Protein AF-A0A8B6GIC1-F1 (afdb_monomer_lite)

Sequence (434 aa):
MADSDRKTLATVWGEFSQSTGFHGVNKLKNGNKLRCLFWLCSILACAVYLTYVIIQELGNYYTYPTYTTLEVEIHSEIEFPAVTICNLNSLSKSSVLNDSRVDNYYLSIGPREIHEVQMYNEFNWSDPFYEQYGFFSERKMEDILLEHKSLHQGLFNSFLFDQTIFKLEDSKEYFSVELKPNGPCLTSNKTKIFKTSYTGSDYNFVMWLNVDREDSYFGQWLGEGVQFTVHDKEEDPFFQGSSGYYVEPGHEYYGALRKYTYEYMPEPFKATPTEFCRESSVNGDEYFSTKCWKECYVRYIHEACNCIDFHYNGQLLNDNKLAMIDENAFKDLTGLKNLSLTNNQLTSISGTVFQGLKTLYNLYLHDNRITEVNIHAFQDLAAINNLNLANNGITVLDADVFQGLTTLETLELQANRMTMLDANIFRDLTALKT

InterPro domains:
  IPR001611 Leucine-rich repeat [PF13855] (359-417)
  IPR001611 Leucine-rich repeat [PS51450] (335-356)
  IPR001873 Epithelial sodium channel [PF00858] (16-315)
  IPR001873 Epithelial sodium channel [PR01078] (76-92)
  IPR001873 Epithelial sodium channel [PR01078] (225-243)
  IPR001873 Epithelial sodium channel [PR01078] (287-298)
  IPR001873 Epithelial sodium channel [PTHR11690] (7-327)
  IPR003591 Leucine-rich repeat, typical subtype [SM00369] (333-356)
  IPR003591 Leucine-rich repeat, typical subtype [SM00369] (357-380)
  IPR003591 Leucine-rich repeat, typical subtype [SM00369] (381-404)
  IPR003591 Leucine-rich repeat, typical subtype [SM00369] (405-428)
  IPR032675 Leucine-rich repeat domain superfamily [G3DSA:3.80.10.10] (300-434)

Organism: Mytilus galloprovincialis (NCBI:txid29158)

Structure (mmCIF, N/CA/C/O backbone):
data_AF-A0A8B6GIC1-F1
#
_entry.id   AF-A0A8B6GIC1-F1
#
loop_
_atom_site.group_PDB
_atom_site.id
_atom_site.type_symbol
_atom_site.label_atom_id
_atom_site.label_alt_id
_atom_site.label_comp_id
_atom_site.label_asym_id
_atom_site.label_entity_id
_atom_site.label_seq_id
_atom_site.pdbx_PDB_ins_code
_atom_site.Cartn_x
_atom_site.Cartn_y
_atom_site.Cartn_z
_atom_site.occupancy
_atom_site.B_iso_or_equiv
_atom_site.auth_seq_id
_atom_site.auth_comp_id
_atom_site.auth_asym_id
_atom_site.auth_atom_id
_atom_site.pdbx_PDB_model_num
ATOM 1 N N . MET A 1 1 ? -64.016 -17.202 45.020 1.00 53.19 1 MET A N 1
ATOM 2 C CA . MET A 1 1 ? -62.814 -17.863 45.564 1.00 53.19 1 MET A CA 1
ATOM 3 C C . MET A 1 1 ? -63.242 -18.591 46.823 1.00 53.19 1 MET A C 1
ATOM 5 O O . MET A 1 1 ? -63.791 -17.926 47.699 1.00 53.19 1 MET A O 1
ATOM 9 N N . ALA A 1 2 ? -63.136 -19.920 46.854 1.00 64.31 2 ALA A N 1
ATOM 10 C CA . ALA A 1 2 ? -63.610 -20.715 47.983 1.00 64.31 2 ALA A CA 1
ATOM 11 C C . ALA A 1 2 ? -62.742 -20.444 49.225 1.00 64.31 2 ALA A C 1
ATOM 13 O O . ALA A 1 2 ? -61.580 -20.055 49.110 1.00 64.31 2 ALA A O 1
ATOM 14 N N . ASP A 1 3 ? -63.297 -20.624 50.423 1.00 67.62 3 ASP A N 1
ATOM 15 C CA . ASP A 1 3 ? -62.594 -20.356 51.689 1.00 67.62 3 ASP A CA 1
ATOM 16 C C . ASP A 1 3 ? -61.354 -21.263 51.883 1.00 67.62 3 ASP A C 1
ATOM 18 O O . ASP A 1 3 ? -60.395 -20.888 52.561 1.00 67.62 3 ASP A O 1
ATOM 22 N N . SER A 1 4 ? -61.315 -22.423 51.209 1.00 68.38 4 SER A N 1
ATOM 23 C CA . SER A 1 4 ? -60.121 -23.276 51.133 1.00 68.38 4 SER A CA 1
ATOM 24 C C . SER A 1 4 ? -58.987 -22.614 50.354 1.00 68.38 4 SER A C 1
ATOM 26 O O . SER A 1 4 ? -57.850 -22.635 50.812 1.00 68.38 4 SER A O 1
ATOM 28 N N . ASP A 1 5 ? -59.285 -21.960 49.230 1.00 70.38 5 ASP A N 1
ATOM 29 C CA . ASP A 1 5 ? -58.272 -21.356 48.357 1.00 70.38 5 ASP A CA 1
ATOM 30 C C . ASP A 1 5 ? -57.562 -20.189 49.048 1.00 70.38 5 ASP A C 1
ATOM 32 O O . ASP A 1 5 ? -56.356 -20.012 48.891 1.00 70.38 5 ASP A O 1
ATOM 36 N N . ARG A 1 6 ? -58.289 -19.414 49.868 1.00 69.94 6 ARG A N 1
ATOM 37 C CA . ARG A 1 6 ? -57.703 -18.329 50.676 1.00 69.94 6 ARG A CA 1
ATOM 38 C C . ARG A 1 6 ? -56.744 -18.846 51.737 1.00 69.94 6 ARG A C 1
ATOM 40 O O . ARG A 1 6 ? -55.696 -18.237 51.945 1.00 69.94 6 ARG A O 1
ATOM 47 N N . LYS A 1 7 ? -57.094 -19.945 52.412 1.00 71.75 7 LYS A N 1
ATOM 48 C CA . LYS A 1 7 ? -56.218 -20.565 53.416 1.00 71.75 7 LYS A CA 1
ATOM 49 C C . LYS A 1 7 ? -54.951 -21.108 52.766 1.00 71.75 7 LYS A C 1
ATOM 51 O O . LYS A 1 7 ? -53.866 -20.844 53.270 1.00 71.75 7 LYS A O 1
ATOM 56 N N . THR A 1 8 ? -55.075 -21.763 51.615 1.00 80.56 8 THR A N 1
ATOM 57 C CA . THR A 1 8 ? -53.928 -22.268 50.851 1.00 80.56 8 THR A CA 1
ATOM 58 C C . THR A 1 8 ? -53.005 -21.134 50.397 1.00 80.56 8 THR A C 1
ATOM 60 O O . THR A 1 8 ? -51.797 -21.208 50.607 1.00 80.56 8 THR A O 1
ATOM 63 N N . LEU A 1 9 ? -53.555 -20.037 49.866 1.00 79.31 9 LEU A N 1
ATOM 64 C CA . LEU A 1 9 ? -52.771 -18.861 49.463 1.00 79.31 9 LEU A CA 1
ATOM 65 C C . LEU A 1 9 ? -52.047 -18.188 50.631 1.00 79.31 9 LEU A C 1
ATOM 67 O O . LEU A 1 9 ? -50.907 -17.756 50.477 1.00 79.31 9 LEU A O 1
ATOM 71 N N . ALA A 1 10 ? -52.685 -18.108 51.799 1.00 78.44 10 ALA A N 1
ATOM 72 C CA . ALA A 1 10 ? -52.064 -17.546 52.992 1.00 78.44 10 ALA A CA 1
ATOM 73 C C . ALA A 1 10 ? -50.872 -18.392 53.474 1.00 78.44 10 ALA A C 1
ATOM 75 O O . ALA A 1 10 ? -49.850 -17.829 53.874 1.00 78.44 10 ALA A O 1
ATOM 76 N N . THR A 1 11 ? -50.975 -19.723 53.396 1.00 82.56 11 THR A N 1
ATOM 77 C CA . THR A 1 11 ? -49.878 -20.647 53.724 1.00 82.56 11 THR A CA 1
ATOM 78 C C . THR A 1 11 ? -48.718 -20.494 52.743 1.00 82.56 11 THR A C 1
ATOM 80 O O . THR A 1 11 ? -47.591 -20.251 53.169 1.00 82.56 11 THR A O 1
ATOM 83 N N . VAL A 1 12 ? -49.004 -20.518 51.437 1.00 85.62 12 VAL A N 1
ATOM 84 C CA . VAL A 1 12 ? -47.992 -20.370 50.376 1.00 85.62 12 VAL A CA 1
ATOM 85 C C . VAL A 1 12 ? -47.284 -19.014 50.463 1.00 85.62 12 VAL A C 1
ATOM 87 O O . VAL A 1 12 ? -46.058 -18.946 50.407 1.00 85.62 12 VAL A O 1
ATOM 90 N N . TRP A 1 13 ? -48.027 -17.924 50.676 1.00 83.25 13 TRP A N 1
ATOM 91 C CA . TRP A 1 13 ? -47.440 -16.599 50.905 1.00 83.25 13 TRP A CA 1
ATOM 92 C C . TRP A 1 13 ? -46.575 -16.563 52.170 1.00 83.25 13 TRP A C 1
ATOM 94 O O . TRP A 1 13 ? -45.522 -15.920 52.217 1.00 83.25 13 TRP A O 1
ATOM 104 N N . GLY A 1 14 ? -47.015 -17.266 53.213 1.00 80.94 14 GLY A N 1
ATOM 105 C CA . GLY A 1 14 ? -46.305 -17.385 54.474 1.00 80.94 14 GLY A CA 1
ATOM 106 C C . GLY A 1 14 ? -44.945 -18.067 54.338 1.00 80.94 14 GLY A C 1
ATOM 107 O O . GLY A 1 14 ? -44.006 -17.607 54.989 1.00 80.94 14 GLY A O 1
ATOM 108 N N . GLU A 1 15 ? -44.850 -19.111 53.520 1.00 85.75 15 GLU A N 1
ATOM 109 C CA . GLU A 1 15 ? -43.605 -19.826 53.221 1.00 85.75 15 GLU A CA 1
ATOM 110 C C . GLU A 1 15 ? -42.709 -19.006 52.285 1.00 85.75 15 GLU A C 1
ATOM 112 O O . GLU A 1 15 ? -41.555 -18.737 52.619 1.00 85.75 15 GLU A O 1
ATOM 117 N N . PHE A 1 16 ? -43.260 -18.500 51.175 1.00 88.31 16 PHE A N 1
ATOM 118 C CA . PHE A 1 16 ? -42.521 -17.702 50.191 1.00 88.31 16 PHE A CA 1
ATOM 119 C C . PHE A 1 16 ? -41.883 -16.449 50.799 1.00 88.31 16 PHE A C 1
ATOM 121 O O . PHE A 1 16 ? -40.705 -16.172 50.588 1.00 88.31 16 PHE A O 1
ATOM 128 N N . SER A 1 17 ? -42.641 -15.687 51.593 1.00 84.06 17 SER A N 1
ATOM 129 C CA . SER A 1 17 ? -42.132 -14.456 52.211 1.00 84.06 17 SER A CA 1
ATOM 130 C C . SER A 1 17 ? -40.994 -14.699 53.207 1.00 84.06 17 SER A C 1
ATOM 132 O O . SER A 1 17 ? -40.262 -13.762 53.509 1.00 84.06 17 SER A O 1
ATOM 134 N N . GLN A 1 18 ? -40.829 -15.924 53.720 1.00 83.50 18 GLN A N 1
ATOM 135 C CA . GLN A 1 18 ? -39.737 -16.292 54.627 1.00 83.50 18 GLN A CA 1
ATOM 136 C C . GLN A 1 18 ? -38.522 -16.870 53.901 1.00 83.50 18 GLN A C 1
ATOM 138 O O . GLN A 1 18 ? -37.407 -16.677 54.379 1.00 83.50 18 GLN A O 1
ATOM 143 N N . SER A 1 19 ? -38.730 -17.558 52.777 1.00 88.38 19 SER A N 1
ATOM 144 C CA . SER A 1 19 ? -37.660 -18.202 52.009 1.00 88.38 19 SER A CA 1
ATOM 145 C C . SER A 1 19 ? -37.115 -17.351 50.859 1.00 88.38 19 SER A C 1
ATOM 147 O O . SER A 1 19 ? -36.082 -17.693 50.287 1.00 88.38 19 SER A O 1
ATOM 149 N N . THR A 1 20 ? -37.788 -16.256 50.495 1.00 89.62 20 THR A N 1
ATOM 150 C CA . THR A 1 20 ? -37.381 -15.418 49.364 1.00 89.62 20 THR A CA 1
ATOM 151 C C . THR A 1 20 ? -36.105 -14.613 49.633 1.00 89.62 20 THR A C 1
ATOM 153 O O . THR A 1 20 ? -35.897 -14.087 50.726 1.00 89.62 20 THR A O 1
ATOM 156 N N . GLY A 1 21 ? -35.280 -14.447 48.593 1.00 90.81 21 GLY A N 1
ATOM 157 C CA . GLY A 1 21 ? -34.129 -13.538 48.592 1.00 90.81 21 GLY A CA 1
ATOM 158 C C . GLY A 1 21 ? -34.503 -12.054 48.471 1.00 90.81 21 GLY A C 1
ATOM 159 O O . GLY A 1 21 ? -33.635 -11.194 48.594 1.00 90.81 21 GLY A O 1
ATOM 160 N N . PHE A 1 22 ? -35.781 -11.720 48.243 1.00 88.62 22 PHE A N 1
ATOM 161 C CA . PHE A 1 22 ? -36.220 -10.326 48.170 1.00 88.62 22 PHE A CA 1
ATOM 162 C C . PHE A 1 22 ? -36.215 -9.669 49.554 1.00 88.62 22 PHE A C 1
ATOM 164 O O . PHE A 1 22 ? -37.063 -9.934 50.415 1.00 88.62 22 PHE A O 1
ATOM 171 N N . HIS A 1 23 ? -35.269 -8.753 49.756 1.00 89.81 23 HIS A N 1
ATOM 172 C CA . HIS A 1 23 ? -35.176 -7.968 50.980 1.00 89.81 23 HIS A CA 1
ATOM 173 C C . HIS A 1 23 ? -36.472 -7.185 51.248 1.00 89.81 23 HIS A C 1
ATOM 175 O O . HIS A 1 23 ? -37.066 -6.582 50.359 1.00 89.81 23 HIS A O 1
ATOM 181 N N . GLY A 1 24 ? -36.926 -7.200 52.503 1.00 86.31 24 GLY A N 1
ATOM 182 C CA . GLY A 1 24 ? -38.122 -6.475 52.943 1.00 86.31 24 GLY A CA 1
ATOM 183 C C . GLY A 1 24 ? -39.451 -7.222 52.760 1.00 86.31 24 GLY A C 1
ATOM 184 O O . GLY A 1 24 ? -40.386 -6.930 53.504 1.00 86.31 24 GLY A O 1
ATOM 185 N N . VAL A 1 25 ? -39.548 -8.235 51.886 1.00 88.44 25 VAL A N 1
ATOM 186 C CA . VAL A 1 25 ? -40.804 -8.995 51.672 1.00 88.44 25 VAL A CA 1
ATOM 187 C C . VAL A 1 25 ? -41.233 -9.745 52.936 1.00 88.44 25 VAL A C 1
ATOM 189 O O . VAL A 1 25 ? -42.413 -9.745 53.289 1.00 88.44 25 VAL A O 1
ATOM 192 N N . ASN A 1 26 ? -40.278 -10.277 53.708 1.00 87.25 26 ASN A N 1
ATOM 193 C CA . ASN A 1 26 ? -40.574 -10.909 54.999 1.00 87.25 26 ASN A CA 1
ATOM 194 C C . ASN A 1 26 ? -41.184 -9.940 56.032 1.00 87.25 26 ASN A C 1
ATOM 196 O O . ASN A 1 26 ? -41.874 -10.377 56.953 1.00 87.25 26 ASN A O 1
ATOM 200 N N . LYS A 1 27 ? -40.964 -8.622 55.881 1.00 85.81 27 LYS A N 1
ATOM 201 C CA . LYS A 1 27 ? -41.456 -7.581 56.799 1.00 85.81 27 LYS A CA 1
ATOM 202 C C . LYS A 1 27 ? -42.903 -7.183 56.518 1.00 85.81 27 LYS A C 1
ATOM 204 O O . LYS A 1 27 ? -43.506 -6.508 57.351 1.00 85.81 27 LYS A O 1
ATOM 209 N N . LEU A 1 28 ? -43.461 -7.628 55.390 1.00 83.88 28 LEU A N 1
ATOM 210 C CA . LEU A 1 28 ? -44.879 -7.489 55.052 1.00 83.88 28 LEU A CA 1
ATOM 211 C C . LEU A 1 28 ? -45.757 -8.506 55.808 1.00 83.88 28 LEU A C 1
ATOM 213 O O . LEU A 1 28 ? -46.980 -8.373 55.830 1.00 83.88 28 LEU A O 1
ATOM 217 N N . LYS A 1 29 ? -45.141 -9.506 56.456 1.00 77.81 29 LYS A N 1
ATOM 218 C CA . LYS A 1 29 ? -45.806 -10.524 57.279 1.00 77.81 29 LYS A CA 1
ATOM 219 C C . LYS A 1 29 ? -45.931 -10.051 58.739 1.00 77.81 29 LYS A C 1
ATOM 221 O O . LYS A 1 29 ? -44.969 -9.565 59.325 1.00 77.81 29 LYS A O 1
ATOM 226 N N . ASN A 1 30 ? -47.106 -10.243 59.347 1.00 67.94 30 ASN A N 1
ATOM 227 C CA . ASN A 1 30 ? -47.385 -10.063 60.787 1.00 67.94 30 ASN A CA 1
ATOM 228 C C . ASN A 1 30 ? -47.102 -8.664 61.393 1.00 67.94 30 ASN A C 1
ATOM 230 O O . ASN A 1 30 ? -46.860 -8.544 62.595 1.00 67.94 30 ASN A O 1
ATOM 234 N N . GLY A 1 31 ? -47.151 -7.591 60.596 1.00 66.38 31 GLY A N 1
ATOM 235 C CA . GLY A 1 31 ? -47.043 -6.206 61.074 1.00 66.38 31 GLY A CA 1
ATOM 236 C C . GLY A 1 31 ? -48.399 -5.510 61.251 1.00 66.38 31 GLY A C 1
ATOM 237 O O . GLY A 1 31 ? -49.382 -5.862 60.603 1.00 66.38 31 GLY A O 1
ATOM 238 N N . ASN A 1 32 ? -48.452 -4.466 62.089 1.00 83.31 32 ASN A N 1
ATOM 239 C CA . ASN A 1 32 ? -49.563 -3.505 62.062 1.00 83.31 32 ASN A CA 1
ATOM 240 C C . ASN A 1 32 ? -49.664 -2.886 60.649 1.00 83.31 32 ASN A C 1
ATOM 242 O O . ASN A 1 32 ? -48.636 -2.690 59.997 1.00 83.31 32 ASN A O 1
ATOM 246 N N . LYS A 1 33 ? -50.876 -2.537 60.191 1.00 85.50 33 LYS A N 1
ATOM 247 C CA . LYS A 1 33 ? -51.150 -1.970 58.856 1.00 85.50 33 LYS A CA 1
ATOM 248 C C . LYS A 1 33 ? -50.191 -0.833 58.490 1.00 85.50 33 LYS A C 1
ATOM 250 O O . LYS A 1 33 ? -49.722 -0.784 57.360 1.00 85.50 33 LYS A O 1
ATOM 255 N N . LEU A 1 34 ? -49.843 0.021 59.456 1.00 88.00 34 LEU A N 1
ATOM 256 C CA . LEU A 1 34 ? -48.902 1.129 59.264 1.00 88.00 34 LEU A CA 1
ATOM 257 C C . LEU A 1 34 ? -47.483 0.653 58.900 1.00 88.00 34 LEU A C 1
ATOM 259 O O . LEU A 1 34 ? -46.839 1.209 58.016 1.00 88.00 34 LEU A O 1
ATOM 263 N N . ARG A 1 35 ? -47.005 -0.409 59.559 1.00 88.00 35 ARG A N 1
ATOM 264 C CA . ARG A 1 35 ? -45.689 -1.009 59.306 1.00 88.00 35 ARG A CA 1
ATOM 265 C C . ARG A 1 35 ? -45.660 -1.710 57.952 1.00 88.00 35 ARG A C 1
ATOM 267 O O . ARG A 1 35 ? -44.682 -1.560 57.227 1.00 88.00 35 ARG A O 1
ATOM 274 N N . CYS A 1 36 ? -46.714 -2.452 57.610 1.00 88.31 36 CYS A N 1
ATOM 275 C CA . CYS A 1 36 ? -46.813 -3.088 56.297 1.00 88.31 36 CYS A CA 1
ATOM 276 C C . CYS A 1 36 ? -46.863 -2.044 55.176 1.00 88.31 36 CYS A C 1
ATOM 278 O O . CYS A 1 36 ? -46.179 -2.217 54.175 1.00 88.31 36 CYS A O 1
ATOM 280 N N . LEU A 1 37 ? -47.600 -0.943 55.369 1.00 90.12 37 LEU A N 1
ATOM 281 C CA . LEU A 1 37 ? -47.650 0.161 54.411 1.00 90.12 37 LEU A CA 1
ATOM 282 C C . LEU A 1 37 ? -46.277 0.816 54.226 1.00 90.12 37 LEU A C 1
ATOM 284 O O . LEU A 1 37 ? -45.861 1.025 53.094 1.00 90.12 37 LEU A O 1
ATOM 288 N N . PHE A 1 38 ? -45.548 1.077 55.316 1.00 91.75 38 PHE A N 1
ATOM 289 C CA . PHE A 1 38 ? -44.190 1.619 55.245 1.00 91.75 38 PHE A CA 1
ATOM 290 C C . PHE A 1 38 ? -43.258 0.718 54.424 1.00 91.75 38 PHE A C 1
ATOM 292 O O . PHE A 1 38 ? -42.668 1.181 53.454 1.00 91.75 38 PHE A O 1
ATOM 299 N N . TRP A 1 39 ? -43.174 -0.576 54.759 1.00 91.62 39 TRP A N 1
ATOM 300 C CA . TRP A 1 39 ? -42.313 -1.517 54.033 1.00 91.62 39 TRP A CA 1
ATOM 301 C C . TRP A 1 39 ? -42.731 -1.685 52.573 1.00 91.62 39 TRP A C 1
ATOM 303 O O . TRP A 1 39 ? -41.864 -1.752 51.708 1.00 91.62 39 TRP A O 1
ATOM 313 N N . LEU A 1 40 ? -44.034 -1.701 52.281 1.00 91.81 40 LEU A N 1
ATOM 314 C CA . LEU A 1 40 ? -44.533 -1.761 50.909 1.00 91.81 40 LEU A CA 1
ATOM 315 C C . LEU A 1 40 ? -44.107 -0.521 50.111 1.00 91.81 40 LEU A C 1
ATOM 317 O O . LEU A 1 40 ? -43.558 -0.664 49.022 1.00 91.81 40 LEU A O 1
ATOM 321 N N . CYS A 1 41 ? -44.296 0.682 50.663 1.00 94.75 41 CYS A N 1
ATOM 322 C CA . CYS A 1 41 ? -43.866 1.928 50.029 1.00 94.75 41 CYS A CA 1
ATOM 323 C C . CYS A 1 41 ? -42.345 1.979 49.833 1.00 94.75 41 CYS A C 1
ATOM 325 O O . CYS A 1 41 ? -41.894 2.394 48.771 1.00 94.75 41 CYS A O 1
ATOM 327 N N . SER A 1 42 ? -41.550 1.528 50.810 1.00 94.25 42 SER A N 1
ATOM 328 C CA . SER A 1 42 ? -40.089 1.468 50.683 1.00 94.25 42 SER A CA 1
ATOM 329 C C . SER A 1 42 ? -39.643 0.489 49.597 1.00 94.25 42 SER A C 1
ATOM 331 O O . SER A 1 42 ? -38.797 0.846 48.784 1.00 94.25 42 SER A O 1
ATOM 333 N N . ILE A 1 43 ? -40.229 -0.713 49.536 1.00 94.50 43 ILE A N 1
ATOM 334 C CA . ILE A 1 43 ? -39.922 -1.703 48.490 1.00 94.50 43 ILE A CA 1
ATOM 335 C C . ILE A 1 43 ? -40.265 -1.137 47.110 1.00 94.50 43 ILE A C 1
ATOM 337 O O . ILE A 1 43 ? -39.447 -1.227 46.199 1.00 94.50 43 ILE A O 1
ATOM 341 N N . LEU A 1 44 ? -41.439 -0.515 46.960 1.00 95.56 44 LEU A N 1
ATOM 342 C CA . LEU A 1 44 ? -41.852 0.105 45.700 1.00 95.56 44 LEU A CA 1
ATOM 343 C C . LEU A 1 44 ? -40.938 1.271 45.309 1.00 95.56 44 LEU A C 1
ATOM 345 O O . LEU A 1 44 ? -40.518 1.343 44.160 1.00 95.56 44 LEU A O 1
ATOM 349 N N . ALA A 1 45 ? -40.572 2.147 46.249 1.00 96.50 45 ALA A N 1
ATOM 350 C CA . ALA A 1 45 ? -39.651 3.252 45.988 1.00 96.50 45 ALA A CA 1
ATOM 351 C C . ALA A 1 45 ? -38.263 2.749 45.556 1.00 96.50 45 ALA A C 1
ATOM 353 O O . ALA A 1 45 ? -37.709 3.243 44.575 1.00 96.50 45 ALA A O 1
ATOM 354 N N . CYS A 1 46 ? -37.728 1.725 46.231 1.00 96.56 46 CYS A N 1
ATOM 355 C CA . CYS A 1 46 ? -36.471 1.086 45.841 1.00 96.56 46 CYS A CA 1
ATOM 356 C C . CYS A 1 46 ? -36.570 0.413 44.467 1.00 96.56 46 CYS A C 1
ATOM 358 O O . CYS A 1 46 ? -35.642 0.538 43.677 1.00 96.56 46 CYS A O 1
ATOM 360 N N . ALA A 1 47 ? -37.681 -0.262 44.158 1.00 96.19 47 ALA A N 1
ATOM 361 C CA . ALA A 1 47 ? -37.893 -0.895 42.858 1.00 96.19 47 ALA A CA 1
ATOM 362 C C . ALA A 1 47 ? -37.982 0.138 41.722 1.00 96.19 47 ALA A C 1
ATOM 364 O O . ALA A 1 47 ? -37.383 -0.060 40.667 1.00 96.19 47 ALA A O 1
ATOM 365 N N . VAL A 1 48 ? -38.673 1.262 41.945 1.00 97.75 48 VAL A N 1
ATOM 366 C CA . VAL A 1 48 ? -38.751 2.375 40.985 1.00 97.75 48 VAL A CA 1
ATOM 367 C C . VAL A 1 48 ? -37.374 2.995 40.764 1.00 97.75 48 VAL A C 1
ATOM 369 O O . VAL A 1 48 ? -36.965 3.164 39.619 1.00 97.75 48 VAL A O 1
ATOM 372 N N . TYR A 1 49 ? -36.632 3.282 41.838 1.00 97.50 49 TYR A N 1
ATOM 373 C CA . TYR A 1 49 ? -35.282 3.836 41.729 1.00 97.50 49 TYR A CA 1
ATOM 374 C C . TYR A 1 49 ? -34.321 2.873 41.022 1.00 97.50 49 TYR A C 1
ATOM 376 O O . TYR A 1 49 ? -33.591 3.284 40.127 1.00 97.50 49 TYR A O 1
ATOM 384 N N . LEU A 1 50 ? -34.365 1.582 41.362 1.00 97.19 50 LEU A N 1
ATOM 385 C CA . LEU A 1 50 ? -33.562 0.558 40.697 1.00 97.19 50 LEU A CA 1
ATOM 386 C C . LEU A 1 50 ? -33.899 0.469 39.205 1.00 97.19 50 LEU A C 1
ATOM 388 O O . LEU A 1 50 ? -32.994 0.421 38.383 1.00 97.19 50 LEU A O 1
ATOM 392 N N . THR A 1 51 ? -35.185 0.497 38.849 1.00 97.38 51 THR A N 1
ATOM 393 C CA . THR A 1 51 ? -35.619 0.487 37.444 1.00 97.38 51 THR A CA 1
ATOM 394 C C . THR A 1 51 ? -35.111 1.724 36.703 1.00 97.38 51 THR A C 1
ATOM 396 O O . THR A 1 51 ? -34.613 1.602 35.590 1.00 97.38 51 THR A O 1
ATOM 399 N N . TYR A 1 52 ? -35.177 2.904 37.329 1.00 97.88 52 TYR A N 1
ATOM 400 C CA . TYR A 1 52 ? -34.622 4.137 36.772 1.00 97.88 52 TYR A CA 1
ATOM 401 C C . TYR A 1 52 ? -33.112 4.023 36.523 1.00 97.88 52 TYR A C 1
ATOM 403 O O . TYR A 1 52 ? -32.665 4.304 35.415 1.00 97.88 52 TYR A O 1
ATOM 411 N N . VAL A 1 53 ? -32.339 3.559 37.513 1.00 98.25 53 VAL A N 1
ATOM 412 C CA . VAL A 1 53 ? -30.886 3.368 37.372 1.00 98.25 53 VAL A CA 1
ATOM 413 C C . VAL A 1 53 ? -30.573 2.346 36.281 1.00 98.25 53 VAL A C 1
ATOM 415 O O . VAL A 1 53 ? -29.740 2.622 35.430 1.00 98.25 53 VAL A O 1
ATOM 418 N N . ILE A 1 54 ? -31.276 1.210 36.235 1.00 98.06 54 ILE A N 1
ATOM 419 C CA . ILE A 1 54 ? -31.085 0.197 35.185 1.00 98.06 54 ILE A CA 1
ATOM 420 C C . ILE A 1 54 ? -31.326 0.794 33.795 1.00 98.06 54 ILE A C 1
ATOM 422 O O . ILE A 1 54 ? -30.537 0.547 32.892 1.00 98.06 54 ILE A O 1
ATOM 426 N N . ILE A 1 55 ? -32.386 1.587 33.609 1.00 97.50 55 ILE A N 1
ATOM 427 C CA . ILE A 1 55 ? -32.671 2.227 32.317 1.00 97.50 55 ILE A CA 1
ATOM 428 C C . ILE A 1 55 ? -31.559 3.212 31.933 1.00 97.50 55 ILE A C 1
ATOM 430 O O . ILE A 1 55 ? -31.161 3.237 30.772 1.00 97.50 55 ILE A O 1
ATOM 434 N N . GLN A 1 56 ? -31.045 3.995 32.885 1.00 97.69 56 GLN A N 1
ATOM 435 C CA . GLN A 1 56 ? -29.942 4.930 32.639 1.00 97.69 56 GLN A CA 1
ATOM 436 C C . GLN A 1 56 ? -28.646 4.199 32.269 1.00 97.69 56 GLN A C 1
ATOM 438 O O . GLN A 1 56 ? -28.023 4.530 31.265 1.00 97.69 56 GLN A O 1
ATOM 443 N N . GLU A 1 57 ? -28.272 3.166 33.027 1.00 97.38 57 GLU A N 1
ATOM 444 C CA . GLU A 1 57 ? -27.062 2.381 32.764 1.00 97.38 57 GLU A CA 1
ATOM 445 C C . GLU A 1 57 ? -27.158 1.597 31.452 1.00 97.38 57 GLU A C 1
ATOM 447 O O . GLU A 1 57 ? -26.200 1.569 30.684 1.00 97.38 57 GLU A O 1
ATOM 452 N N . LEU A 1 58 ? -28.324 1.021 31.136 1.00 97.19 58 LEU A N 1
ATOM 453 C CA . LEU A 1 58 ? -28.565 0.418 29.823 1.00 97.19 58 LEU A CA 1
ATOM 454 C C . LEU A 1 58 ? -28.480 1.469 28.713 1.00 97.19 58 LEU A C 1
ATOM 456 O O . LEU A 1 58 ? -27.882 1.201 27.676 1.00 97.19 58 LEU A O 1
ATOM 460 N N . GLY A 1 59 ? -29.030 2.666 28.934 1.00 96.50 59 GLY A N 1
ATOM 461 C CA . GLY A 1 59 ? -28.904 3.795 28.016 1.00 96.50 59 GLY A CA 1
ATOM 462 C C . GLY A 1 59 ? -27.443 4.110 27.708 1.00 96.50 59 GLY A C 1
ATOM 463 O O . GLY A 1 59 ? -27.062 4.119 26.542 1.00 96.50 59 GLY A O 1
ATOM 464 N N . ASN A 1 60 ? -26.615 4.271 28.743 1.00 94.75 60 ASN A N 1
ATOM 465 C CA . ASN A 1 60 ? -25.179 4.512 28.607 1.00 94.75 60 ASN A CA 1
ATOM 466 C C . ASN A 1 60 ? -24.465 3.342 27.922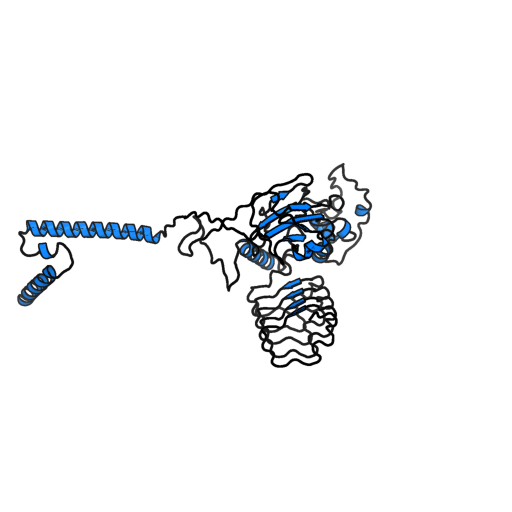 1.00 94.75 60 ASN A C 1
ATOM 468 O O . ASN A 1 60 ? -23.669 3.569 27.017 1.00 94.75 60 ASN A O 1
ATOM 472 N N . TYR A 1 61 ? -24.777 2.098 28.282 1.00 94.25 61 TYR A N 1
ATOM 473 C CA . TYR A 1 61 ? -24.189 0.911 27.657 1.00 94.25 61 TYR A CA 1
ATOM 474 C C . TYR A 1 61 ? -24.432 0.881 26.140 1.00 94.25 61 TYR A C 1
ATOM 476 O O . TYR A 1 61 ? -23.496 0.693 25.367 1.00 94.25 61 TYR A O 1
ATOM 484 N N . TYR A 1 62 ? -25.663 1.164 25.700 1.00 94.38 62 TYR A N 1
ATOM 485 C CA . TYR A 1 62 ? -26.018 1.200 24.277 1.00 94.38 62 TYR A CA 1
ATOM 486 C C . TYR A 1 62 ? -25.538 2.455 23.531 1.00 94.38 62 TYR A C 1
ATOM 488 O O . TYR A 1 62 ? -25.682 2.517 22.311 1.00 94.38 62 TYR A O 1
ATOM 496 N N . THR A 1 63 ? -24.943 3.440 24.216 1.00 91.50 63 THR A N 1
ATOM 497 C CA . THR A 1 63 ? -24.172 4.493 23.529 1.00 91.50 63 THR A CA 1
ATOM 498 C C . THR A 1 63 ? -22.786 4.030 23.080 1.00 91.50 63 THR A C 1
ATOM 500 O O . THR A 1 63 ? -22.152 4.746 22.308 1.00 91.50 63 THR A O 1
ATOM 503 N N . TYR A 1 64 ? -22.335 2.848 23.525 1.00 92.31 64 TYR A N 1
ATOM 504 C CA . TYR A 1 64 ? -21.019 2.275 23.222 1.00 92.31 64 TYR A CA 1
ATOM 505 C C . TYR A 1 64 ? -19.860 3.257 23.489 1.00 92.31 64 TYR A C 1
ATOM 507 O O . TYR A 1 64 ? -19.102 3.584 22.572 1.00 92.31 64 TYR A O 1
ATOM 515 N N . PRO A 1 65 ? -19.718 3.769 24.730 1.00 90.88 65 PRO A N 1
ATOM 516 C CA . PRO A 1 65 ? -18.691 4.750 25.054 1.00 90.88 65 PRO A CA 1
ATOM 517 C C . PRO A 1 65 ? -17.294 4.130 24.942 1.00 90.88 65 PRO A C 1
ATOM 519 O O . PRO A 1 65 ? -17.070 2.990 25.348 1.00 90.88 65 PRO A O 1
ATOM 522 N N . THR A 1 66 ? -16.343 4.908 24.435 1.00 89.06 66 THR A N 1
ATOM 523 C CA . THR A 1 66 ? -14.939 4.512 24.284 1.00 89.06 66 THR A CA 1
ATOM 524 C C . THR A 1 66 ? -14.030 5.506 25.009 1.00 89.06 66 THR A C 1
ATOM 526 O O . THR A 1 66 ? -14.395 6.661 25.234 1.00 89.06 66 THR A O 1
ATOM 529 N N . TYR A 1 67 ? -12.844 5.053 25.412 1.00 90.19 67 TYR A N 1
ATOM 530 C CA . TYR A 1 67 ? -11.777 5.902 25.941 1.00 90.19 67 TYR A CA 1
ATOM 531 C C . TYR A 1 67 ? -10.465 5.544 25.243 1.00 90.19 67 TYR A C 1
ATOM 533 O O . TYR A 1 67 ? -10.272 4.404 24.827 1.00 90.19 67 TYR A O 1
ATOM 541 N N . THR A 1 68 ? -9.569 6.517 25.104 1.00 91.31 68 THR A N 1
ATOM 542 C CA . THR A 1 68 ? -8.286 6.331 24.417 1.00 91.31 68 THR A CA 1
ATOM 543 C C . THR A 1 68 ? -7.179 6.138 25.442 1.00 91.31 68 THR A C 1
ATOM 545 O O . THR A 1 68 ? -6.994 6.975 26.327 1.00 91.31 68 THR A O 1
ATOM 548 N N . THR A 1 69 ? -6.428 5.051 25.313 1.00 94.00 69 THR A N 1
ATOM 549 C CA . THR A 1 69 ? -5.192 4.807 26.061 1.00 94.00 69 THR A CA 1
ATOM 550 C C . THR A 1 69 ? -3.996 5.217 25.210 1.00 94.00 69 THR A C 1
ATOM 552 O O . THR A 1 69 ? -3.961 4.957 24.012 1.00 94.00 69 THR A O 1
ATOM 555 N N . LEU A 1 70 ? -3.024 5.897 25.820 1.00 94.25 70 LEU A N 1
ATOM 556 C CA . LEU A 1 70 ? -1.786 6.303 25.160 1.00 94.25 70 LEU A CA 1
ATOM 557 C C . LEU A 1 70 ? -0.624 5.592 25.838 1.00 94.25 70 LEU A C 1
ATOM 559 O O . LEU A 1 70 ? -0.348 5.840 27.012 1.00 94.25 70 LEU A O 1
ATOM 563 N N . GLU A 1 71 ? 0.058 4.741 25.083 1.00 94.88 71 GLU A N 1
ATOM 564 C CA . GLU A 1 71 ? 1.248 4.026 25.526 1.00 94.88 71 GLU A CA 1
ATOM 565 C C . GLU A 1 71 ? 2.440 4.448 24.667 1.00 94.88 71 GLU A C 1
ATOM 567 O O . GLU A 1 71 ? 2.309 4.739 23.477 1.00 94.88 71 GLU A O 1
ATOM 572 N N . VAL A 1 72 ? 3.607 4.569 25.299 1.00 93.50 72 VAL A N 1
ATOM 573 C CA . VAL A 1 72 ? 4.854 4.907 24.612 1.00 93.50 72 VAL A CA 1
ATOM 574 C C . VAL A 1 72 ? 5.775 3.711 24.733 1.00 93.50 72 VAL A C 1
ATOM 576 O O . VAL A 1 72 ? 6.348 3.467 25.794 1.00 93.50 72 VAL A O 1
ATOM 579 N N . GLU A 1 73 ? 5.913 2.984 23.634 1.00 89.81 73 GLU A N 1
ATOM 580 C CA . GLU A 1 73 ? 6.846 1.873 23.524 1.00 89.81 73 GLU A CA 1
ATOM 581 C C . GLU A 1 73 ? 8.202 2.372 23.019 1.00 89.81 73 GLU A C 1
ATOM 583 O O . GLU A 1 73 ? 8.291 3.198 22.107 1.00 89.81 73 GLU A O 1
ATOM 588 N N . ILE A 1 74 ? 9.276 1.889 23.646 1.00 88.12 74 ILE A N 1
ATOM 589 C CA . ILE A 1 74 ? 10.652 2.155 23.226 1.00 88.12 74 ILE A CA 1
ATOM 590 C C . ILE A 1 74 ? 11.227 0.830 22.746 1.00 88.12 74 ILE A C 1
ATOM 592 O O . ILE A 1 74 ? 11.468 -0.074 23.546 1.00 88.12 74 ILE A O 1
ATOM 596 N N . HIS A 1 75 ? 11.452 0.723 21.442 1.00 87.12 75 HIS A N 1
ATOM 597 C CA . HIS A 1 75 ? 12.084 -0.445 20.840 1.00 87.12 75 HIS A CA 1
ATOM 598 C C . HIS A 1 75 ? 13.586 -0.208 20.672 1.00 87.12 75 HIS A C 1
ATOM 600 O O . HIS A 1 75 ? 14.026 0.917 20.439 1.00 87.12 75 HIS A O 1
ATOM 606 N N . SER A 1 76 ? 14.374 -1.278 20.775 1.00 88.06 76 SER A N 1
ATOM 607 C CA . SER A 1 76 ? 15.817 -1.241 20.508 1.00 88.06 76 SER A CA 1
ATOM 608 C C . SER A 1 76 ? 16.152 -1.166 19.018 1.00 88.06 76 SER A C 1
ATOM 610 O O . SER A 1 76 ? 17.236 -0.719 18.671 1.00 88.06 76 SER A O 1
ATOM 612 N N . GLU A 1 77 ? 15.243 -1.631 18.161 1.00 88.88 77 GLU A N 1
ATOM 613 C CA . GLU A 1 77 ? 15.346 -1.616 16.702 1.00 88.88 77 GLU A CA 1
ATOM 614 C C . GLU A 1 77 ? 13.931 -1.450 16.132 1.00 88.88 77 GLU A C 1
ATOM 616 O O . GLU A 1 77 ? 12.988 -2.072 16.629 1.00 88.88 77 GLU A O 1
ATOM 621 N N . ILE A 1 78 ? 13.773 -0.604 15.114 1.00 87.69 78 ILE A N 1
ATOM 622 C CA . ILE A 1 78 ? 12.501 -0.352 14.427 1.00 87.69 78 ILE A CA 1
ATOM 623 C C . ILE A 1 78 ? 12.736 -0.435 12.918 1.00 87.69 78 ILE A C 1
ATOM 625 O O . ILE A 1 78 ? 13.758 0.028 12.406 1.00 87.69 78 ILE A O 1
ATOM 629 N N . GLU A 1 79 ? 11.784 -1.017 12.192 1.00 87.50 79 GLU A N 1
ATOM 630 C CA . GLU A 1 79 ? 11.791 -0.990 10.729 1.00 87.50 79 GLU A CA 1
ATOM 631 C C . GLU A 1 79 ? 11.560 0.436 10.225 1.00 87.50 79 GLU A C 1
ATOM 633 O O . GLU A 1 79 ? 10.632 1.128 10.650 1.00 87.50 79 GLU A O 1
ATOM 638 N N . PHE A 1 80 ? 12.433 0.888 9.330 1.00 86.81 80 PHE A N 1
ATOM 639 C CA . PHE A 1 80 ? 12.324 2.211 8.737 1.00 86.81 80 PHE A CA 1
ATOM 640 C C . PHE A 1 80 ? 11.131 2.225 7.765 1.00 86.81 80 PHE A C 1
ATOM 642 O O . PHE A 1 80 ? 10.979 1.272 7.001 1.00 86.81 80 PHE A O 1
ATOM 649 N N . PRO A 1 81 ? 10.273 3.258 7.764 1.00 88.31 81 PRO A N 1
ATOM 650 C CA . PRO A 1 81 ? 9.115 3.300 6.872 1.00 88.31 81 PRO A CA 1
ATOM 651 C C . PRO A 1 81 ? 9.530 3.324 5.396 1.00 88.31 81 PRO A C 1
ATOM 653 O O . PRO A 1 81 ? 10.670 3.658 5.056 1.00 88.31 81 PRO A O 1
ATOM 656 N N . ALA A 1 82 ? 8.601 2.983 4.505 1.00 87.38 82 ALA A N 1
ATOM 657 C CA . ALA A 1 82 ? 8.829 3.161 3.079 1.00 87.38 82 ALA A CA 1
ATOM 658 C C . ALA A 1 82 ? 8.827 4.657 2.741 1.00 87.38 82 ALA A C 1
ATOM 660 O O . ALA A 1 82 ? 8.059 5.450 3.294 1.00 87.38 82 ALA A O 1
ATOM 661 N N . VAL A 1 83 ? 9.728 5.044 1.841 1.00 86.44 83 VAL A N 1
ATOM 662 C CA . VAL A 1 83 ? 9.847 6.415 1.346 1.00 86.44 83 VAL A CA 1
ATOM 663 C C . VAL A 1 83 ? 9.669 6.382 -0.155 1.00 86.44 83 VAL A C 1
ATOM 665 O O . VAL A 1 83 ? 10.467 5.752 -0.852 1.00 86.44 83 VAL A O 1
ATOM 668 N N . THR A 1 84 ? 8.649 7.084 -0.641 1.00 83.31 84 THR A N 1
ATOM 669 C CA . THR A 1 84 ? 8.422 7.241 -2.076 1.00 83.31 84 THR A CA 1
ATOM 670 C C . THR A 1 84 ? 8.705 8.659 -2.525 1.00 83.31 84 THR A C 1
ATOM 672 O O . THR A 1 84 ? 8.286 9.614 -1.875 1.00 83.31 84 THR A O 1
ATOM 675 N N . ILE A 1 85 ? 9.434 8.793 -3.631 1.00 81.38 85 ILE A N 1
ATOM 676 C CA . ILE A 1 85 ? 9.955 10.058 -4.143 1.00 81.38 85 ILE A CA 1
ATOM 677 C C . ILE A 1 85 ? 9.600 10.173 -5.616 1.00 81.38 85 ILE A C 1
ATOM 679 O O . ILE A 1 85 ? 9.930 9.295 -6.413 1.00 81.38 85 ILE A O 1
ATOM 683 N N . CYS A 1 86 ? 8.978 11.282 -5.981 1.00 77.69 86 CYS A N 1
ATOM 684 C CA . CYS A 1 86 ? 8.631 11.606 -7.354 1.00 77.69 86 CYS A CA 1
ATOM 685 C C . CYS A 1 86 ? 9.310 12.915 -7.741 1.00 77.69 86 CYS A C 1
ATOM 687 O O . CYS A 1 86 ? 9.254 13.889 -6.985 1.00 77.69 86 CYS A O 1
ATOM 689 N N . ASN A 1 87 ? 9.918 12.963 -8.924 1.00 77.44 87 ASN A N 1
ATOM 690 C CA . ASN A 1 87 ? 10.263 14.250 -9.517 1.00 77.44 87 ASN A CA 1
ATOM 691 C C . ASN A 1 87 ? 8.953 14.973 -9.870 1.00 77.44 87 ASN A C 1
ATOM 693 O O . ASN A 1 87 ? 8.034 14.346 -10.395 1.00 77.44 87 ASN A O 1
ATOM 697 N N . LEU A 1 88 ? 8.853 16.269 -9.566 1.00 76.44 88 LEU A N 1
ATOM 698 C CA . LEU A 1 88 ? 7.704 17.076 -9.988 1.00 76.44 88 LEU A CA 1
ATOM 699 C C . LEU A 1 88 ? 7.637 17.215 -11.509 1.00 76.44 88 LEU A C 1
ATOM 701 O O . LEU A 1 88 ? 6.566 17.451 -12.065 1.00 76.44 88 LEU A O 1
ATOM 705 N N . ASN A 1 89 ? 8.769 17.022 -12.184 1.00 70.75 89 ASN A N 1
ATOM 706 C CA . ASN A 1 89 ? 8.805 16.889 -13.622 1.00 70.75 89 ASN A CA 1
ATOM 707 C C . ASN A 1 89 ? 8.484 15.443 -14.048 1.00 70.75 89 ASN A C 1
ATOM 709 O O . ASN A 1 89 ? 9.344 14.560 -14.011 1.00 70.75 89 ASN A O 1
ATOM 713 N N . SER A 1 90 ? 7.237 15.211 -14.468 1.00 60.59 90 SER A N 1
ATOM 714 C CA . SER A 1 90 ? 6.740 13.885 -14.866 1.00 60.59 90 SER A CA 1
ATOM 715 C C . SER A 1 90 ? 7.329 13.363 -16.182 1.00 60.59 90 SER A C 1
ATOM 717 O O . SER A 1 90 ? 7.261 12.160 -16.433 1.00 60.59 90 SER A O 1
ATOM 719 N N . LEU A 1 91 ? 7.867 14.249 -17.029 1.00 61.88 91 LEU A N 1
ATOM 720 C CA . LEU A 1 91 ? 8.373 13.933 -18.365 1.00 61.88 91 LEU A CA 1
ATOM 721 C C . LEU A 1 91 ? 9.633 14.726 -18.687 1.00 61.88 91 LEU A C 1
ATOM 723 O O . LEU A 1 91 ? 9.682 15.941 -18.508 1.00 61.88 91 LEU A O 1
ATOM 727 N N . SER A 1 92 ? 10.633 14.055 -19.248 1.00 61.97 92 SER A N 1
ATOM 728 C CA . SER A 1 92 ? 11.843 14.723 -19.704 1.00 61.97 92 SER A CA 1
ATOM 729 C C . SER A 1 92 ? 11.707 15.194 -21.147 1.00 61.97 92 SER A C 1
ATOM 731 O O . SER A 1 92 ? 11.164 14.479 -21.997 1.00 61.97 92 SER A O 1
ATOM 733 N N . LYS A 1 93 ? 12.232 16.378 -21.458 1.00 62.22 93 LYS A N 1
ATOM 734 C CA . LYS A 1 93 ? 12.189 16.959 -22.806 1.00 62.22 93 LYS A CA 1
ATOM 735 C C . LYS A 1 93 ? 12.811 16.018 -23.845 1.00 62.22 93 LYS A C 1
ATOM 737 O O . LYS A 1 93 ? 12.269 15.847 -24.936 1.00 62.22 93 LYS A O 1
ATOM 742 N N . SER A 1 94 ? 13.910 15.353 -23.494 1.00 61.22 94 SER A N 1
ATOM 743 C CA . SER A 1 94 ? 14.606 14.387 -24.347 1.00 61.22 94 SER A CA 1
ATOM 744 C C . SER A 1 94 ? 13.799 13.113 -24.646 1.00 61.22 94 SER A C 1
ATOM 746 O O . SER A 1 94 ? 13.996 12.507 -25.700 1.00 61.22 94 SER A O 1
ATOM 748 N N . SER A 1 95 ? 12.879 12.714 -23.759 1.00 55.91 95 SER A N 1
ATOM 749 C CA . SER A 1 95 ? 12.028 11.523 -23.933 1.00 55.91 95 SER A CA 1
ATOM 750 C C . SER A 1 95 ? 10.822 11.751 -24.855 1.00 55.91 95 SER A C 1
ATOM 752 O O . SER A 1 95 ? 10.336 10.810 -25.478 1.00 55.91 95 SER A O 1
ATOM 754 N N . VAL A 1 96 ? 10.385 13.006 -25.000 1.00 54.69 96 VAL A N 1
ATOM 755 C CA . VAL A 1 96 ? 9.183 13.390 -25.766 1.00 54.69 96 VAL A CA 1
ATOM 756 C C . VAL A 1 96 ? 9.508 13.800 -27.214 1.00 54.69 96 VAL A C 1
ATOM 758 O O . VAL A 1 96 ? 8.609 14.013 -28.026 1.00 54.69 96 VAL A O 1
ATOM 761 N N . LEU A 1 97 ? 10.794 13.850 -27.589 1.00 53.03 97 LEU A N 1
ATOM 762 C CA . LEU A 1 97 ? 11.237 14.165 -28.952 1.00 53.03 97 LEU A CA 1
ATOM 763 C C . LEU A 1 97 ? 10.462 13.333 -30.003 1.00 53.03 97 LEU A C 1
ATOM 765 O O . LEU A 1 97 ? 10.530 12.100 -30.012 1.00 53.03 97 LEU A O 1
ATOM 769 N N . ASN A 1 98 ? 9.763 14.037 -30.906 1.00 51.69 98 ASN A N 1
ATOM 770 C CA . ASN A 1 98 ? 8.920 13.520 -31.997 1.00 51.69 98 ASN A CA 1
ATOM 771 C C . ASN A 1 98 ? 7.554 12.895 -31.606 1.00 51.69 98 ASN A C 1
ATOM 773 O O . ASN A 1 98 ? 7.072 12.030 -32.340 1.00 51.69 98 ASN A O 1
ATOM 777 N N . ASP A 1 99 ? 6.893 13.314 -30.510 1.00 52.06 99 ASP A N 1
ATOM 778 C CA . ASP A 1 99 ? 5.555 12.804 -30.136 1.00 52.06 99 ASP A CA 1
ATOM 779 C C . ASP A 1 99 ? 4.446 13.860 -29.905 1.00 52.06 99 ASP A C 1
ATOM 781 O O . ASP A 1 99 ? 4.163 14.304 -28.795 1.00 52.06 99 ASP A O 1
ATOM 785 N N . SER A 1 100 ? 3.715 14.177 -30.979 1.00 51.34 100 SER A N 1
ATOM 786 C CA . SER A 1 100 ? 2.634 15.185 -30.999 1.00 51.34 100 SER A CA 1
ATOM 787 C C . SER A 1 100 ? 1.448 14.976 -30.030 1.00 51.34 100 SER A C 1
ATOM 789 O O . SER A 1 100 ? 0.676 15.916 -29.808 1.00 51.34 100 SER A O 1
ATOM 791 N N . ARG A 1 101 ? 1.227 13.769 -29.481 1.00 50.47 101 ARG A N 1
ATOM 792 C CA . ARG A 1 101 ? 0.086 13.504 -28.575 1.00 50.47 101 ARG A CA 1
ATOM 793 C C . ARG A 1 101 ? 0.394 13.883 -27.133 1.00 50.47 101 ARG A C 1
ATOM 795 O O . ARG A 1 101 ? -0.466 14.445 -26.456 1.00 50.47 101 ARG A O 1
ATOM 802 N N . VAL A 1 102 ? 1.621 13.613 -26.699 1.00 51.91 102 VAL A N 1
ATOM 803 C CA . VAL A 1 102 ? 2.135 14.004 -25.379 1.00 51.91 102 VAL A CA 1
ATOM 804 C C . VAL A 1 102 ? 2.185 15.516 -25.263 1.00 51.91 102 VAL A C 1
ATOM 806 O O . VAL A 1 102 ? 1.759 16.068 -24.250 1.00 51.91 102 VAL A O 1
ATOM 809 N N . ASP A 1 103 ? 2.604 16.172 -26.345 1.00 52.03 103 ASP A N 1
ATOM 810 C CA . ASP A 1 103 ? 2.648 17.623 -26.452 1.00 52.03 103 ASP A CA 1
ATOM 811 C C . ASP A 1 103 ? 1.265 18.247 -26.211 1.00 52.03 103 ASP A C 1
ATOM 813 O O . ASP A 1 103 ? 1.119 19.095 -25.337 1.00 52.03 103 ASP A O 1
ATOM 817 N N . ASN A 1 104 ? 0.212 17.781 -26.894 1.00 51.50 104 ASN A N 1
ATOM 818 C CA . ASN A 1 104 ? -1.144 18.317 -26.702 1.00 51.50 104 ASN A CA 1
ATOM 819 C C . ASN A 1 104 ? -1.726 18.031 -25.303 1.00 51.50 104 ASN A C 1
ATOM 821 O O . ASN A 1 104 ? -2.437 18.875 -24.758 1.00 51.50 104 ASN A O 1
ATOM 825 N N . TYR A 1 105 ? -1.445 16.859 -24.722 1.00 52.44 105 TYR A N 1
ATOM 826 C CA . TYR A 1 105 ? -1.989 16.460 -23.420 1.00 52.44 105 TYR A CA 1
ATOM 827 C C . TYR A 1 105 ? -1.316 17.188 -22.245 1.00 52.44 105 TYR A C 1
ATOM 829 O O . TYR A 1 105 ? -2.009 17.703 -21.370 1.00 52.44 105 TYR A O 1
ATOM 837 N N . TYR A 1 106 ? 0.020 17.275 -22.224 1.00 51.28 106 TYR A N 1
ATOM 838 C CA . TYR A 1 106 ? 0.762 17.858 -21.096 1.00 51.28 106 TYR A CA 1
ATOM 839 C C . TYR A 1 106 ? 0.953 19.371 -21.186 1.00 51.28 106 TYR A C 1
ATOM 841 O O . TYR A 1 106 ? 0.949 20.052 -20.160 1.00 51.28 106 TYR A O 1
ATOM 849 N N . LEU A 1 107 ? 1.116 19.927 -22.387 1.00 52.44 107 LEU A N 1
ATOM 850 C CA . LEU A 1 107 ? 1.402 21.356 -22.515 1.00 52.44 107 LEU A CA 1
ATOM 851 C C . LEU A 1 107 ? 0.159 22.231 -22.407 1.00 52.44 107 LEU A C 1
ATOM 853 O O . LEU A 1 107 ? 0.282 23.440 -22.229 1.00 52.44 107 LEU A O 1
ATOM 857 N N . SER A 1 108 ? -1.034 21.665 -22.620 1.00 49.31 108 SER A N 1
ATOM 858 C CA . SER A 1 108 ? -2.232 22.467 -22.889 1.00 49.31 108 SER A CA 1
ATOM 859 C C . SER A 1 108 ? -2.008 23.533 -23.979 1.00 49.31 108 SER A C 1
ATOM 861 O O . SER A 1 108 ? -2.710 24.548 -23.988 1.00 49.31 108 SER A O 1
ATOM 863 N N . ILE A 1 109 ? -1.040 23.346 -24.897 1.00 45.78 109 ILE A N 1
ATOM 864 C CA . ILE A 1 109 ? -0.999 24.157 -26.116 1.00 45.78 109 ILE A CA 1
ATOM 865 C C . ILE A 1 109 ? -2.210 23.672 -26.880 1.00 45.78 109 ILE A C 1
ATOM 867 O O . ILE A 1 109 ? -2.226 22.551 -27.383 1.00 45.78 109 ILE A O 1
ATOM 871 N N . GLY A 1 110 ? -3.271 24.472 -26.875 1.00 38.66 110 GLY A N 1
ATOM 872 C CA . GLY A 1 110 ? -4.434 24.183 -27.693 1.00 38.66 110 GLY A CA 1
ATOM 873 C C . GLY A 1 110 ? -4.002 23.931 -29.142 1.00 38.66 110 GLY A C 1
ATOM 874 O O . GLY A 1 110 ? -2.898 24.328 -29.542 1.00 38.66 110 GLY A O 1
ATOM 875 N N . PRO A 1 111 ? -4.862 23.301 -29.959 1.00 38.12 111 PRO A N 1
ATOM 876 C CA . PRO A 1 111 ? -4.603 23.225 -31.386 1.00 38.12 111 PRO A CA 1
ATOM 877 C C . PRO A 1 111 ? -4.210 24.624 -31.871 1.00 38.12 111 PRO A C 1
ATOM 879 O O . PRO A 1 111 ? -4.886 25.607 -31.558 1.00 38.12 111 PRO A O 1
ATOM 882 N N . ARG A 1 112 ? -3.108 24.722 -32.626 1.00 40.34 112 ARG A N 1
ATOM 883 C CA . ARG A 1 112 ? -2.579 25.964 -33.232 1.00 40.34 112 ARG A CA 1
ATOM 884 C C . ARG A 1 112 ? -3.608 26.754 -34.066 1.00 40.34 112 ARG A C 1
ATOM 886 O O . ARG A 1 112 ? -3.265 27.785 -34.631 1.00 40.34 112 ARG A O 1
ATOM 893 N N . GLU A 1 113 ? -4.847 26.280 -34.164 1.00 42.47 113 GLU A N 1
ATOM 894 C CA . GLU A 1 113 ? -5.987 26.958 -34.773 1.00 42.47 113 GLU A CA 1
ATOM 895 C C . GLU A 1 113 ? -6.429 28.221 -34.019 1.00 42.47 113 GLU A C 1
ATOM 897 O O . GLU A 1 113 ? -7.137 29.042 -34.597 1.00 42.47 113 GLU A O 1
ATOM 902 N N . ILE A 1 114 ? -5.969 28.447 -32.782 1.00 39.94 114 ILE A N 1
ATOM 903 C CA . ILE A 1 114 ? -6.093 29.753 -32.124 1.00 39.94 114 ILE A CA 1
ATOM 904 C C . ILE A 1 114 ? -4.720 30.425 -32.142 1.00 39.94 114 ILE A C 1
ATOM 906 O O . ILE A 1 114 ? -3.887 30.240 -31.256 1.00 39.94 114 ILE A O 1
ATOM 910 N N . HIS A 1 115 ? -4.472 31.189 -33.207 1.00 39.25 115 HIS A N 1
ATOM 911 C CA . HIS A 1 115 ? -3.396 32.171 -33.240 1.00 39.25 115 HIS A CA 1
ATOM 912 C C . HIS A 1 115 ? -3.478 33.060 -31.986 1.00 39.25 115 HIS A C 1
ATOM 914 O O . HIS A 1 115 ? -4.547 33.573 -31.677 1.00 39.25 115 HIS A O 1
ATOM 920 N N . GLU A 1 116 ? -2.333 33.262 -31.327 1.00 40.03 116 GLU A N 1
ATOM 921 C CA . GLU A 1 116 ? -2.117 34.166 -30.182 1.00 40.03 116 GLU A CA 1
ATOM 922 C C . GLU A 1 116 ? -2.413 33.599 -28.783 1.00 40.03 116 GLU A C 1
ATOM 924 O O . GLU A 1 116 ? -3.220 34.129 -28.026 1.00 40.03 116 GLU A O 1
ATOM 929 N N . VAL A 1 117 ? -1.636 32.601 -28.353 1.00 42.09 117 VAL A N 1
ATOM 930 C CA . VAL A 1 117 ? -1.283 32.500 -26.926 1.00 42.09 117 VAL A CA 1
ATOM 931 C C . VAL A 1 117 ? 0.155 32.988 -26.770 1.00 42.09 117 VAL A C 1
ATOM 933 O O . VAL A 1 117 ? 1.107 32.219 -26.861 1.00 42.09 117 VAL A O 1
ATOM 936 N N . GLN A 1 118 ? 0.328 34.300 -26.586 1.00 42.56 118 GLN A N 1
ATOM 937 C CA . GLN A 1 118 ? 1.582 34.851 -26.070 1.00 42.56 118 GLN A CA 1
ATOM 938 C C . GLN A 1 118 ? 1.631 34.579 -24.565 1.00 42.56 118 GLN A C 1
ATOM 940 O O . GLN A 1 118 ? 1.052 35.323 -23.776 1.00 42.56 118 GLN A O 1
ATOM 945 N N . MET A 1 119 ? 2.319 33.514 -24.159 1.00 43.12 119 MET A N 1
ATOM 946 C CA . MET A 1 119 ? 2.710 33.328 -22.764 1.00 43.12 119 MET A CA 1
ATOM 947 C C . MET A 1 119 ? 4.238 33.400 -22.632 1.00 43.12 119 MET A C 1
ATOM 949 O O . MET A 1 119 ? 4.965 32.618 -23.233 1.00 43.12 119 MET A O 1
ATOM 953 N N . TYR A 1 120 ? 4.659 34.380 -21.822 1.00 39.88 120 TYR A N 1
ATOM 954 C CA . TYR A 1 120 ? 5.991 34.683 -21.275 1.00 39.88 120 TYR A CA 1
ATOM 955 C C . TYR A 1 120 ? 7.117 35.121 -22.241 1.00 39.88 120 TYR A C 1
ATOM 957 O O . TYR A 1 120 ? 7.656 34.360 -23.036 1.00 39.88 120 TYR A O 1
ATOM 965 N N . ASN A 1 121 ? 7.540 36.384 -22.076 1.00 37.00 121 ASN A N 1
ATOM 966 C CA . ASN A 1 121 ? 8.587 37.080 -22.847 1.00 37.00 121 ASN A CA 1
ATOM 967 C C . ASN A 1 121 ? 10.036 36.636 -22.536 1.00 37.00 121 ASN A C 1
ATOM 969 O O . ASN A 1 121 ? 10.969 37.191 -23.110 1.00 37.00 121 ASN A O 1
ATOM 973 N N . GLU A 1 122 ? 10.242 35.662 -21.645 1.00 42.12 122 GLU A N 1
ATOM 974 C CA . GLU A 1 122 ? 11.569 35.098 -21.323 1.00 42.12 122 GLU A CA 1
ATOM 975 C C . GLU A 1 122 ? 11.818 33.734 -21.990 1.00 42.12 122 GLU A C 1
ATOM 977 O O . GLU A 1 122 ? 12.865 33.120 -21.801 1.00 42.12 122 GLU A O 1
ATOM 982 N N . PHE A 1 123 ? 10.867 33.252 -22.792 1.00 45.12 123 PHE A N 1
ATOM 983 C CA . PHE A 1 123 ? 10.949 31.947 -23.431 1.00 45.12 123 PHE A CA 1
ATOM 984 C C . PHE A 1 123 ? 11.707 32.019 -24.765 1.00 45.12 123 PHE A C 1
ATOM 986 O O . PHE A 1 123 ? 11.358 32.794 -25.660 1.00 45.12 123 PHE A O 1
ATOM 993 N N . ASN A 1 124 ? 12.730 31.176 -24.930 1.00 50.19 124 ASN A N 1
ATOM 994 C CA . ASN A 1 124 ? 13.429 31.034 -26.205 1.00 50.19 124 ASN A CA 1
ATOM 995 C C . ASN A 1 124 ? 12.638 30.119 -27.154 1.00 50.19 124 ASN A C 1
ATOM 997 O O . ASN A 1 124 ? 12.973 28.951 -27.334 1.00 50.19 124 ASN A O 1
ATOM 1001 N N . TRP A 1 125 ? 11.611 30.677 -27.800 1.00 47.91 125 TRP A N 1
ATOM 1002 C CA . TRP A 1 125 ? 10.825 30.000 -28.847 1.00 47.91 125 TRP A CA 1
ATOM 1003 C C . TRP A 1 125 ? 11.662 29.569 -30.062 1.00 47.91 125 TRP A C 1
ATOM 1005 O O . TRP A 1 125 ? 11.170 28.830 -30.907 1.00 47.91 125 TRP A O 1
ATOM 1015 N N . SER A 1 126 ? 12.914 30.024 -30.139 1.00 47.19 126 SER A N 1
ATOM 1016 C CA . SER A 1 126 ? 13.887 29.688 -31.183 1.00 47.19 126 SER A CA 1
ATOM 1017 C C . SER A 1 126 ? 14.706 28.431 -30.861 1.00 47.19 126 SER A C 1
ATOM 1019 O O . SER A 1 126 ? 15.662 28.130 -31.575 1.00 47.19 126 SER A O 1
ATOM 1021 N N . ASP A 1 127 ? 14.409 27.724 -29.764 1.00 52.88 127 ASP A N 1
ATOM 1022 C CA . ASP A 1 127 ? 14.988 26.405 -29.518 1.00 52.88 127 ASP A CA 1
ATOM 1023 C C . ASP A 1 127 ? 14.489 25.426 -30.608 1.00 52.88 127 ASP A C 1
ATOM 1025 O O . ASP A 1 127 ? 13.273 25.268 -30.758 1.00 52.88 127 ASP A O 1
ATOM 1029 N N . PRO A 1 128 ? 15.397 24.767 -31.363 1.00 49.69 128 PRO A N 1
ATOM 1030 C CA . PRO A 1 128 ? 15.053 23.863 -32.465 1.00 49.69 128 PRO A CA 1
ATOM 1031 C C . PRO A 1 128 ? 14.081 22.742 -32.083 1.00 49.69 128 PRO A C 1
ATOM 1033 O O . PRO A 1 128 ? 13.380 22.224 -32.953 1.00 49.69 128 PRO A O 1
ATOM 1036 N N . PHE A 1 129 ? 14.011 22.391 -30.793 1.00 44.12 129 PHE A N 1
ATOM 1037 C CA . PHE A 1 129 ? 12.999 21.493 -30.239 1.00 44.12 129 PHE A CA 1
ATOM 1038 C C . PHE A 1 129 ? 11.574 21.917 -30.627 1.00 44.12 129 PHE A C 1
ATOM 1040 O O . PHE A 1 129 ? 10.764 21.067 -30.988 1.00 44.12 129 PHE A O 1
ATOM 1047 N N . TYR A 1 130 ? 11.284 23.226 -30.615 1.00 47.66 130 TYR A N 1
ATOM 1048 C CA . TYR A 1 130 ? 9.950 23.773 -30.875 1.00 47.66 130 TYR A CA 1
ATOM 1049 C C . TYR A 1 130 ? 9.671 24.097 -32.357 1.00 47.66 130 TYR A C 1
ATOM 1051 O O . TYR A 1 130 ? 8.581 24.553 -32.709 1.00 47.66 130 TYR A O 1
ATOM 1059 N N . GLU A 1 131 ? 10.637 23.893 -33.254 1.00 44.59 131 GLU A N 1
ATOM 1060 C CA . GLU A 1 131 ? 10.458 24.145 -34.692 1.00 44.59 131 GLU A CA 1
ATOM 1061 C C . GLU A 1 131 ? 10.101 22.872 -35.474 1.00 44.59 131 GLU A C 1
ATOM 1063 O O . GLU A 1 131 ? 9.545 22.955 -36.570 1.00 44.59 131 GLU A O 1
ATOM 1068 N N . GLN A 1 132 ? 10.353 21.687 -34.908 1.00 42.88 132 GLN A N 1
ATOM 1069 C CA . GLN A 1 132 ? 10.229 20.399 -35.602 1.00 42.88 132 GLN A CA 1
ATOM 1070 C C . GLN A 1 132 ? 8.801 19.809 -35.613 1.00 42.88 132 GLN A C 1
ATOM 1072 O O . GLN A 1 132 ? 8.600 18.670 -36.034 1.00 42.88 132 GLN A O 1
ATOM 1077 N N . TYR A 1 133 ? 7.795 20.580 -35.183 1.00 44.91 133 TYR A N 1
ATOM 1078 C CA . TYR A 1 133 ? 6.415 20.119 -35.021 1.00 44.91 133 TYR A CA 1
ATOM 1079 C C . TYR A 1 133 ? 5.728 19.774 -36.341 1.00 44.91 133 TYR A C 1
ATOM 1081 O O . TYR A 1 133 ? 5.222 20.635 -37.066 1.00 44.91 133 TYR A O 1
ATOM 1089 N N . GLY A 1 134 ? 5.635 18.475 -36.600 1.00 35.78 134 GLY A N 1
ATOM 1090 C CA . GLY A 1 134 ? 4.834 17.918 -37.671 1.00 35.78 134 GLY A CA 1
ATOM 1091 C C . GLY A 1 134 ? 4.618 16.420 -37.488 1.00 35.78 134 GLY A C 1
ATOM 1092 O O . GLY A 1 134 ? 5.570 15.652 -37.493 1.00 35.78 134 GLY A O 1
ATOM 1093 N N . PHE A 1 135 ? 3.338 16.048 -37.461 1.00 34.16 135 PHE A N 1
ATOM 1094 C CA . PHE A 1 135 ? 2.770 14.718 -37.711 1.00 34.16 135 PHE A CA 1
ATOM 1095 C C . PHE A 1 135 ? 2.713 13.672 -36.582 1.00 34.16 135 PHE A C 1
ATOM 1097 O O . PHE A 1 135 ? 3.542 13.575 -35.685 1.00 34.16 135 PHE A O 1
ATOM 1104 N N . PHE A 1 136 ? 1.619 12.910 -36.696 1.00 39.50 136 PHE A N 1
ATOM 1105 C CA . PHE A 1 136 ? 1.070 11.861 -35.848 1.00 39.50 136 PHE A CA 1
ATOM 1106 C C . PHE A 1 136 ? 2.107 10.812 -35.420 1.00 39.50 136 PHE A C 1
ATOM 1108 O O . PHE A 1 136 ? 2.610 10.057 -36.248 1.00 39.50 136 PHE A O 1
ATOM 1115 N N . SER A 1 137 ? 2.359 10.717 -34.114 1.00 39.88 137 SER A N 1
ATOM 1116 C CA . SER A 1 137 ? 3.008 9.547 -33.509 1.00 39.88 137 SER A CA 1
ATOM 1117 C C . SER A 1 137 ? 1.957 8.479 -33.214 1.00 39.88 137 SER A C 1
ATOM 1119 O O . SER A 1 137 ? 0.857 8.820 -32.774 1.00 39.88 137 SER A O 1
ATOM 1121 N N . GLU A 1 138 ? 2.281 7.202 -33.443 1.00 44.72 138 GLU A N 1
ATOM 1122 C CA . GLU A 1 138 ? 1.477 6.023 -33.078 1.00 44.72 138 GLU A CA 1
ATOM 1123 C C . GLU A 1 138 ? 1.721 5.513 -31.639 1.00 44.72 138 GLU A C 1
ATOM 1125 O O . GLU A 1 138 ? 1.015 4.606 -31.198 1.00 44.72 138 GLU A O 1
ATOM 1130 N N . ARG A 1 139 ? 2.671 6.098 -30.889 1.00 42.47 139 ARG A N 1
ATOM 1131 C CA . ARG A 1 139 ? 3.056 5.619 -29.548 1.00 42.47 139 ARG A CA 1
ATOM 1132 C C . ARG A 1 139 ? 1.982 5.889 -28.488 1.00 42.47 139 ARG A C 1
ATOM 1134 O O . ARG A 1 139 ? 1.226 6.860 -28.574 1.00 42.47 139 ARG A O 1
ATOM 1141 N N . LYS A 1 140 ? 1.904 5.001 -27.493 1.00 47.97 140 LYS A N 1
ATOM 1142 C CA . LYS A 1 140 ? 0.992 5.122 -26.347 1.00 47.97 140 LYS A CA 1
ATOM 1143 C C . LYS A 1 140 ? 1.637 5.947 -25.239 1.00 47.97 140 LYS A C 1
ATOM 1145 O O . LYS A 1 140 ? 2.858 5.991 -25.119 1.00 47.97 140 LYS A O 1
ATOM 1150 N N . MET A 1 141 ? 0.809 6.599 -24.426 1.00 49.41 141 MET A N 1
ATOM 1151 C CA . MET A 1 141 ? 1.269 7.497 -23.362 1.00 49.41 141 MET A CA 1
ATOM 1152 C C . MET A 1 141 ? 2.151 6.776 -22.336 1.00 49.41 141 MET A C 1
ATOM 1154 O O . MET A 1 141 ? 3.123 7.347 -21.844 1.00 49.41 141 MET A O 1
ATOM 1158 N N . GLU A 1 142 ? 1.834 5.510 -22.042 1.00 48.56 142 GLU A N 1
ATOM 1159 C CA . GLU A 1 142 ? 2.601 4.704 -21.093 1.00 48.56 142 GLU A CA 1
ATOM 1160 C C . GLU A 1 142 ? 4.011 4.421 -21.592 1.00 48.56 142 GLU A C 1
ATOM 1162 O O . GLU A 1 142 ? 4.954 4.494 -20.809 1.00 48.56 142 GLU A O 1
ATOM 1167 N N . ASP A 1 143 ? 4.165 4.144 -22.888 1.00 49.75 143 ASP A N 1
ATOM 1168 C CA . ASP A 1 143 ? 5.466 3.862 -23.493 1.00 49.75 143 ASP A CA 1
ATOM 1169 C C . ASP A 1 143 ? 6.396 5.068 -23.349 1.00 49.75 143 ASP A C 1
ATOM 1171 O O . ASP A 1 143 ? 7.571 4.909 -23.041 1.00 49.75 143 ASP A O 1
ATOM 1175 N N . ILE A 1 144 ? 5.858 6.283 -23.459 1.00 52.81 144 ILE A N 1
ATOM 1176 C CA . ILE A 1 144 ? 6.635 7.525 -23.382 1.00 52.81 144 ILE A CA 1
ATOM 1177 C C . ILE A 1 144 ? 7.030 7.840 -21.934 1.00 52.81 144 ILE A C 1
ATOM 1179 O O . ILE A 1 144 ? 8.172 8.214 -21.667 1.00 52.81 144 ILE A O 1
ATOM 1183 N N . LEU A 1 145 ? 6.125 7.603 -20.979 1.00 49.50 145 LEU A N 1
ATOM 1184 C CA . LEU A 1 145 ? 6.417 7.724 -19.545 1.00 49.50 145 LEU A CA 1
ATOM 1185 C C . LEU A 1 145 ? 7.395 6.644 -19.048 1.00 49.50 145 LEU A C 1
ATOM 1187 O O . LEU A 1 145 ? 8.167 6.892 -18.125 1.00 49.50 145 LEU A O 1
ATOM 1191 N N . LEU A 1 146 ? 7.382 5.451 -19.651 1.00 47.97 146 LEU A N 1
ATOM 1192 C CA . LEU A 1 146 ? 8.263 4.326 -19.309 1.00 47.97 146 LEU A CA 1
ATOM 1193 C C . LEU A 1 146 ? 9.610 4.344 -20.053 1.00 47.97 146 LEU A C 1
ATOM 1195 O O . LEU A 1 146 ? 10.563 3.724 -19.579 1.00 47.97 146 LEU A O 1
ATOM 1199 N N . GLU A 1 147 ? 9.706 5.007 -21.209 1.00 48.56 147 GLU A N 1
ATOM 1200 C CA . GLU A 1 147 ? 10.958 5.296 -21.938 1.00 48.56 147 GLU A CA 1
ATOM 1201 C C . GLU A 1 147 ? 11.758 6.443 -21.299 1.00 48.56 147 GLU A C 1
ATOM 1203 O O . GLU A 1 147 ? 12.892 6.732 -21.697 1.00 48.56 147 GLU A O 1
ATOM 1208 N N . HIS A 1 148 ? 11.192 7.070 -20.271 1.00 48.09 148 HIS A N 1
ATOM 1209 C CA . HIS A 1 148 ? 11.825 8.097 -19.470 1.00 48.09 148 HIS A CA 1
ATOM 1210 C C . HIS A 1 148 ? 13.150 7.606 -18.862 1.00 48.09 148 HIS A C 1
ATOM 1212 O O . HIS A 1 148 ? 13.197 6.789 -17.939 1.00 48.09 148 HIS A O 1
ATOM 1218 N N . LYS A 1 149 ? 14.260 8.147 -19.371 1.00 40.19 149 LYS A N 1
ATOM 1219 C CA . LYS A 1 149 ? 15.629 7.832 -18.928 1.00 40.19 149 LYS A CA 1
ATOM 1220 C C . LYS A 1 149 ? 15.962 8.329 -17.516 1.00 40.19 149 LYS A C 1
ATOM 1222 O O . LYS A 1 149 ? 16.982 7.923 -16.960 1.00 40.19 149 LYS A O 1
ATOM 1227 N N . SER A 1 150 ? 15.156 9.209 -16.921 1.00 45.41 150 SER A N 1
ATOM 1228 C CA . SER A 1 150 ? 15.635 10.033 -15.804 1.00 45.41 150 SER A CA 1
ATOM 1229 C C . SER A 1 150 ? 15.558 9.380 -14.417 1.00 45.41 150 SER A C 1
ATOM 1231 O O . SER A 1 150 ? 16.231 9.844 -13.500 1.00 45.41 150 SER A O 1
ATOM 1233 N N . LEU A 1 151 ? 14.847 8.265 -14.225 1.00 47.56 151 LEU A N 1
ATOM 1234 C CA . LEU A 1 151 ? 14.670 7.727 -12.865 1.00 47.56 151 LEU A CA 1
ATOM 1235 C C . LEU A 1 151 ? 15.847 6.948 -12.307 1.00 47.56 151 LEU A C 1
ATOM 1237 O O . LEU A 1 151 ? 16.132 7.047 -11.119 1.00 47.56 151 LEU A O 1
ATOM 1241 N N . HIS A 1 152 ? 16.546 6.196 -13.152 1.00 45.97 152 HIS A N 1
ATOM 1242 C CA . HIS A 1 152 ? 17.735 5.466 -12.720 1.00 45.97 152 HIS A CA 1
ATOM 1243 C C . HIS A 1 152 ? 19.041 6.167 -13.079 1.00 45.97 152 HIS A C 1
ATOM 1245 O O . HIS A 1 152 ? 20.080 5.675 -12.667 1.00 45.97 152 HIS A O 1
ATOM 1251 N N . GLN A 1 153 ? 19.028 7.249 -13.863 1.00 44.91 153 GLN A N 1
ATOM 1252 C CA . GLN A 1 153 ? 20.263 7.912 -14.309 1.00 44.91 1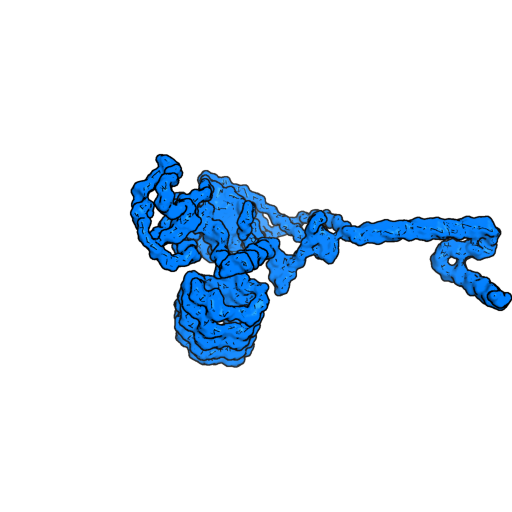53 GLN A CA 1
ATOM 1253 C C . GLN A 1 153 ? 20.300 9.426 -14.061 1.00 44.91 153 GLN A C 1
ATOM 1255 O O . GLN A 1 153 ? 21.396 9.973 -14.017 1.00 44.91 153 GLN A O 1
ATOM 1260 N N . GLY A 1 154 ? 19.152 10.093 -13.876 1.00 51.84 154 GLY A N 1
ATOM 1261 C CA . GLY A 1 154 ? 19.077 11.553 -13.724 1.00 51.84 154 GLY A CA 1
ATOM 1262 C C . GLY A 1 154 ? 18.777 12.017 -12.297 1.00 51.84 154 GLY A C 1
ATOM 1263 O O . GLY A 1 154 ? 19.472 12.890 -11.792 1.00 51.84 154 GLY A O 1
ATOM 1264 N N . LEU A 1 155 ? 17.789 11.401 -11.628 1.00 56.56 155 LEU A N 1
ATOM 1265 C CA . LEU A 1 155 ? 17.289 11.870 -10.328 1.00 56.56 155 LEU A CA 1
ATOM 1266 C C . LEU A 1 155 ? 18.215 11.559 -9.145 1.00 56.56 155 LEU A C 1
ATOM 1268 O O . LEU A 1 155 ? 18.220 12.282 -8.151 1.00 56.56 155 LEU A O 1
ATOM 1272 N N . PHE A 1 156 ? 18.973 10.467 -9.222 1.00 60.06 156 PHE A N 1
ATOM 1273 C CA . PHE A 1 156 ? 19.614 9.852 -8.063 1.00 60.06 156 PHE A CA 1
ATOM 1274 C C . PHE A 1 156 ? 21.140 9.884 -8.186 1.00 60.06 156 PHE A C 1
ATOM 1276 O O . PHE A 1 156 ? 21.699 9.295 -9.107 1.00 60.06 156 PHE A O 1
ATOM 1283 N N . ASN A 1 157 ? 21.824 10.536 -7.239 1.00 62.62 157 ASN A N 1
ATOM 1284 C CA . ASN A 1 157 ? 23.291 10.531 -7.188 1.00 62.62 157 ASN A CA 1
ATOM 1285 C C . ASN A 1 157 ? 23.807 9.428 -6.253 1.00 62.62 157 ASN A C 1
ATOM 1287 O O . ASN A 1 157 ? 24.595 8.568 -6.650 1.00 62.62 157 ASN A O 1
ATOM 1291 N N . SER A 1 158 ? 23.353 9.448 -5.001 1.00 63.50 158 SER A N 1
ATOM 1292 C CA . SER A 1 158 ? 23.731 8.495 -3.955 1.00 63.50 158 SER A CA 1
ATOM 1293 C C . SER A 1 158 ? 22.759 8.582 -2.781 1.00 63.50 158 SER A C 1
ATOM 1295 O O . SER A 1 158 ? 22.046 9.578 -2.630 1.00 63.50 158 SER A O 1
ATOM 1297 N N . PHE A 1 159 ? 22.779 7.576 -1.907 1.00 75.06 159 PHE A N 1
ATOM 1298 C CA . PHE A 1 159 ? 22.123 7.650 -0.603 1.00 75.06 159 PHE A CA 1
ATOM 1299 C C . PHE A 1 159 ? 23.016 7.089 0.500 1.00 75.06 159 PHE A C 1
ATOM 1301 O O . PHE A 1 159 ? 23.923 6.295 0.246 1.00 75.06 159 PHE A O 1
ATOM 1308 N N . LEU A 1 160 ? 22.762 7.533 1.723 1.00 76.38 160 LEU A N 1
ATOM 1309 C CA . LEU A 1 160 ? 23.376 7.029 2.938 1.00 76.38 160 LEU A CA 1
ATOM 1310 C C . LEU A 1 160 ? 22.277 6.451 3.825 1.00 76.38 160 LEU A C 1
ATOM 1312 O O . LEU A 1 160 ? 21.228 7.065 4.012 1.00 76.38 160 LEU A O 1
ATOM 1316 N N . PHE A 1 161 ? 22.521 5.260 4.354 1.00 77.69 161 PHE A N 1
ATOM 1317 C CA . PHE A 1 161 ? 21.691 4.652 5.384 1.00 77.69 161 PHE A CA 1
ATOM 1318 C C . PHE A 1 161 ? 22.599 3.979 6.409 1.00 77.69 161 PHE A C 1
ATOM 1320 O O . PHE A 1 161 ? 23.501 3.237 6.020 1.00 77.69 161 PHE A O 1
ATOM 1327 N N . ASP A 1 162 ? 22.378 4.263 7.694 1.00 75.31 162 ASP A N 1
ATOM 1328 C CA . ASP A 1 162 ? 23.185 3.744 8.809 1.00 75.31 162 ASP A CA 1
ATOM 1329 C C . ASP A 1 162 ? 24.701 3.861 8.542 1.00 75.31 162 ASP A C 1
ATOM 1331 O O . ASP A 1 162 ? 25.446 2.882 8.507 1.00 75.31 162 ASP A O 1
ATOM 1335 N N . GLN A 1 163 ? 25.141 5.084 8.215 1.00 75.50 163 GLN A N 1
ATOM 1336 C CA . GLN A 1 163 ? 26.530 5.441 7.875 1.00 75.50 163 GLN A CA 1
ATOM 1337 C C . GLN A 1 163 ? 27.137 4.730 6.650 1.00 75.50 163 GLN A C 1
ATOM 1339 O O . GLN A 1 163 ? 28.296 4.970 6.306 1.00 75.50 163 GLN A O 1
ATOM 1344 N N . THR A 1 164 ? 26.365 3.902 5.947 1.00 75.62 164 THR A N 1
ATOM 1345 C CA . THR A 1 164 ? 26.803 3.206 4.738 1.00 75.62 164 THR A CA 1
ATOM 1346 C C . THR A 1 164 ? 26.352 3.981 3.507 1.00 75.62 164 THR A C 1
ATOM 1348 O O . THR A 1 164 ? 25.171 4.289 3.360 1.00 75.62 164 THR A O 1
ATOM 1351 N N . ILE A 1 165 ? 27.295 4.307 2.618 1.00 75.94 165 ILE A N 1
ATOM 1352 C CA . ILE A 1 165 ? 27.019 5.002 1.355 1.00 75.94 165 ILE A CA 1
ATOM 1353 C C . ILE A 1 165 ? 26.788 3.970 0.257 1.00 75.94 165 ILE A C 1
ATOM 1355 O O . ILE A 1 165 ? 27.640 3.117 0.011 1.00 75.94 165 ILE A O 1
ATOM 1359 N N . PHE A 1 166 ? 25.673 4.114 -0.445 1.00 71.88 166 PHE A N 1
ATOM 1360 C CA . PHE A 1 166 ? 25.288 3.280 -1.573 1.00 71.88 166 PHE A CA 1
ATOM 1361 C C . PHE A 1 166 ? 25.291 4.104 -2.860 1.00 71.88 166 PHE A C 1
ATOM 1363 O O . PHE A 1 166 ? 24.863 5.267 -2.881 1.00 71.88 166 PHE A O 1
ATOM 1370 N N . LYS A 1 167 ? 25.789 3.504 -3.945 1.00 67.25 167 LYS A N 1
ATOM 1371 C CA . LYS A 1 167 ? 25.824 4.144 -5.264 1.00 67.25 167 LYS A CA 1
ATOM 1372 C C . LYS A 1 167 ? 24.560 3.832 -6.061 1.00 67.25 167 LYS A C 1
ATOM 1374 O O . LYS A 1 167 ? 23.772 2.955 -5.721 1.00 67.25 167 LYS A O 1
ATOM 1379 N N . LEU A 1 168 ? 24.397 4.552 -7.167 1.00 56.97 168 LEU A N 1
ATOM 1380 C CA . LEU A 1 168 ? 23.294 4.397 -8.114 1.00 56.97 168 LEU A CA 1
ATOM 1381 C C . LEU A 1 168 ? 23.099 2.954 -8.611 1.00 56.97 168 LEU A C 1
ATOM 1383 O O . LEU A 1 168 ? 21.967 2.516 -8.788 1.00 56.97 168 LEU A O 1
ATOM 1387 N N . GLU A 1 169 ? 24.180 2.198 -8.804 1.00 62.34 169 GLU A N 1
ATOM 1388 C CA . GLU A 1 169 ? 24.120 0.799 -9.251 1.00 62.34 169 GLU A CA 1
ATOM 1389 C C . GLU A 1 169 ? 23.496 -0.120 -8.186 1.00 62.34 169 GLU A C 1
ATOM 1391 O O . GLU A 1 169 ? 22.692 -0.985 -8.529 1.00 62.34 169 GLU A O 1
ATOM 1396 N N . ASP A 1 170 ? 23.767 0.155 -6.906 1.00 61.81 170 ASP A N 1
ATOM 1397 C CA . ASP A 1 170 ? 23.222 -0.579 -5.756 1.00 61.81 170 ASP A CA 1
ATOM 1398 C C . ASP A 1 170 ? 21.765 -0.180 -5.450 1.00 61.81 170 ASP A C 1
ATOM 1400 O O . ASP A 1 170 ? 21.035 -0.911 -4.783 1.00 61.81 170 ASP A O 1
ATOM 1404 N N . SER A 1 171 ? 21.307 0.980 -5.944 1.00 60.62 171 SER A N 1
ATOM 1405 C CA . SER A 1 171 ? 19.968 1.521 -5.651 1.00 60.62 171 SER A CA 1
ATOM 1406 C C . SER A 1 171 ? 18.825 0.616 -6.124 1.00 60.62 171 SER A C 1
ATOM 1408 O O . SER A 1 171 ? 17.766 0.599 -5.502 1.00 60.62 171 SER A O 1
ATOM 1410 N N . LYS A 1 172 ? 19.042 -0.198 -7.165 1.00 61.88 172 LYS A N 1
ATOM 1411 C CA . LYS A 1 172 ? 18.031 -1.119 -7.714 1.00 61.88 172 LYS A CA 1
ATOM 1412 C C . LYS A 1 172 ? 17.626 -2.233 -6.745 1.00 61.88 172 LYS A C 1
ATOM 1414 O O . LYS A 1 172 ? 16.550 -2.798 -6.897 1.00 61.88 172 LYS A O 1
ATOM 1419 N N . GLU A 1 173 ? 18.468 -2.550 -5.760 1.00 66.50 173 GLU A N 1
ATOM 1420 C CA . GLU A 1 173 ? 18.166 -3.556 -4.732 1.00 66.50 173 GLU A CA 1
ATOM 1421 C C . GLU A 1 173 ? 17.383 -2.993 -3.542 1.00 66.50 173 GLU A C 1
ATOM 1423 O O . GLU A 1 173 ? 16.839 -3.763 -2.751 1.00 66.50 173 GLU A O 1
ATOM 1428 N N . TYR A 1 174 ? 17.329 -1.670 -3.383 1.00 71.00 174 TYR A N 1
ATOM 1429 C CA . TYR A 1 174 ? 16.651 -1.010 -2.260 1.00 71.00 174 TYR A CA 1
ATOM 1430 C C . TYR A 1 174 ? 15.421 -0.217 -2.694 1.00 71.00 174 TYR A C 1
ATOM 1432 O O . TYR A 1 174 ? 14.524 0.008 -1.879 1.00 71.00 174 TYR A O 1
ATOM 1440 N N . PHE A 1 175 ? 15.382 0.195 -3.962 1.00 73.62 175 PHE A N 1
ATOM 1441 C CA . PHE A 1 175 ? 14.324 1.003 -4.543 1.00 73.62 175 PHE A CA 1
ATOM 1442 C C . PHE A 1 175 ? 13.687 0.297 -5.732 1.00 73.62 175 PHE A C 1
ATOM 1444 O O . PHE A 1 175 ? 14.370 -0.254 -6.594 1.00 73.62 175 PHE A O 1
ATOM 1451 N N . SER A 1 176 ? 12.366 0.389 -5.801 1.00 71.62 176 SER A N 1
ATOM 1452 C CA . SER A 1 176 ? 11.583 -0.012 -6.966 1.00 71.62 176 SER A CA 1
ATOM 1453 C C . SER A 1 176 ? 11.032 1.218 -7.678 1.00 71.62 176 SER A C 1
ATOM 1455 O O . SER A 1 176 ? 10.771 2.240 -7.043 1.00 71.62 176 SER A O 1
ATOM 1457 N N . VAL A 1 177 ? 10.873 1.122 -8.997 1.00 68.69 177 VAL A N 1
ATOM 1458 C CA . VAL A 1 177 ? 10.227 2.168 -9.792 1.00 68.69 177 VAL A CA 1
ATOM 1459 C C . VAL A 1 177 ? 8.739 1.863 -9.882 1.00 68.69 177 VAL A C 1
ATOM 1461 O O . VAL A 1 177 ? 8.353 0.781 -10.325 1.00 68.69 177 VAL A O 1
ATOM 1464 N N . GLU A 1 178 ? 7.908 2.830 -9.517 1.00 68.31 178 GLU A N 1
ATOM 1465 C CA . GLU A 1 178 ? 6.455 2.732 -9.599 1.00 68.31 178 GLU A CA 1
ATOM 1466 C C . GLU A 1 178 ? 5.899 3.903 -10.416 1.00 68.31 178 GLU A C 1
ATOM 1468 O O . GLU A 1 178 ? 6.299 5.051 -10.231 1.00 68.31 178 GLU A O 1
ATOM 1473 N N . LEU A 1 179 ? 4.960 3.629 -11.323 1.00 64.19 179 LEU A N 1
ATOM 1474 C CA . LEU A 1 179 ? 4.201 4.681 -11.998 1.00 64.19 179 LEU A CA 1
ATOM 1475 C C . LEU A 1 179 ? 3.119 5.206 -11.056 1.00 64.19 179 LEU A C 1
ATOM 1477 O O . LEU A 1 179 ? 2.345 4.422 -10.507 1.00 64.19 179 LEU A O 1
ATOM 1481 N N . LYS A 1 180 ? 3.070 6.526 -10.874 1.00 69.62 180 LYS A N 1
ATOM 1482 C CA . LYS A 1 180 ? 2.074 7.232 -10.062 1.00 69.62 180 LYS A CA 1
ATOM 1483 C C . LYS A 1 180 ? 1.450 8.365 -10.887 1.00 69.62 180 LYS A C 1
ATOM 1485 O O . LYS A 1 180 ? 1.995 8.718 -11.930 1.00 69.62 180 LYS A O 1
ATOM 1490 N N . PRO A 1 181 ? 0.345 8.984 -10.431 1.00 64.81 181 PRO A N 1
ATOM 1491 C CA . PRO A 1 181 ? -0.277 10.123 -11.120 1.00 64.81 181 PRO A CA 1
ATOM 1492 C C . PRO A 1 181 ? 0.672 11.287 -11.448 1.00 64.81 181 PRO A C 1
ATOM 1494 O O . PRO A 1 181 ? 0.471 11.988 -12.433 1.00 64.81 181 PRO A O 1
ATOM 1497 N N . ASN A 1 182 ? 1.728 11.473 -10.649 1.00 62.09 182 ASN A N 1
ATOM 1498 C CA . ASN A 1 182 ? 2.735 12.522 -10.847 1.00 62.09 182 ASN A CA 1
ATOM 1499 C C . ASN A 1 182 ? 3.876 12.090 -11.782 1.00 62.09 182 ASN A C 1
ATOM 1501 O O . ASN A 1 182 ? 4.900 12.764 -11.874 1.00 62.09 182 ASN A O 1
ATOM 1505 N N . GLY A 1 183 ? 3.705 10.971 -12.481 1.00 65.38 183 GLY A N 1
ATOM 1506 C CA . GLY A 1 183 ? 4.732 10.347 -13.291 1.00 65.38 183 GLY A CA 1
ATOM 1507 C C . GLY A 1 183 ? 5.476 9.254 -12.524 1.00 65.38 183 GLY A C 1
ATOM 1508 O O . GLY A 1 183 ? 4.967 8.683 -11.554 1.00 65.38 183 GLY A O 1
ATOM 1509 N N . PRO A 1 184 ? 6.663 8.887 -13.002 1.00 65.75 184 PRO A N 1
ATOM 1510 C CA . PRO A 1 184 ? 7.353 7.723 -12.491 1.00 65.75 184 PRO A CA 1
ATOM 1511 C C . PRO A 1 184 ? 8.130 8.091 -11.198 1.00 65.75 184 PRO A C 1
ATOM 1513 O O . PRO A 1 184 ? 8.764 9.145 -11.113 1.00 65.75 184 PRO A O 1
ATOM 1516 N N . CYS A 1 185 ? 8.071 7.231 -10.178 1.00 73.94 185 CYS A N 1
ATOM 1517 C CA . CYS A 1 185 ? 8.557 7.490 -8.815 1.00 73.94 185 CYS A CA 1
ATOM 1518 C C . CYS A 1 185 ? 9.425 6.342 -8.275 1.00 73.94 185 CYS A C 1
ATOM 1520 O O . CYS A 1 185 ? 9.316 5.207 -8.737 1.00 73.94 185 CYS A O 1
ATOM 1522 N N . LEU A 1 186 ? 10.269 6.626 -7.279 1.00 75.62 186 LEU A N 1
ATOM 1523 C CA . LEU A 1 186 ? 11.110 5.647 -6.581 1.00 75.62 186 LEU A CA 1
ATOM 1524 C C . LEU A 1 186 ? 10.551 5.345 -5.194 1.00 75.62 186 LEU A C 1
ATOM 1526 O O . LEU A 1 186 ? 10.448 6.264 -4.388 1.00 75.62 186 LEU A O 1
ATOM 1530 N N . THR A 1 187 ? 10.284 4.074 -4.897 1.00 79.38 187 THR A N 1
ATOM 1531 C CA . THR A 1 187 ? 9.810 3.601 -3.586 1.00 79.38 187 THR A CA 1
ATOM 1532 C C . THR A 1 187 ? 10.882 2.753 -2.913 1.00 79.38 187 THR A C 1
ATOM 1534 O O . THR A 1 187 ? 11.301 1.737 -3.475 1.00 79.38 187 THR A O 1
ATOM 1537 N N . SER A 1 188 ? 11.325 3.150 -1.718 1.00 81.94 188 SER A N 1
ATOM 1538 C CA . SER A 1 188 ? 12.288 2.395 -0.909 1.00 81.94 188 SER A CA 1
ATOM 1539 C C . SER A 1 188 ? 11.645 1.208 -0.178 1.00 81.94 188 SER A C 1
ATOM 1541 O O . SER A 1 188 ? 10.423 1.087 -0.108 1.00 81.94 188 SER A O 1
ATOM 1543 N N . ASN A 1 189 ? 12.479 0.345 0.416 1.00 72.25 189 ASN A N 1
ATOM 1544 C CA . ASN A 1 189 ? 12.049 -0.694 1.361 1.00 72.25 189 ASN A CA 1
ATOM 1545 C C . ASN A 1 189 ? 11.096 -1.755 0.754 1.00 72.25 189 ASN A C 1
ATOM 1547 O O . ASN A 1 189 ? 10.205 -2.286 1.419 1.00 72.25 189 ASN A O 1
ATOM 1551 N N . LYS A 1 190 ? 11.273 -2.077 -0.535 1.00 65.88 190 LYS A N 1
ATOM 1552 C CA . LYS A 1 190 ? 10.490 -3.125 -1.217 1.00 65.88 190 LYS A CA 1
ATOM 1553 C C . LYS A 1 190 ? 11.202 -4.477 -1.195 1.00 65.88 190 LYS A C 1
ATOM 1555 O O . LYS A 1 190 ? 10.692 -5.426 -0.608 1.00 65.88 190 LYS A O 1
ATOM 1560 N N . THR A 1 191 ? 12.395 -4.553 -1.778 1.00 66.25 191 THR A N 1
ATOM 1561 C CA . THR A 1 191 ? 13.208 -5.780 -1.879 1.00 66.25 191 THR A CA 1
ATOM 1562 C C . THR A 1 191 ? 14.080 -6.027 -0.650 1.00 66.25 191 THR A C 1
ATOM 1564 O O . THR A 1 191 ? 14.187 -7.164 -0.194 1.00 66.25 191 THR A O 1
ATOM 1567 N N . LYS A 1 192 ? 14.677 -4.977 -0.073 1.00 71.69 192 LYS A N 1
ATOM 1568 C CA . LYS A 1 192 ? 15.504 -5.070 1.137 1.00 71.69 192 LYS A CA 1
ATOM 1569 C C . LYS A 1 192 ? 15.049 -4.072 2.192 1.00 71.69 192 LYS A C 1
ATOM 1571 O O . LYS A 1 192 ? 14.844 -2.899 1.885 1.00 71.69 192 LYS A O 1
ATOM 1576 N N . ILE A 1 193 ? 14.918 -4.562 3.428 1.00 75.06 193 ILE A N 1
ATOM 1577 C CA . ILE A 1 193 ? 14.343 -3.797 4.533 1.00 75.06 193 ILE A CA 1
ATOM 1578 C C . ILE A 1 193 ? 15.402 -3.023 5.303 1.00 75.06 193 ILE A C 1
ATOM 1580 O O . ILE A 1 193 ? 16.398 -3.583 5.761 1.00 75.06 193 ILE A O 1
ATOM 1584 N N . PHE A 1 194 ? 15.150 -1.727 5.457 1.00 81.31 194 PHE A N 1
ATOM 1585 C CA . PHE A 1 194 ? 15.929 -0.831 6.296 1.00 81.31 194 PHE A CA 1
ATOM 1586 C C . PHE A 1 194 ? 15.462 -0.940 7.749 1.00 81.31 194 PHE A C 1
ATOM 1588 O O . PHE A 1 194 ? 14.267 -0.875 8.036 1.00 81.31 194 PHE A O 1
ATOM 1595 N N . LYS A 1 195 ? 16.406 -1.075 8.679 1.00 84.50 195 LYS A N 1
ATOM 1596 C CA . LYS A 1 195 ? 16.139 -1.090 10.120 1.00 84.50 195 LYS A CA 1
ATOM 1597 C C . LYS A 1 195 ? 17.047 -0.097 10.817 1.00 84.50 195 LYS A C 1
ATOM 1599 O O . LYS A 1 195 ? 18.199 0.047 10.422 1.00 84.50 195 LYS A O 1
ATOM 1604 N N . THR A 1 196 ? 16.525 0.590 11.825 1.00 84.06 196 THR A N 1
ATOM 1605 C CA . THR A 1 196 ? 17.279 1.577 12.596 1.00 84.06 196 THR A CA 1
ATOM 1606 C C . THR A 1 196 ? 17.186 1.296 14.089 1.00 84.06 196 THR A C 1
ATOM 1608 O O . THR A 1 196 ? 16.116 0.992 14.619 1.00 84.06 196 THR A O 1
ATOM 1611 N N . SER A 1 197 ? 18.328 1.424 14.759 1.00 84.88 197 SER A N 1
ATOM 1612 C CA . SER A 1 197 ? 18.488 1.239 16.208 1.00 84.88 197 SER A CA 1
ATOM 1613 C C . SER A 1 197 ? 18.936 2.525 16.908 1.00 84.88 197 SER A C 1
ATOM 1615 O O . SER A 1 197 ? 19.019 2.578 18.135 1.00 84.88 197 SER A O 1
ATOM 1617 N N . TYR A 1 198 ? 19.226 3.578 16.138 1.00 80.62 198 TYR A N 1
ATOM 1618 C CA . TYR A 1 198 ? 19.773 4.837 16.629 1.00 80.62 198 TYR A CA 1
ATOM 1619 C C . TYR A 1 198 ? 19.018 6.021 16.032 1.00 80.62 198 TYR A C 1
ATOM 1621 O O . TYR A 1 198 ? 18.629 6.023 14.870 1.00 80.62 198 TYR A O 1
ATOM 1629 N N . THR A 1 199 ? 18.833 7.063 16.836 1.00 79.44 199 THR A N 1
ATOM 1630 C CA . THR A 1 199 ? 18.221 8.319 16.395 1.00 79.44 199 THR A CA 1
ATOM 1631 C C . THR A 1 199 ? 19.294 9.370 16.135 1.00 79.44 199 THR A C 1
ATOM 1633 O O . THR A 1 199 ? 20.179 9.555 16.970 1.00 79.44 199 THR A O 1
ATOM 1636 N N . GLY A 1 200 ? 19.178 10.123 15.045 1.00 75.56 200 GLY A N 1
ATOM 1637 C CA . GLY A 1 200 ? 20.055 11.257 14.738 1.00 75.56 200 GLY A CA 1
ATOM 1638 C C . GLY A 1 200 ? 20.317 11.368 13.240 1.00 75.56 200 GLY A C 1
ATOM 1639 O O . GLY A 1 200 ? 20.147 10.391 12.520 1.00 75.56 200 GLY A O 1
ATOM 1640 N N . SER A 1 201 ? 20.733 12.544 12.766 1.00 71.38 201 SER A N 1
ATOM 1641 C CA . SER A 1 201 ? 20.988 12.800 11.335 1.00 71.38 201 SER A CA 1
ATOM 1642 C C . SER A 1 201 ? 21.944 11.789 10.698 1.00 71.38 201 SER A C 1
ATOM 1644 O O . SER A 1 201 ? 21.762 11.422 9.543 1.00 71.38 201 SE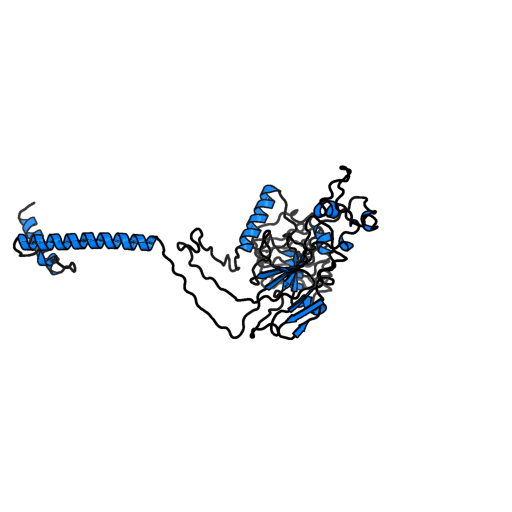R A O 1
ATOM 1646 N N . ASP A 1 202 ? 22.919 11.308 11.468 1.00 66.69 202 ASP A N 1
ATOM 1647 C CA . ASP A 1 202 ? 24.054 10.534 10.956 1.00 66.69 202 ASP A CA 1
ATOM 1648 C C . ASP A 1 202 ? 23.760 9.028 10.831 1.00 66.69 202 ASP A C 1
ATOM 1650 O O . ASP A 1 202 ? 24.495 8.307 10.161 1.00 66.69 202 ASP A O 1
ATOM 1654 N N . TYR A 1 203 ? 22.688 8.548 11.470 1.00 67.69 203 TYR A N 1
ATOM 1655 C CA . TYR A 1 203 ? 22.272 7.134 11.484 1.00 67.69 203 TYR A CA 1
ATOM 1656 C C . TYR A 1 203 ? 21.019 6.886 10.633 1.00 67.69 203 TYR A C 1
ATOM 1658 O O . TYR A 1 203 ? 20.430 5.808 10.663 1.00 67.69 203 TYR A O 1
ATOM 1666 N N . ASN A 1 204 ? 20.596 7.903 9.882 1.00 72.12 204 ASN A N 1
ATOM 1667 C CA . ASN A 1 204 ? 19.323 7.925 9.182 1.00 72.12 204 ASN A CA 1
ATOM 1668 C C . ASN A 1 204 ? 19.494 7.810 7.662 1.00 72.12 204 ASN A C 1
ATOM 1670 O O . ASN A 1 204 ? 20.594 7.711 7.122 1.00 72.12 204 ASN A O 1
ATOM 1674 N N . PHE A 1 205 ? 18.354 7.806 6.980 1.00 80.88 205 PHE A N 1
ATOM 1675 C CA . PHE A 1 205 ? 18.228 7.814 5.533 1.00 80.88 205 PHE A CA 1
ATOM 1676 C C . PHE A 1 205 ? 18.483 9.221 4.971 1.00 80.88 205 PHE A C 1
ATOM 1678 O O . PHE A 1 205 ? 17.701 10.142 5.212 1.00 80.88 205 PHE A O 1
ATOM 1685 N N . VAL A 1 206 ? 19.577 9.385 4.228 1.00 84.00 206 VAL A N 1
ATOM 1686 C CA . VAL A 1 206 ? 19.986 10.642 3.582 1.00 84.00 206 VAL A CA 1
ATOM 1687 C C . VAL A 1 206 ? 20.117 10.404 2.085 1.00 84.00 206 VAL A C 1
ATOM 1689 O O . VAL A 1 206 ? 20.695 9.407 1.663 1.00 84.00 206 VAL A O 1
ATOM 1692 N N . MET A 1 207 ? 19.607 11.320 1.267 1.00 81.44 207 MET A N 1
ATOM 1693 C CA . MET A 1 207 ? 19.659 11.201 -0.190 1.00 81.44 207 MET A CA 1
ATOM 1694 C C . MET A 1 207 ? 20.160 12.482 -0.829 1.00 81.44 207 MET A C 1
ATOM 1696 O O . MET A 1 207 ? 19.782 13.579 -0.420 1.00 81.44 207 MET A O 1
ATOM 1700 N N . TRP A 1 208 ? 20.949 12.321 -1.887 1.00 81.25 208 TRP A N 1
ATOM 1701 C CA . TRP A 1 208 ? 21.350 13.411 -2.765 1.00 81.25 208 TRP A CA 1
ATOM 1702 C C . TRP A 1 208 ? 20.656 13.233 -4.107 1.00 81.25 208 TRP A C 1
ATOM 1704 O O . TRP A 1 208 ? 20.910 12.265 -4.830 1.00 81.25 208 TRP A O 1
ATOM 1714 N N . LEU A 1 209 ? 19.769 14.175 -4.415 1.00 79.44 209 LEU A N 1
ATOM 1715 C CA . LEU A 1 209 ? 18.923 14.139 -5.599 1.00 79.44 209 LEU A CA 1
ATOM 1716 C C . LEU A 1 209 ? 19.346 15.229 -6.583 1.00 79.44 209 LEU A C 1
ATOM 1718 O O . LEU A 1 209 ? 19.731 16.327 -6.181 1.00 79.44 209 LEU A O 1
ATOM 1722 N N . ASN A 1 210 ? 19.252 14.926 -7.872 1.00 78.00 210 ASN A N 1
ATOM 1723 C CA . ASN A 1 210 ? 19.438 15.880 -8.954 1.00 78.00 210 ASN A CA 1
ATOM 1724 C C . ASN A 1 210 ? 18.127 16.006 -9.731 1.00 78.00 210 ASN A C 1
ATOM 1726 O O . ASN A 1 210 ? 17.725 15.097 -10.437 1.00 78.00 210 ASN A O 1
ATOM 1730 N N . VAL A 1 211 ? 17.443 17.139 -9.601 1.00 74.62 211 VAL A N 1
ATOM 1731 C CA . VAL A 1 211 ? 16.099 17.327 -10.179 1.00 74.62 211 VAL A CA 1
ATOM 1732 C C . VAL A 1 211 ? 16.130 17.483 -11.715 1.00 74.62 211 VAL A C 1
ATOM 1734 O O . VAL A 1 211 ? 15.080 17.433 -12.345 1.00 74.62 211 VAL A O 1
ATOM 1737 N N . ASP A 1 212 ? 17.323 17.605 -12.315 1.00 71.31 212 ASP A N 1
ATOM 1738 C CA . ASP A 1 212 ? 17.568 17.716 -13.763 1.00 71.31 212 ASP A CA 1
ATOM 1739 C C . ASP A 1 212 ? 16.718 18.801 -14.451 1.00 71.31 212 ASP A C 1
ATOM 1741 O O . ASP A 1 212 ? 15.824 18.559 -15.268 1.00 71.31 212 ASP A O 1
ATOM 1745 N N . ARG A 1 213 ? 17.002 20.053 -14.072 1.00 70.12 213 ARG A N 1
ATOM 1746 C CA . ARG A 1 213 ? 16.285 21.239 -14.558 1.00 70.12 213 ARG A CA 1
ATOM 1747 C C . ARG A 1 213 ? 16.405 21.432 -16.073 1.00 70.12 213 ARG A C 1
ATOM 1749 O O . ARG A 1 213 ? 15.488 21.962 -16.691 1.00 70.12 213 ARG A O 1
ATOM 1756 N N . GLU A 1 214 ? 17.525 21.036 -16.673 1.00 69.06 214 GLU A N 1
ATOM 1757 C CA . GLU A 1 214 ? 17.782 21.265 -18.102 1.00 69.06 214 GLU A CA 1
ATOM 1758 C C . GLU A 1 214 ? 16.951 20.343 -19.003 1.00 69.06 214 GLU A C 1
ATOM 1760 O O . GLU A 1 214 ? 16.561 20.755 -20.097 1.00 69.06 214 GLU A O 1
ATOM 1765 N N . ASP A 1 215 ? 16.624 19.136 -18.530 1.00 64.00 215 ASP A N 1
ATOM 1766 C CA . ASP A 1 215 ? 15.732 18.199 -19.223 1.00 64.00 215 ASP A CA 1
ATOM 1767 C C . ASP A 1 215 ? 14.263 18.346 -18.777 1.00 64.00 215 ASP A C 1
ATOM 1769 O O . ASP A 1 215 ? 13.422 17.504 -19.099 1.00 64.00 215 ASP A O 1
ATOM 1773 N N . SER A 1 216 ? 13.932 19.416 -18.037 1.00 65.38 216 SER A N 1
ATOM 1774 C CA . SER A 1 216 ? 12.573 19.669 -17.552 1.00 65.38 216 SER A CA 1
ATOM 1775 C C . SER A 1 216 ? 11.644 20.251 -18.612 1.00 65.38 216 SER A C 1
ATOM 1777 O O . SER A 1 216 ? 12.033 21.077 -19.441 1.00 65.38 216 SER A O 1
ATOM 1779 N N . TYR A 1 217 ? 10.388 19.809 -18.580 1.00 60.69 217 TYR A N 1
ATOM 1780 C CA . TYR A 1 217 ? 9.365 20.227 -19.526 1.00 60.69 217 TYR A CA 1
ATOM 1781 C C . TYR A 1 217 ? 8.543 21.417 -19.015 1.00 60.69 217 TYR A C 1
ATOM 1783 O O . TYR A 1 217 ? 8.301 21.543 -17.818 1.00 60.69 217 TYR A O 1
ATOM 1791 N N . PHE A 1 218 ? 8.078 22.288 -19.918 1.00 53.97 218 PHE A N 1
ATOM 1792 C CA . PHE A 1 218 ? 7.297 23.474 -19.549 1.00 53.97 218 PHE A CA 1
ATOM 1793 C C . PHE A 1 218 ? 5.792 23.184 -19.633 1.00 53.97 218 PHE A C 1
ATOM 1795 O O . PHE A 1 218 ? 5.261 23.036 -20.727 1.00 53.97 218 PHE A O 1
ATOM 1802 N N . GLY A 1 219 ? 5.089 23.111 -18.500 1.00 55.97 219 GLY A N 1
ATOM 1803 C CA . GLY A 1 219 ? 3.642 22.845 -18.439 1.00 55.97 219 GLY A CA 1
ATOM 1804 C C . GLY A 1 219 ? 2.884 23.811 -17.523 1.00 55.97 219 GLY A C 1
ATOM 1805 O O . GLY A 1 219 ? 3.443 24.786 -17.028 1.00 55.97 219 GLY A O 1
ATOM 1806 N N . GLN A 1 220 ? 1.597 23.540 -17.265 1.00 49.84 220 GLN A N 1
ATOM 1807 C CA . GLN A 1 220 ? 0.773 24.356 -16.349 1.00 49.84 220 GLN A CA 1
ATOM 1808 C C . GLN A 1 220 ? 1.229 24.293 -14.876 1.00 49.84 220 GLN A C 1
ATOM 1810 O O . GLN A 1 220 ? 0.824 25.129 -14.067 1.00 49.84 220 GLN A O 1
ATOM 1815 N N . TRP A 1 221 ? 2.069 23.318 -14.519 1.00 55.78 221 TRP A N 1
ATOM 1816 C CA . TRP A 1 221 ? 2.611 23.137 -13.174 1.00 55.78 221 TRP A CA 1
ATOM 1817 C C . TRP A 1 221 ? 3.978 23.823 -13.061 1.00 55.78 221 TRP A C 1
ATOM 1819 O O . TRP A 1 221 ? 4.935 23.428 -13.716 1.00 55.78 221 TRP A O 1
ATOM 1829 N N . LEU A 1 222 ? 4.063 24.866 -12.230 1.00 57.47 222 LEU A N 1
ATOM 1830 C CA . LEU A 1 222 ? 5.229 25.761 -12.107 1.00 57.47 222 LEU A CA 1
ATOM 1831 C C . LEU A 1 222 ? 6.211 25.361 -10.982 1.00 57.47 222 LEU A C 1
ATOM 1833 O O . LEU A 1 222 ? 6.947 26.208 -10.478 1.00 57.47 222 LEU A O 1
ATOM 1837 N N . GLY A 1 223 ? 6.190 24.104 -10.530 1.00 67.00 223 GLY A N 1
ATOM 1838 C CA . GLY A 1 223 ? 7.009 23.635 -9.407 1.00 67.00 223 GLY A CA 1
ATOM 1839 C C . GLY A 1 223 ? 8.251 22.871 -9.860 1.00 67.00 223 GLY A C 1
ATOM 1840 O O . GLY A 1 223 ? 8.126 21.844 -10.518 1.00 67.00 223 GLY A O 1
ATOM 1841 N N . GLU A 1 224 ? 9.435 23.330 -9.455 1.00 75.06 224 GLU A N 1
ATOM 1842 C CA . GLU A 1 224 ? 10.687 22.573 -9.575 1.00 75.06 224 GLU A CA 1
ATOM 1843 C C . GLU A 1 224 ? 11.009 21.918 -8.228 1.00 75.06 224 GLU A C 1
ATOM 1845 O O . GLU A 1 224 ? 10.994 22.580 -7.189 1.00 75.06 224 GLU A O 1
ATOM 1850 N N . GLY A 1 225 ? 11.308 20.620 -8.228 1.00 81.25 225 GLY A N 1
ATOM 1851 C CA . GLY A 1 225 ? 11.652 19.899 -7.007 1.00 81.25 225 GLY A CA 1
ATOM 1852 C C . GLY A 1 225 ? 11.224 18.444 -7.029 1.00 81.25 225 GLY A C 1
ATOM 1853 O O . GLY A 1 225 ? 10.906 17.874 -8.073 1.00 81.25 225 GLY A O 1
ATOM 1854 N N . VAL A 1 226 ? 11.199 17.847 -5.845 1.00 82.12 226 VAL A N 1
ATOM 1855 C CA . VAL A 1 226 ? 10.683 16.495 -5.645 1.00 82.12 226 VAL A CA 1
ATOM 1856 C C . VAL A 1 226 ? 9.554 16.515 -4.633 1.00 82.12 226 VAL A C 1
ATOM 1858 O O . VAL A 1 226 ? 9.540 17.317 -3.698 1.00 82.12 226 VAL A O 1
ATOM 1861 N N . GLN A 1 227 ? 8.608 15.607 -4.810 1.00 83.12 227 GLN A N 1
ATOM 1862 C CA . GLN A 1 227 ? 7.627 15.286 -3.792 1.00 83.12 227 GLN A CA 1
ATOM 1863 C C . GLN A 1 227 ? 8.041 13.992 -3.103 1.00 83.12 227 GLN A C 1
ATOM 1865 O O . GLN A 1 227 ? 8.358 13.013 -3.777 1.00 83.12 227 GLN A O 1
ATOM 1870 N N . PHE A 1 228 ? 8.023 13.979 -1.773 1.00 84.69 228 PHE A N 1
ATOM 1871 C CA . PHE A 1 228 ? 8.298 12.785 -0.987 1.00 84.69 228 PHE A CA 1
ATOM 1872 C C . PHE A 1 228 ? 7.139 12.430 -0.059 1.00 84.69 228 PHE A C 1
ATOM 1874 O O . PHE A 1 228 ? 6.500 13.303 0.531 1.00 84.69 228 PHE A O 1
ATOM 1881 N N . THR A 1 229 ? 6.920 11.135 0.124 1.00 86.69 229 THR A N 1
ATOM 1882 C CA . THR A 1 229 ? 5.914 10.589 1.033 1.00 86.69 229 THR A CA 1
ATOM 1883 C C . THR A 1 229 ? 6.542 9.494 1.875 1.00 86.69 229 THR A C 1
ATOM 1885 O O . THR A 1 229 ? 7.283 8.656 1.365 1.00 86.69 229 THR A O 1
ATOM 1888 N N . VAL A 1 230 ? 6.242 9.511 3.171 1.00 87.75 230 VAL A N 1
ATOM 1889 C CA . VAL A 1 230 ? 6.624 8.463 4.119 1.00 87.75 230 VAL A CA 1
ATOM 1890 C C . VAL A 1 230 ? 5.361 7.703 4.486 1.00 87.75 230 VAL A C 1
ATOM 1892 O O . VAL A 1 230 ? 4.382 8.327 4.888 1.00 87.75 230 VAL A O 1
ATOM 1895 N N . HIS A 1 231 ? 5.378 6.387 4.321 1.00 87.00 231 HIS A N 1
ATOM 1896 C CA . HIS A 1 231 ? 4.199 5.541 4.488 1.00 87.00 231 HIS A CA 1
ATOM 1897 C C . HIS A 1 231 ? 4.591 4.140 4.964 1.00 87.00 231 HIS A C 1
ATOM 1899 O O . HIS A 1 231 ? 5.772 3.763 4.953 1.00 87.00 231 HIS A O 1
ATOM 1905 N N . ASP A 1 232 ? 3.597 3.366 5.391 1.00 85.06 232 ASP A N 1
ATOM 1906 C CA . ASP A 1 232 ? 3.806 1.953 5.691 1.00 85.06 232 ASP A CA 1
ATOM 1907 C C . ASP A 1 232 ? 4.104 1.176 4.401 1.00 85.06 232 ASP A C 1
ATOM 1909 O O . ASP A 1 232 ? 3.647 1.522 3.312 1.00 85.06 232 ASP A O 1
ATOM 1913 N N . LYS A 1 233 ? 4.909 0.117 4.505 1.00 80.38 233 LYS A N 1
ATOM 1914 C CA . LYS A 1 233 ? 5.456 -0.619 3.349 1.00 80.38 233 LYS A CA 1
ATOM 1915 C C . LYS A 1 233 ? 4.387 -1.136 2.374 1.00 80.38 233 LYS A C 1
ATOM 1917 O O . LYS A 1 233 ? 4.601 -1.124 1.154 1.00 80.38 233 LYS A O 1
ATOM 1922 N N . GLU A 1 234 ? 3.276 -1.601 2.934 1.00 76.81 234 GLU A N 1
ATOM 1923 C CA . GLU A 1 234 ? 2.144 -2.185 2.209 1.00 76.81 234 GLU A CA 1
ATOM 1924 C C . GLU A 1 234 ? 1.111 -1.124 1.780 1.00 76.81 234 GLU A C 1
ATOM 1926 O O . GLU A 1 234 ? 0.199 -1.412 1.004 1.00 76.81 234 GLU A O 1
ATOM 1931 N N . GLU A 1 235 ? 1.274 0.126 2.227 1.00 78.50 235 GLU A N 1
ATOM 1932 C CA . GLU A 1 235 ? 0.422 1.247 1.846 1.00 78.50 235 GLU A CA 1
ATOM 1933 C C . GLU A 1 235 ? 0.850 1.841 0.492 1.00 78.50 235 GLU A C 1
ATOM 1935 O O . GLU A 1 235 ? 2.041 1.974 0.196 1.00 78.50 235 GLU A O 1
ATOM 1940 N N . ASP A 1 236 ? -0.122 2.237 -0.340 1.00 75.88 236 ASP A N 1
ATOM 1941 C CA . ASP A 1 236 ? 0.155 2.965 -1.581 1.00 75.88 236 ASP A CA 1
ATOM 1942 C C . ASP A 1 236 ? 0.372 4.471 -1.283 1.00 75.88 236 ASP A C 1
ATOM 1944 O O . ASP A 1 236 ? -0.551 5.125 -0.791 1.00 75.88 236 ASP A O 1
ATOM 1948 N N . PRO A 1 237 ? 1.552 5.048 -1.585 1.00 71.25 237 PRO A N 1
ATOM 1949 C CA . PRO A 1 237 ? 1.950 6.407 -1.180 1.00 71.25 237 PRO A CA 1
ATOM 1950 C C . PRO A 1 237 ? 1.150 7.570 -1.782 1.00 71.25 237 PRO A C 1
ATOM 1952 O O . PRO A 1 237 ? 1.168 8.669 -1.221 1.00 71.25 237 PRO A O 1
ATOM 1955 N N . PHE A 1 238 ? 0.508 7.401 -2.944 1.00 63.41 238 PHE A N 1
ATOM 1956 C CA . PHE A 1 238 ? -0.010 8.546 -3.704 1.00 63.41 238 PHE A CA 1
ATOM 1957 C C . PHE A 1 238 ? -1.494 8.455 -4.030 1.00 63.41 238 PHE A C 1
ATOM 1959 O O . PHE A 1 238 ? -1.936 7.645 -4.844 1.00 63.41 238 PHE A O 1
ATOM 1966 N N . PHE A 1 239 ? -2.235 9.415 -3.482 1.00 54.06 239 PHE A N 1
ATOM 1967 C CA . PHE A 1 239 ? -3.559 9.798 -3.945 1.00 54.06 239 PHE A CA 1
ATOM 1968 C C . PHE A 1 239 ? -3.539 11.277 -4.353 1.00 54.06 239 PHE A C 1
ATOM 1970 O O . PHE A 1 239 ? -2.872 12.095 -3.714 1.00 54.06 239 PHE A O 1
ATOM 1977 N N . GLN A 1 240 ? -4.245 11.628 -5.432 1.00 50.19 240 GLN A N 1
ATOM 1978 C CA . GLN A 1 240 ? -4.355 13.018 -5.880 1.00 50.19 240 GLN A CA 1
ATOM 1979 C C . GLN A 1 240 ? -4.854 13.904 -4.725 1.00 50.19 240 GLN A C 1
ATOM 1981 O O . GLN A 1 240 ? -5.962 13.706 -4.230 1.00 50.19 240 GLN A O 1
ATOM 1986 N N . GLY A 1 241 ? -4.054 14.892 -4.304 1.00 51.12 241 GLY A N 1
ATOM 1987 C CA . GLY A 1 241 ? -4.563 15.996 -3.486 1.00 51.12 241 GLY A CA 1
ATOM 1988 C C . GLY A 1 241 ? -3.669 16.567 -2.388 1.00 51.12 241 GLY A C 1
ATOM 1989 O O . GLY A 1 241 ? -3.755 17.772 -2.195 1.00 51.12 241 GLY A O 1
ATOM 1990 N N . SER A 1 242 ? -2.824 15.806 -1.675 1.00 52.91 242 SER A N 1
ATOM 1991 C CA . SER A 1 242 ? -1.996 16.404 -0.589 1.00 52.91 242 SER A CA 1
ATOM 1992 C C . SER A 1 242 ? -1.072 15.462 0.197 1.00 52.91 242 SER A C 1
ATOM 1994 O O . SER A 1 242 ? -0.420 15.920 1.132 1.00 52.91 242 SER A O 1
ATOM 1996 N N . SER A 1 243 ? -1.004 14.161 -0.093 1.00 63.09 243 SER A N 1
ATOM 1997 C CA . SER A 1 243 ? -0.280 13.202 0.762 1.00 63.09 243 SER A CA 1
ATOM 1998 C C . SER A 1 243 ? 1.218 13.128 0.449 1.00 63.09 243 SER A C 1
ATOM 2000 O O . SER A 1 243 ? 1.761 12.048 0.241 1.00 63.09 243 SER A O 1
ATOM 2002 N N . GLY A 1 244 ? 1.893 14.274 0.387 1.00 75.25 244 GLY A N 1
ATOM 2003 C CA . GLY A 1 244 ? 3.332 14.331 0.157 1.00 75.25 244 GLY A CA 1
ATOM 2004 C C . GLY A 1 244 ? 3.903 15.707 0.458 1.00 75.25 244 GLY A C 1
ATOM 2005 O O . GLY A 1 244 ? 3.236 16.729 0.296 1.00 75.25 244 GLY A O 1
ATOM 2006 N N . TYR A 1 245 ? 5.149 15.724 0.900 1.00 85.00 245 TYR A N 1
ATOM 2007 C CA . TYR A 1 245 ? 5.908 16.924 1.201 1.00 85.00 245 TYR A CA 1
ATOM 2008 C C . TYR A 1 245 ? 6.708 17.349 -0.029 1.00 85.00 245 TYR A C 1
ATOM 2010 O O . TYR A 1 245 ? 7.303 16.514 -0.708 1.00 85.00 245 TYR A O 1
ATOM 2018 N N . TYR A 1 246 ? 6.736 18.648 -0.302 1.00 85.06 246 TYR A N 1
ATOM 2019 C CA . TYR A 1 246 ? 7.487 19.210 -1.420 1.00 85.06 246 TYR A CA 1
ATOM 2020 C C . TYR A 1 246 ? 8.854 19.701 -0.951 1.00 85.06 246 TYR A C 1
ATOM 2022 O O . TYR A 1 246 ? 8.970 20.327 0.103 1.00 85.06 246 TYR A O 1
ATOM 2030 N N . VAL A 1 247 ? 9.877 19.406 -1.746 1.00 86.44 247 VAL A N 1
ATOM 2031 C CA . VAL A 1 247 ? 11.279 19.746 -1.494 1.00 86.44 247 VAL A CA 1
ATOM 2032 C C . VAL A 1 247 ? 11.795 20.505 -2.696 1.00 86.44 247 VAL A C 1
ATOM 2034 O O . VAL A 1 247 ? 11.796 19.971 -3.808 1.00 86.44 247 VAL A O 1
ATOM 2037 N N . GLU A 1 248 ? 12.236 21.739 -2.470 1.00 86.56 248 GLU A N 1
ATOM 2038 C CA . GLU A 1 248 ? 12.802 22.570 -3.525 1.00 86.56 248 GLU A CA 1
ATOM 2039 C C . GLU A 1 248 ? 14.309 22.302 -3.681 1.00 86.56 248 GLU A C 1
ATOM 2041 O O . GLU A 1 248 ? 14.993 21.942 -2.718 1.00 86.56 248 GLU A O 1
ATOM 2046 N N . PRO A 1 249 ? 14.865 22.427 -4.895 1.00 86.81 249 PRO A N 1
ATOM 2047 C CA . PRO A 1 249 ? 16.292 22.230 -5.098 1.00 86.81 249 PRO A CA 1
ATOM 2048 C C . PRO A 1 249 ? 17.120 23.314 -4.385 1.00 86.81 249 PRO A C 1
ATOM 2050 O O . PRO A 1 249 ? 16.670 24.437 -4.164 1.00 86.81 249 PRO A O 1
ATOM 2053 N N . GLY A 1 250 ? 18.376 22.989 -4.062 1.00 87.50 250 GLY A N 1
ATOM 2054 C CA . GLY A 1 250 ? 19.344 23.946 -3.504 1.00 87.50 250 GLY A CA 1
ATOM 2055 C C . GLY A 1 250 ? 19.346 24.084 -1.978 1.00 87.50 250 GLY A C 1
ATOM 2056 O O . GLY A 1 250 ? 20.137 24.868 -1.456 1.00 87.50 250 GLY A O 1
ATOM 2057 N N . HIS A 1 251 ? 18.527 23.308 -1.266 1.00 87.94 251 HIS A N 1
ATOM 2058 C CA . HIS A 1 251 ? 18.480 23.288 0.197 1.00 87.94 251 HIS A CA 1
ATOM 2059 C C . HIS A 1 251 ? 18.622 21.867 0.752 1.00 87.94 251 HIS A C 1
ATOM 2061 O O . HIS A 1 251 ? 18.303 20.881 0.088 1.00 87.94 251 HIS A O 1
ATOM 2067 N N . GLU A 1 252 ? 19.087 21.773 1.997 1.00 87.75 252 GLU A N 1
ATOM 2068 C CA . GLU A 1 252 ? 19.045 20.543 2.785 1.00 87.75 252 GLU A CA 1
ATOM 2069 C C . GLU A 1 252 ? 17.785 20.532 3.652 1.00 87.75 252 GLU A C 1
ATOM 2071 O O . GLU A 1 252 ? 17.506 21.497 4.368 1.00 87.75 252 GLU A O 1
ATOM 2076 N N . TYR A 1 253 ? 17.045 19.424 3.621 1.00 87.38 253 TYR A N 1
ATOM 2077 C CA . TYR A 1 253 ? 15.816 19.255 4.391 1.00 87.38 253 TYR A CA 1
ATOM 2078 C C . TYR A 1 253 ? 15.972 18.133 5.401 1.00 87.38 253 TYR A C 1
ATOM 2080 O O . TYR A 1 253 ? 16.476 17.056 5.090 1.00 87.38 253 TYR A O 1
ATOM 2088 N N . TYR A 1 254 ? 15.482 18.386 6.611 1.00 86.81 254 TYR A N 1
ATOM 2089 C CA . TYR A 1 254 ? 15.563 17.456 7.726 1.00 86.81 254 TYR A CA 1
ATOM 2090 C C . TYR A 1 254 ? 14.151 17.067 8.164 1.00 86.81 254 TYR A C 1
ATOM 2092 O O . TYR A 1 254 ? 13.368 17.916 8.591 1.00 86.81 254 TYR A O 1
ATOM 2100 N N . GLY A 1 255 ? 13.832 15.777 8.062 1.00 85.56 255 GLY A N 1
ATOM 2101 C CA . GLY A 1 255 ? 12.575 15.201 8.536 1.00 85.56 255 GLY A CA 1
ATOM 2102 C C . GLY A 1 255 ? 12.804 14.357 9.785 1.00 85.56 255 GLY A C 1
ATOM 2103 O O . GLY A 1 255 ? 13.492 13.340 9.728 1.00 85.56 255 GLY A O 1
ATOM 2104 N N . ALA A 1 256 ? 12.224 14.760 10.916 1.00 87.44 256 ALA A N 1
ATOM 2105 C CA . ALA A 1 256 ? 12.199 13.938 12.122 1.00 87.44 256 ALA A CA 1
ATOM 2106 C C . ALA A 1 256 ? 10.914 13.104 12.141 1.00 87.44 256 ALA A C 1
ATOM 2108 O O . ALA A 1 256 ? 9.814 13.656 12.164 1.00 87.44 256 ALA A O 1
ATOM 2109 N N . LEU A 1 257 ? 11.056 11.779 12.135 1.00 86.88 257 LEU A N 1
ATOM 2110 C CA . LEU A 1 257 ? 9.930 10.851 12.094 1.00 86.88 257 LEU A CA 1
ATOM 2111 C C . LEU A 1 257 ? 9.653 10.260 13.475 1.00 86.88 257 LEU A C 1
ATOM 2113 O O . LEU A 1 257 ? 10.568 9.964 14.243 1.00 86.88 257 LEU A O 1
ATOM 2117 N N . ARG A 1 258 ? 8.369 10.050 13.769 1.00 87.88 258 ARG A N 1
ATOM 2118 C CA . ARG A 1 258 ? 7.899 9.291 14.927 1.00 87.88 258 ARG A CA 1
ATOM 2119 C C . ARG A 1 258 ? 6.782 8.363 14.475 1.00 87.88 258 ARG A C 1
ATOM 2121 O O . ARG A 1 258 ? 5.809 8.830 13.892 1.00 87.88 258 ARG A O 1
ATOM 2128 N N . LYS A 1 259 ? 6.924 7.066 14.754 1.00 88.25 259 LYS A N 1
ATOM 2129 C CA . LYS A 1 259 ? 5.887 6.075 14.460 1.00 88.25 259 LYS A CA 1
ATOM 2130 C C . LYS A 1 259 ? 4.743 6.213 15.464 1.00 88.25 259 LYS A C 1
ATOM 2132 O O . LYS A 1 259 ? 4.982 6.280 16.670 1.00 88.25 259 LYS A O 1
ATOM 2137 N N . TYR A 1 260 ? 3.521 6.253 14.948 1.00 90.19 260 TYR A N 1
ATOM 2138 C CA . TYR A 1 260 ? 2.290 6.191 15.724 1.00 90.19 260 TYR A CA 1
ATOM 2139 C C . TYR A 1 260 ? 1.497 4.983 15.244 1.00 90.19 260 TYR A C 1
ATOM 2141 O O . TYR A 1 260 ? 1.265 4.845 14.048 1.00 90.19 260 TYR A O 1
ATOM 2149 N N . THR A 1 261 ? 1.086 4.132 16.177 1.00 89.56 261 THR A N 1
ATOM 2150 C CA . THR A 1 261 ? 0.187 3.011 15.900 1.00 89.56 261 THR A CA 1
ATOM 2151 C C . THR A 1 261 ? -1.169 3.344 16.502 1.00 89.56 261 THR A C 1
ATOM 2153 O O . THR A 1 261 ? -1.249 3.743 17.664 1.00 89.56 261 THR A O 1
ATOM 2156 N N . TYR A 1 262 ? -2.226 3.202 15.708 1.00 87.69 262 TYR A N 1
ATOM 2157 C CA . TYR A 1 262 ? -3.597 3.442 16.137 1.00 87.69 262 TYR A CA 1
ATOM 2158 C C . TYR A 1 262 ? -4.371 2.130 16.082 1.00 87.69 262 TYR A C 1
ATOM 2160 O O . TYR A 1 262 ? -4.448 1.503 15.030 1.00 87.69 262 TYR A O 1
ATOM 2168 N N . GLU A 1 263 ? -4.963 1.738 17.205 1.00 88.44 263 GLU A N 1
ATOM 2169 C CA . GLU A 1 263 ? -5.851 0.582 17.289 1.00 88.44 263 GLU A CA 1
ATOM 2170 C C . GLU A 1 263 ? -7.263 1.069 17.620 1.00 88.44 263 GLU A C 1
ATOM 2172 O O . GLU A 1 263 ? -7.482 1.787 18.600 1.00 88.44 263 GLU A O 1
ATOM 2177 N N . TYR A 1 264 ? -8.223 0.709 16.773 1.00 88.62 264 TYR A N 1
ATOM 2178 C CA . TYR A 1 264 ? -9.620 1.094 16.921 1.00 88.62 264 TYR A CA 1
ATOM 2179 C C . TYR A 1 264 ? -10.471 -0.135 17.218 1.00 88.62 264 TYR A C 1
ATOM 2181 O O . TYR A 1 264 ? -10.238 -1.216 16.684 1.00 88.62 264 TYR A O 1
ATOM 2189 N N . MET A 1 265 ? -11.499 0.042 18.047 1.00 88.38 265 MET A N 1
ATOM 2190 C CA . MET A 1 265 ? -12.474 -1.017 18.288 1.00 88.38 265 MET A CA 1
ATOM 2191 C C . MET A 1 265 ? -13.384 -1.213 17.059 1.00 88.38 265 MET A C 1
ATOM 2193 O O . MET A 1 265 ? -13.735 -0.224 16.406 1.00 88.38 265 MET A O 1
ATOM 2197 N N . PRO A 1 266 ? -13.790 -2.460 16.754 1.00 87.75 266 PRO A N 1
ATOM 2198 C CA . PRO A 1 266 ? -14.702 -2.753 15.653 1.00 87.75 266 PRO A CA 1
ATOM 2199 C C . PRO A 1 266 ? -16.135 -2.302 15.968 1.00 87.75 266 PRO A C 1
ATOM 2201 O O . PRO A 1 266 ? -16.461 -1.910 17.093 1.00 87.75 266 PRO A O 1
ATOM 2204 N N . GLU A 1 267 ? -17.027 -2.405 14.980 1.00 87.62 267 GLU A N 1
ATOM 2205 C CA . GLU A 1 267 ? -18.458 -2.176 15.192 1.00 87.62 267 GLU A CA 1
ATOM 2206 C C . GLU A 1 267 ? -18.989 -2.998 16.386 1.00 87.62 267 GLU A C 1
ATOM 2208 O O . GLU A 1 267 ? -18.643 -4.175 16.533 1.00 87.62 267 GLU A O 1
ATOM 2213 N N . PRO A 1 268 ? -19.828 -2.407 17.262 1.00 90.12 268 PRO A N 1
ATOM 2214 C CA . PRO A 1 268 ? -20.557 -1.138 17.119 1.00 90.12 268 PRO A CA 1
ATOM 2215 C C . PRO A 1 268 ? -19.838 0.101 17.691 1.00 90.12 268 PRO A C 1
ATOM 2217 O O . PRO A 1 268 ? -20.457 1.160 17.823 1.00 90.12 268 PRO A O 1
ATOM 2220 N N . PHE A 1 269 ? -18.561 -0.002 18.064 1.00 91.44 269 PHE A N 1
ATOM 2221 C CA . PHE A 1 269 ? -17.804 1.128 18.597 1.00 91.44 269 PHE A CA 1
ATOM 2222 C C . PHE A 1 269 ? -17.336 2.043 17.464 1.00 91.44 269 PHE A C 1
ATOM 2224 O O . PHE A 1 269 ? -16.828 1.592 16.440 1.00 91.44 269 PHE A O 1
ATOM 2231 N N . LYS A 1 270 ? -17.512 3.352 17.637 1.00 86.75 270 LYS A N 1
ATOM 2232 C CA . LYS A 1 270 ? -17.078 4.337 16.643 1.00 86.75 270 LYS A CA 1
ATOM 2233 C C . LYS A 1 270 ? -15.598 4.675 16.812 1.00 86.75 270 LYS A C 1
ATOM 2235 O O . LYS A 1 270 ? -15.137 4.875 17.935 1.00 86.75 270 LYS A O 1
ATOM 2240 N N . ALA A 1 271 ? -14.888 4.799 15.693 1.00 83.56 271 ALA A N 1
ATOM 2241 C CA . ALA A 1 271 ? -13.483 5.203 15.653 1.00 83.56 271 ALA A CA 1
ATOM 2242 C C . ALA A 1 271 ? -13.325 6.731 15.684 1.00 83.56 271 ALA A C 1
ATOM 2244 O O . ALA A 1 271 ? -12.436 7.263 16.347 1.00 83.56 271 ALA A O 1
ATOM 2245 N N . THR A 1 272 ? -14.226 7.440 15.003 1.00 80.12 272 THR A N 1
ATOM 2246 C CA . THR A 1 272 ? -14.344 8.906 15.017 1.00 80.12 272 THR A CA 1
ATOM 2247 C C . THR A 1 272 ? -15.792 9.295 15.344 1.00 80.12 272 THR A C 1
ATOM 2249 O O . THR A 1 272 ? -16.662 8.425 15.400 1.00 80.12 272 THR A O 1
ATOM 2252 N N . PRO A 1 273 ? -16.135 10.581 15.554 1.00 79.56 273 PRO A N 1
ATOM 2253 C CA . PRO A 1 273 ? -17.526 10.968 15.814 1.00 79.56 273 PRO A CA 1
ATOM 2254 C C . PRO A 1 273 ? -18.526 10.496 14.737 1.00 79.56 273 PRO A C 1
ATOM 2256 O O . PRO A 1 273 ? -19.707 10.266 15.036 1.00 79.56 273 PRO A O 1
ATOM 2259 N N . THR A 1 274 ? -18.058 10.330 13.496 1.00 78.94 274 THR A N 1
ATOM 2260 C CA . THR A 1 274 ? -18.883 10.025 12.321 1.00 78.94 274 THR A CA 1
ATOM 2261 C C . THR A 1 274 ? -18.639 8.649 11.712 1.00 78.94 274 THR A C 1
ATOM 2263 O O . THR A 1 274 ? -19.504 8.186 10.973 1.00 78.94 274 THR A O 1
ATOM 2266 N N . GLU A 1 275 ? -17.522 7.982 12.008 1.00 83.06 275 GLU A N 1
ATOM 2267 C CA . GLU A 1 275 ? -17.085 6.802 11.253 1.00 83.06 275 GLU A CA 1
ATOM 2268 C C . GLU A 1 275 ? -16.754 5.604 12.149 1.00 83.06 275 GLU A C 1
ATOM 2270 O O . GLU A 1 275 ? -16.276 5.734 13.282 1.00 83.06 275 GLU A O 1
ATOM 2275 N N . PHE A 1 276 ? -17.004 4.419 11.598 1.00 85.75 276 PHE A N 1
ATOM 2276 C CA . PHE A 1 276 ? -16.592 3.135 12.152 1.00 85.75 276 PHE A CA 1
ATOM 2277 C C . PHE A 1 276 ? -15.279 2.704 11.503 1.00 85.75 276 PHE A C 1
ATOM 2279 O O . PHE A 1 276 ? -15.053 2.964 10.319 1.00 85.75 276 PHE A O 1
ATOM 2286 N N . CYS A 1 277 ? -14.422 2.032 12.269 1.00 83.12 277 CYS A N 1
ATOM 2287 C CA . CYS A 1 277 ? -13.263 1.371 11.689 1.00 83.12 277 CYS A CA 1
ATOM 2288 C C . CYS A 1 277 ? -13.740 0.119 10.940 1.00 83.12 277 CYS A C 1
ATOM 2290 O O . CYS A 1 277 ? -14.495 -0.679 11.498 1.00 83.12 277 CYS A O 1
ATOM 2292 N N . ARG A 1 278 ? -13.322 -0.047 9.682 1.00 78.12 278 ARG A N 1
ATOM 2293 C CA . ARG A 1 278 ? -13.451 -1.334 8.983 1.00 78.12 278 ARG A CA 1
ATOM 2294 C C . ARG A 1 278 ? -12.280 -2.231 9.350 1.00 78.12 278 ARG A C 1
ATOM 2296 O O . ARG A 1 278 ? -11.214 -1.734 9.696 1.00 78.12 278 ARG A O 1
ATOM 2303 N N . GLU A 1 279 ? -12.481 -3.539 9.222 1.00 73.62 279 GLU A N 1
ATOM 2304 C CA . GLU A 1 279 ? -11.401 -4.509 9.380 1.00 73.62 279 GLU A CA 1
ATOM 2305 C C . GLU A 1 279 ? -10.226 -4.157 8.462 1.00 73.62 279 GLU A C 1
ATOM 2307 O O . GLU A 1 279 ? -10.385 -3.990 7.251 1.00 73.62 279 GLU A O 1
ATOM 2312 N N . SER A 1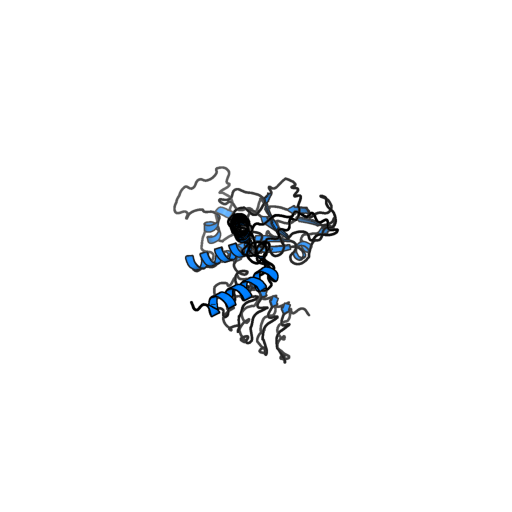 280 ? -9.048 -4.039 9.071 1.00 68.69 280 SER A N 1
ATOM 2313 C CA . SER A 1 280 ? -7.784 -3.736 8.406 1.00 68.69 280 SER A CA 1
ATOM 2314 C C . SER A 1 280 ? -7.173 -4.951 7.713 1.00 68.69 280 SER A C 1
ATOM 2316 O O . SER A 1 280 ? -6.120 -4.817 7.107 1.00 68.69 280 SER A O 1
ATOM 2318 N N . SER A 1 281 ? -7.805 -6.127 7.783 1.00 67.06 281 SER A N 1
ATOM 2319 C CA . SER A 1 281 ? -7.393 -7.316 7.042 1.00 67.06 281 SER A CA 1
ATOM 2320 C C . SER A 1 281 ? -8.581 -7.904 6.295 1.00 67.06 281 SER A C 1
ATOM 2322 O O . SER A 1 281 ? -9.577 -8.291 6.903 1.00 67.06 281 SER A O 1
ATOM 2324 N N . VAL A 1 282 ? -8.476 -7.984 4.970 1.00 60.44 282 VAL A N 1
ATOM 2325 C CA . VAL A 1 282 ? -9.498 -8.589 4.112 1.00 60.44 282 VAL A CA 1
ATOM 2326 C C . VAL A 1 282 ? -8.859 -9.776 3.401 1.00 60.44 282 VAL A C 1
ATOM 2328 O O . VAL A 1 282 ? -7.964 -9.606 2.587 1.00 60.44 282 VAL A O 1
ATOM 2331 N N . ASN A 1 283 ? -9.318 -10.994 3.707 1.00 58.00 283 ASN A N 1
ATOM 2332 C CA . ASN A 1 283 ? -8.763 -12.258 3.186 1.00 58.00 283 ASN A CA 1
ATOM 2333 C C . ASN A 1 283 ? -7.275 -12.517 3.510 1.00 58.00 283 ASN A C 1
ATOM 2335 O O . ASN A 1 283 ? -6.655 -13.337 2.841 1.00 58.00 283 ASN A O 1
ATOM 2339 N N . GLY A 1 284 ? -6.724 -11.888 4.553 1.00 59.22 284 GLY A N 1
ATOM 2340 C CA . GLY A 1 284 ? -5.329 -12.071 4.971 1.00 59.22 284 GLY A CA 1
ATOM 2341 C C . GLY A 1 284 ? -4.387 -10.945 4.545 1.00 59.22 284 GLY A C 1
ATOM 2342 O O . GLY A 1 284 ? -3.297 -10.861 5.101 1.00 59.22 284 GLY A O 1
ATOM 2343 N N . ASP A 1 285 ? -4.830 -10.043 3.665 1.00 60.47 285 ASP A N 1
ATOM 2344 C CA . ASP A 1 285 ? -4.051 -8.880 3.230 1.00 60.47 285 ASP A CA 1
ATOM 2345 C C . ASP A 1 285 ? -4.426 -7.633 4.028 1.00 60.47 285 ASP A C 1
ATOM 2347 O O . ASP A 1 285 ? -5.606 -7.405 4.320 1.00 60.47 285 ASP A O 1
ATOM 2351 N N . GLU A 1 286 ? -3.429 -6.811 4.360 1.00 71.75 286 GLU A N 1
ATOM 2352 C CA . GLU A 1 286 ? -3.654 -5.518 5.004 1.00 71.75 286 GLU A CA 1
ATOM 2353 C C . GLU A 1 286 ? -4.401 -4.561 4.058 1.00 71.75 286 GLU A C 1
ATOM 2355 O O . GLU A 1 286 ? -4.073 -4.407 2.878 1.00 71.75 286 GLU A O 1
ATOM 2360 N N . TYR A 1 287 ? -5.449 -3.924 4.576 1.00 78.12 287 TYR A N 1
ATOM 2361 C CA . TYR A 1 287 ? -6.348 -3.060 3.825 1.00 78.12 287 TYR A CA 1
ATOM 2362 C C . TYR A 1 287 ? -6.270 -1.624 4.340 1.00 78.12 287 TYR A C 1
ATOM 2364 O O . TYR A 1 287 ? -6.750 -1.295 5.426 1.00 78.12 287 TYR A O 1
ATOM 2372 N N . PHE A 1 288 ? -5.681 -0.759 3.518 1.00 79.62 288 PHE A N 1
ATOM 2373 C CA . PHE A 1 288 ? -5.457 0.650 3.828 1.00 79.62 288 PHE A CA 1
ATOM 2374 C C . PHE A 1 288 ? -6.548 1.546 3.236 1.00 79.62 288 PHE A C 1
ATOM 2376 O O . PHE A 1 288 ? -7.179 1.232 2.221 1.00 79.62 288 PHE A O 1
ATOM 2383 N N . SER A 1 289 ? -6.732 2.723 3.834 1.00 79.44 289 SER A N 1
ATOM 2384 C CA . SER A 1 289 ? -7.649 3.745 3.315 1.00 79.44 289 SER A CA 1
ATOM 2385 C C . SER A 1 289 ? -7.255 4.210 1.904 1.00 79.44 289 SER A C 1
ATOM 2387 O O . SER A 1 289 ? -8.132 4.457 1.074 1.00 79.44 289 SER A O 1
ATOM 2389 N N . THR A 1 290 ? -5.956 4.254 1.598 1.00 78.19 290 THR A N 1
ATOM 2390 C CA . THR A 1 290 ? -5.407 4.543 0.263 1.00 78.19 290 THR A CA 1
ATOM 2391 C C . THR A 1 290 ? -5.786 3.472 -0.764 1.00 78.19 290 THR A C 1
ATOM 2393 O O . THR A 1 290 ? -6.225 3.821 -1.863 1.00 78.19 290 THR A O 1
ATOM 2396 N N . LYS A 1 291 ? -5.737 2.179 -0.397 1.00 76.88 291 LYS A N 1
ATOM 2397 C CA . LYS A 1 291 ? -6.213 1.061 -1.241 1.00 76.88 291 LYS A CA 1
ATOM 2398 C C . LYS A 1 291 ? -7.710 1.204 -1.544 1.00 76.88 291 LYS A C 1
ATOM 2400 O O . LYS A 1 291 ? -8.103 1.160 -2.708 1.00 76.88 291 LYS A O 1
ATOM 2405 N N . CYS A 1 292 ? -8.525 1.504 -0.529 1.00 77.81 292 CYS A N 1
ATOM 2406 C CA . CYS A 1 292 ? -9.963 1.756 -0.697 1.00 77.81 292 CYS A CA 1
ATOM 2407 C C . CYS A 1 292 ? -10.260 2.914 -1.663 1.00 77.81 292 CYS A C 1
ATOM 2409 O O . CYS A 1 292 ? -11.163 2.826 -2.499 1.00 77.81 292 CYS A O 1
ATOM 2411 N N . TRP A 1 293 ? -9.519 4.018 -1.551 1.00 78.56 293 TRP A N 1
ATOM 2412 C CA . TRP A 1 293 ? -9.679 5.168 -2.441 1.00 78.56 293 TRP A CA 1
ATOM 2413 C C . TRP A 1 293 ? -9.306 4.843 -3.884 1.00 78.56 293 TRP A C 1
ATOM 2415 O O . TRP A 1 293 ? -10.057 5.184 -4.799 1.00 78.56 293 TRP A O 1
ATOM 2425 N N . LYS A 1 294 ? -8.184 4.148 -4.082 1.00 74.44 294 LYS A N 1
ATOM 2426 C CA . LYS A 1 294 ? -7.717 3.699 -5.396 1.00 74.44 294 LYS A CA 1
ATOM 2427 C C . LYS A 1 294 ? -8.742 2.796 -6.084 1.00 74.44 294 LYS A C 1
ATOM 2429 O O . LYS A 1 294 ? -9.103 3.052 -7.231 1.00 74.44 294 LYS A O 1
ATOM 2434 N N . GLU A 1 295 ? -9.270 1.798 -5.373 1.00 74.12 295 GLU A N 1
ATOM 2435 C CA . GLU A 1 295 ? -10.330 0.910 -5.875 1.00 74.12 295 GLU A CA 1
ATOM 2436 C C . GLU A 1 295 ? -11.589 1.696 -6.279 1.00 74.12 295 GLU A C 1
ATOM 2438 O O . GLU A 1 295 ? -12.166 1.468 -7.344 1.00 74.12 295 GLU A O 1
ATOM 2443 N N . CYS A 1 296 ? -12.000 2.660 -5.448 1.00 76.19 296 CYS A N 1
ATOM 2444 C CA . CYS A 1 296 ? -13.162 3.503 -5.716 1.00 76.19 296 CYS A CA 1
ATOM 2445 C C . CYS A 1 296 ? -12.974 4.376 -6.966 1.00 76.19 296 CYS A C 1
ATOM 2447 O O . CYS A 1 296 ? -13.860 4.418 -7.822 1.00 76.19 296 CYS A O 1
ATOM 2449 N N . TYR A 1 297 ? -11.820 5.042 -7.083 1.00 76.88 297 TYR A N 1
ATOM 2450 C CA . TYR A 1 297 ? -11.490 5.914 -8.211 1.00 76.88 297 TYR A CA 1
ATOM 2451 C C . TYR A 1 297 ? -11.525 5.149 -9.531 1.00 76.88 297 TYR A C 1
ATOM 2453 O O . TYR A 1 297 ? -12.177 5.564 -10.486 1.00 76.88 297 TYR A O 1
ATOM 2461 N N . VAL A 1 298 ? -10.884 3.986 -9.569 1.00 66.69 298 VAL A N 1
ATOM 2462 C CA . VAL A 1 298 ? -10.794 3.183 -10.787 1.00 66.69 298 VAL A CA 1
ATOM 2463 C C . VAL A 1 298 ? -12.150 2.640 -11.199 1.00 66.69 298 VAL A C 1
ATOM 2465 O O . VAL A 1 298 ? -12.502 2.734 -12.374 1.00 66.69 298 VAL A O 1
ATOM 2468 N N . ARG A 1 299 ? -12.949 2.137 -10.247 1.00 64.31 299 ARG A N 1
ATOM 2469 C CA . ARG A 1 299 ? -14.319 1.703 -10.543 1.00 64.31 299 ARG A CA 1
ATOM 2470 C C . ARG A 1 299 ? -15.136 2.844 -11.142 1.00 64.31 299 ARG A C 1
ATOM 2472 O O . ARG A 1 299 ? -15.825 2.638 -12.135 1.00 64.31 299 ARG A O 1
ATOM 2479 N N . TYR A 1 300 ? -15.025 4.041 -10.570 1.00 75.69 300 TYR A N 1
ATOM 2480 C CA . TYR A 1 300 ? -15.718 5.221 -11.073 1.00 75.69 300 TYR A CA 1
ATOM 2481 C C . TYR A 1 300 ? -15.300 5.575 -12.508 1.00 75.69 300 TYR A C 1
ATOM 2483 O O . TYR A 1 300 ? -16.167 5.772 -13.356 1.00 75.69 300 TYR A O 1
ATOM 2491 N N . ILE A 1 301 ? -13.996 5.614 -12.806 1.00 66.06 301 ILE A N 1
ATOM 2492 C CA . ILE A 1 301 ? -13.500 5.904 -14.162 1.00 66.06 301 ILE A CA 1
ATOM 2493 C C . ILE A 1 301 ? -13.952 4.831 -15.155 1.00 66.06 301 ILE A C 1
ATOM 2495 O O . ILE A 1 301 ? -14.424 5.166 -16.239 1.00 66.06 301 ILE A O 1
ATOM 2499 N N . HIS A 1 302 ? -13.887 3.555 -14.781 1.00 59.59 302 HIS A N 1
ATOM 2500 C CA . HIS A 1 302 ? -14.350 2.472 -15.641 1.00 59.59 302 HIS A CA 1
ATOM 2501 C C . HIS A 1 302 ? -15.857 2.577 -15.931 1.00 59.59 302 HIS A C 1
ATOM 2503 O O . HIS A 1 302 ? -16.268 2.496 -17.084 1.00 59.59 302 HIS A O 1
ATOM 2509 N N . GLU A 1 303 ? -16.692 2.800 -14.912 1.00 61.56 303 GLU A N 1
ATOM 2510 C CA . GLU A 1 303 ? -18.146 2.947 -15.081 1.00 61.56 303 GLU A CA 1
ATOM 2511 C C . GLU A 1 303 ? -18.528 4.192 -15.896 1.00 61.56 303 GLU A C 1
ATOM 2513 O O . GLU A 1 303 ? -19.460 4.141 -16.698 1.00 61.56 303 GLU A O 1
ATOM 2518 N N . ALA A 1 304 ? -17.818 5.305 -15.703 1.00 63.97 304 ALA A N 1
ATOM 2519 C CA . ALA A 1 304 ? -18.127 6.572 -16.359 1.00 63.97 304 ALA A CA 1
ATOM 2520 C C . ALA A 1 304 ? -17.569 6.668 -17.788 1.00 63.97 304 ALA A C 1
ATOM 2522 O O . ALA A 1 304 ? -18.217 7.245 -18.663 1.00 63.97 304 ALA A O 1
ATOM 2523 N N . CYS A 1 305 ? -16.373 6.125 -18.022 1.00 62.84 305 CYS A N 1
ATOM 2524 C CA . CYS A 1 305 ? -15.585 6.366 -19.233 1.00 62.84 305 CYS A CA 1
ATOM 2525 C C . CYS A 1 305 ? -15.263 5.093 -20.029 1.00 62.84 305 CYS A C 1
ATOM 2527 O O . CYS A 1 305 ? -14.763 5.204 -21.147 1.00 62.84 305 CYS A O 1
ATOM 2529 N N . ASN A 1 306 ? -15.541 3.900 -19.486 1.00 51.19 306 ASN A N 1
ATOM 2530 C CA . ASN A 1 306 ? -15.199 2.606 -20.088 1.00 51.19 306 ASN A CA 1
ATOM 2531 C C . ASN A 1 306 ? -13.708 2.498 -20.471 1.00 51.19 306 ASN A C 1
ATOM 2533 O O . ASN A 1 306 ? -13.353 1.981 -21.531 1.00 51.19 306 ASN A O 1
ATOM 2537 N N . CYS A 1 307 ? -12.837 3.036 -19.615 1.00 52.16 307 CYS A N 1
ATOM 2538 C CA . CYS A 1 307 ? -11.385 2.987 -19.751 1.00 52.16 307 CYS A CA 1
ATOM 2539 C C . CYS A 1 307 ? -10.718 2.745 -18.388 1.00 52.16 307 CYS A C 1
ATOM 2541 O O . CYS A 1 307 ? -11.351 2.880 -17.340 1.00 52.16 307 CYS A O 1
ATOM 2543 N N . ILE A 1 308 ? -9.437 2.378 -18.411 1.00 54.44 308 ILE A N 1
ATOM 2544 C CA . ILE A 1 308 ? -8.591 2.271 -17.219 1.00 54.44 308 ILE A CA 1
ATOM 2545 C C . ILE A 1 308 ? -7.573 3.407 -17.282 1.00 54.44 308 ILE A C 1
ATOM 2547 O O . ILE A 1 308 ? -6.966 3.646 -18.326 1.00 54.44 308 ILE A O 1
ATOM 2551 N N . ASP A 1 309 ? -7.418 4.128 -16.174 1.00 58.59 309 ASP A N 1
ATOM 2552 C CA . ASP A 1 309 ? -6.400 5.167 -16.056 1.00 58.59 309 ASP A CA 1
ATOM 2553 C C . ASP A 1 309 ? -5.004 4.525 -16.048 1.00 58.59 309 ASP A C 1
ATOM 2555 O O . ASP A 1 309 ? -4.689 3.646 -15.237 1.00 58.59 309 ASP A O 1
ATOM 2559 N N . PHE A 1 310 ? -4.166 4.985 -16.973 1.00 55.03 310 PHE A N 1
ATOM 2560 C CA . PHE A 1 310 ? -2.847 4.436 -17.230 1.00 55.03 310 PHE A CA 1
ATOM 2561 C C . PHE A 1 310 ? -1.868 4.577 -16.061 1.00 55.03 310 PHE A C 1
ATOM 2563 O O . PHE A 1 310 ? -0.930 3.786 -15.951 1.00 55.03 310 PHE A O 1
ATOM 2570 N N . HIS A 1 311 ? -2.097 5.510 -15.135 1.00 55.56 311 HIS A N 1
ATOM 2571 C CA . HIS A 1 311 ? -1.299 5.605 -13.908 1.00 55.56 311 HIS A CA 1
ATOM 2572 C C . HIS A 1 311 ? -1.471 4.383 -12.996 1.00 55.56 311 HIS A C 1
ATOM 2574 O O . HIS A 1 311 ? -0.693 4.186 -12.065 1.00 55.56 311 HIS A O 1
ATOM 2580 N N . TYR A 1 312 ? -2.472 3.544 -13.268 1.00 57.25 312 TYR A N 1
ATOM 2581 C CA . TYR A 1 312 ? -2.805 2.372 -12.475 1.00 57.25 312 TYR A CA 1
ATOM 2582 C C . TYR A 1 312 ? -2.750 1.053 -13.285 1.00 57.25 312 TYR A C 1
ATOM 2584 O O . TYR A 1 312 ? -3.102 0.002 -12.748 1.00 57.25 312 TYR A O 1
ATOM 2592 N N . ASN A 1 313 ? -2.252 1.069 -14.535 1.00 50.94 313 ASN A N 1
ATOM 2593 C CA . ASN A 1 313 ? -2.450 0.047 -15.591 1.00 50.94 313 ASN A CA 1
ATOM 2594 C C . ASN A 1 313 ? -1.868 -1.381 -15.385 1.00 50.94 313 ASN A C 1
ATOM 2596 O O . ASN A 1 313 ? -1.689 -2.124 -16.344 1.00 50.94 313 ASN A O 1
ATOM 2600 N N . GLY A 1 314 ? -1.605 -1.830 -14.156 1.00 47.44 314 GLY A N 1
ATOM 2601 C CA . GLY A 1 314 ? -1.146 -3.208 -13.897 1.00 47.44 314 GLY A CA 1
ATOM 2602 C C . GLY A 1 314 ? -1.286 -3.715 -12.460 1.00 47.44 314 GLY A C 1
ATOM 2603 O O . GLY A 1 314 ? -1.102 -4.904 -12.219 1.00 47.44 314 GLY A O 1
ATOM 2604 N N . GLN A 1 315 ? -1.639 -2.847 -11.505 1.00 48.56 315 GLN A N 1
ATOM 2605 C CA . GLN A 1 315 ? -1.859 -3.217 -10.095 1.00 48.56 315 GLN A CA 1
ATOM 2606 C C . GLN A 1 315 ? -3.342 -3.445 -9.755 1.00 48.56 315 GLN A C 1
ATOM 2608 O O . GLN A 1 315 ? -3.667 -3.794 -8.626 1.00 48.56 315 GLN A O 1
ATOM 2613 N N . LEU A 1 316 ? -4.245 -3.213 -10.711 1.00 48.97 316 LEU A N 1
ATOM 2614 C CA . LEU A 1 316 ? -5.689 -3.107 -10.479 1.00 48.97 316 LEU A CA 1
ATOM 2615 C C . LEU A 1 316 ? -6.481 -4.390 -10.654 1.00 48.97 316 LEU A C 1
ATOM 2617 O O . LEU A 1 316 ? -7.673 -4.378 -10.378 1.00 48.97 316 LEU A O 1
ATOM 2621 N N . LEU A 1 317 ? -5.864 -5.457 -11.152 1.00 53.59 317 LEU A N 1
ATOM 2622 C CA . LEU A 1 317 ? -6.571 -6.714 -11.364 1.00 53.59 317 LEU A CA 1
ATOM 2623 C C . LEU A 1 317 ? -6.298 -7.723 -10.258 1.00 53.59 317 LEU A C 1
ATOM 2625 O O . LEU A 1 317 ? -7.040 -8.687 -10.168 1.00 53.59 317 LEU A O 1
ATOM 2629 N N . ASN A 1 318 ? -5.314 -7.493 -9.388 1.00 57.16 318 ASN A N 1
ATOM 2630 C CA . ASN A 1 318 ? -5.065 -8.333 -8.216 1.00 57.16 318 ASN A CA 1
ATOM 2631 C C . ASN A 1 318 ? -6.233 -8.271 -7.224 1.00 57.16 318 ASN A C 1
ATOM 2633 O O . ASN A 1 318 ? -6.894 -7.243 -7.142 1.00 57.16 318 ASN A O 1
ATOM 2637 N N . ASP A 1 319 ? -6.479 -9.334 -6.462 1.00 56.72 319 ASP A N 1
ATOM 2638 C CA . ASP A 1 319 ? -7.445 -9.350 -5.343 1.00 56.72 319 ASP A CA 1
ATOM 2639 C C . ASP A 1 319 ? -8.921 -9.090 -5.721 1.00 56.72 319 ASP A C 1
ATOM 2641 O O . ASP A 1 319 ? -9.765 -8.820 -4.864 1.00 56.72 319 ASP A O 1
ATOM 2645 N N . ASN A 1 320 ? -9.289 -9.195 -7.001 1.00 50.16 320 ASN A N 1
ATOM 2646 C CA . ASN A 1 320 ? -10.607 -8.778 -7.498 1.00 50.16 320 ASN A CA 1
ATOM 2647 C C . ASN A 1 320 ? -11.616 -9.920 -7.668 1.00 50.16 320 ASN A C 1
ATOM 2649 O O . ASN A 1 320 ? -12.686 -9.738 -8.254 1.00 50.16 320 ASN A O 1
ATOM 2653 N N . LYS A 1 321 ? -11.309 -11.116 -7.149 1.00 63.50 321 LYS A N 1
ATOM 2654 C CA . LYS A 1 321 ? -12.155 -12.320 -7.276 1.00 63.50 321 LYS A CA 1
ATOM 2655 C C . LYS A 1 321 ? -12.527 -12.649 -8.731 1.00 63.50 321 LYS A C 1
ATOM 2657 O O . LYS A 1 321 ? -13.556 -13.284 -8.970 1.00 63.50 321 LYS A O 1
ATOM 2662 N N . LEU A 1 322 ? -11.706 -12.238 -9.698 1.00 59.16 322 LEU A N 1
ATOM 2663 C CA . LEU A 1 322 ? -11.977 -12.439 -11.118 1.00 59.16 322 LEU A CA 1
ATOM 2664 C C . LEU A 1 322 ? -12.011 -13.935 -11.421 1.00 59.16 322 LEU A C 1
ATOM 2666 O O . LEU A 1 322 ? -11.040 -14.637 -11.163 1.00 59.16 322 LEU A O 1
ATOM 2670 N N . ALA A 1 323 ? -13.130 -14.429 -11.947 1.00 68.31 323 ALA A N 1
ATOM 2671 C CA . ALA A 1 323 ? -13.276 -15.838 -12.319 1.00 68.31 323 ALA A CA 1
ATOM 2672 C C . ALA A 1 323 ? -12.762 -16.129 -13.740 1.00 68.31 323 ALA A C 1
ATOM 2674 O O . ALA A 1 323 ? -12.369 -17.255 -14.048 1.00 68.31 323 ALA A O 1
ATOM 2675 N N . MET A 1 324 ? -12.767 -15.108 -14.599 1.00 60.78 324 MET A N 1
ATOM 2676 C CA . MET A 1 324 ? -12.320 -15.163 -15.987 1.00 60.78 324 MET A CA 1
ATOM 2677 C C . MET A 1 324 ? -11.830 -13.786 -16.444 1.00 60.78 324 MET A C 1
ATOM 2679 O O . MET A 1 324 ? -12.213 -12.769 -15.867 1.00 60.78 324 MET A O 1
ATOM 2683 N N . ILE A 1 325 ? -11.016 -13.772 -17.497 1.00 66.06 325 ILE A N 1
ATOM 2684 C CA . ILE A 1 325 ? -10.566 -12.561 -18.190 1.00 66.06 325 ILE A CA 1
ATOM 2685 C C . ILE A 1 325 ? -11.112 -12.629 -19.612 1.00 66.06 325 ILE A C 1
ATOM 2687 O O . ILE A 1 325 ? -11.047 -13.687 -20.240 1.00 66.06 325 ILE A O 1
ATOM 2691 N N . ASP A 1 326 ? -11.667 -11.523 -20.103 1.00 64.44 326 ASP A N 1
ATOM 2692 C CA . ASP A 1 326 ? -12.090 -11.422 -21.500 1.00 64.44 326 ASP A CA 1
ATOM 2693 C C . ASP A 1 326 ? -10.880 -11.574 -22.435 1.00 64.44 326 ASP A C 1
ATOM 2695 O O . ASP A 1 326 ? -9.818 -11.002 -22.192 1.00 64.44 326 ASP A O 1
ATOM 2699 N N . GLU A 1 327 ? -11.030 -12.331 -23.520 1.00 66.50 327 GLU A N 1
ATOM 2700 C CA . GLU A 1 327 ? -9.931 -12.623 -24.448 1.00 66.50 327 GLU A CA 1
ATOM 2701 C C . GLU A 1 327 ? -9.353 -11.377 -25.130 1.00 66.50 327 GLU A C 1
ATOM 2703 O O . GLU A 1 327 ? -8.211 -11.400 -25.578 1.00 66.50 327 GLU A O 1
ATOM 2708 N N . ASN A 1 328 ? -10.111 -10.279 -25.195 1.00 60.59 328 ASN A N 1
ATOM 2709 C CA . ASN A 1 328 ? -9.642 -9.019 -25.762 1.00 60.59 328 ASN A CA 1
ATOM 2710 C C . ASN A 1 328 ? -9.221 -7.997 -24.696 1.00 60.59 328 ASN A C 1
ATOM 2712 O O . ASN A 1 328 ? -8.839 -6.889 -25.068 1.00 60.59 328 ASN A O 1
ATOM 2716 N N . ALA A 1 329 ? -9.251 -8.347 -23.403 1.00 53.38 329 ALA A N 1
ATOM 2717 C CA . ALA A 1 329 ? -9.002 -7.412 -22.301 1.00 53.38 329 ALA A CA 1
ATOM 2718 C C . ALA A 1 329 ? -7.659 -6.672 -22.417 1.00 53.38 329 ALA A C 1
ATOM 2720 O O . ALA A 1 329 ? -7.559 -5.514 -22.019 1.00 53.38 329 ALA A O 1
ATOM 2721 N N . PHE A 1 330 ? -6.638 -7.326 -22.982 1.00 67.75 330 PHE A N 1
ATOM 2722 C CA . PHE A 1 330 ? -5.285 -6.772 -23.102 1.00 67.75 330 PHE A CA 1
ATOM 2723 C C . PHE A 1 330 ? -4.804 -6.609 -24.543 1.00 67.75 330 PHE A C 1
ATOM 2725 O O . PHE A 1 330 ? -3.665 -6.204 -24.765 1.00 67.75 330 PHE A O 1
ATOM 2732 N N . LYS A 1 331 ? -5.653 -6.895 -25.534 1.00 63.75 331 LYS A N 1
ATOM 2733 C CA . LYS A 1 331 ? -5.263 -6.947 -26.951 1.00 63.75 331 LYS A CA 1
ATOM 2734 C C . LYS A 1 331 ? -4.612 -5.651 -27.439 1.00 63.75 331 LYS A C 1
ATOM 2736 O O . LYS A 1 331 ? -3.645 -5.676 -28.197 1.00 63.75 331 LYS A O 1
ATOM 2741 N N . ASP A 1 332 ? -5.116 -4.524 -26.949 1.00 54.38 332 ASP A N 1
ATOM 2742 C CA . ASP A 1 332 ? -4.629 -3.196 -27.303 1.00 54.38 332 ASP A CA 1
ATOM 2743 C C . ASP A 1 332 ? -3.610 -2.651 -26.292 1.00 54.38 332 ASP A C 1
ATOM 2745 O O . ASP A 1 332 ? -3.274 -1.476 -26.353 1.00 54.38 332 ASP A O 1
ATOM 2749 N N . LEU A 1 333 ? -3.052 -3.465 -25.388 1.00 54.88 333 LEU A N 1
ATOM 2750 C CA . LEU A 1 333 ? -2.041 -3.058 -24.397 1.00 54.88 333 LEU A CA 1
ATOM 2751 C C . LEU A 1 333 ? -0.621 -3.498 -24.792 1.00 54.88 333 LEU A C 1
ATOM 2753 O O . LEU A 1 333 ? 0.182 -3.897 -23.962 1.00 54.88 333 LEU A O 1
ATOM 2757 N N . THR A 1 334 ? -0.281 -3.402 -26.076 1.00 71.12 334 THR A N 1
ATOM 2758 C CA . THR A 1 334 ? 0.998 -3.873 -26.655 1.00 71.12 334 THR A CA 1
ATOM 2759 C C . THR A 1 334 ? 2.293 -3.307 -26.046 1.00 71.12 334 THR A C 1
ATOM 2761 O O . THR A 1 334 ? 3.354 -3.807 -26.400 1.00 71.12 334 THR A O 1
ATOM 2764 N N . GLY A 1 335 ? 2.215 -2.261 -25.213 1.00 53.44 335 GLY A N 1
ATOM 2765 C CA . GLY A 1 335 ? 3.337 -1.649 -24.478 1.00 53.44 335 GLY A CA 1
ATOM 2766 C C . GLY A 1 335 ? 3.432 -2.080 -23.006 1.00 53.44 335 GLY A C 1
ATOM 2767 O O . GLY A 1 335 ? 4.324 -1.664 -22.266 1.00 53.44 335 GLY A O 1
ATOM 2768 N N . LEU A 1 336 ? 2.505 -2.930 -22.552 1.00 60.03 336 LEU A N 1
ATOM 2769 C CA . LEU A 1 336 ? 2.446 -3.403 -21.175 1.00 60.03 336 LEU A CA 1
ATOM 2770 C C . LEU A 1 336 ? 3.724 -4.172 -20.832 1.00 60.03 336 LEU A C 1
ATOM 2772 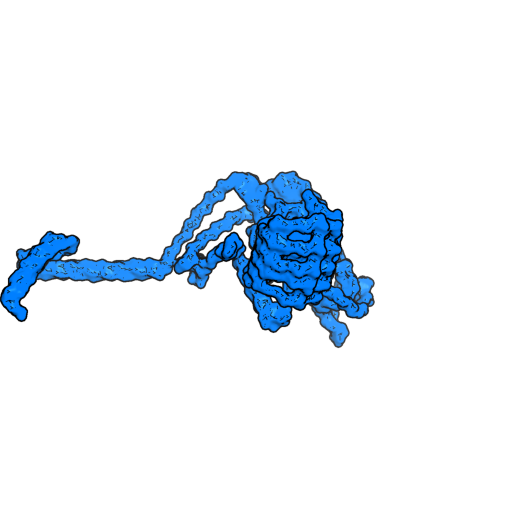O O . LEU A 1 336 ? 4.103 -5.098 -21.546 1.00 60.03 336 LEU A O 1
ATOM 2776 N N . LYS A 1 337 ? 4.389 -3.781 -19.738 1.00 68.81 337 LYS A N 1
ATOM 2777 C CA . LYS A 1 337 ? 5.608 -4.438 -19.228 1.00 68.81 337 LYS A CA 1
ATOM 2778 C C . LYS A 1 337 ? 5.347 -5.298 -17.998 1.00 68.81 337 LYS A C 1
ATOM 2780 O O . LYS A 1 337 ? 6.016 -6.303 -17.814 1.00 68.81 337 LYS A O 1
ATOM 2785 N N . ASN A 1 338 ? 4.382 -4.924 -17.167 1.00 63.62 338 ASN A N 1
ATOM 2786 C CA . ASN A 1 338 ? 4.070 -5.631 -15.932 1.00 63.62 338 ASN A CA 1
ATOM 2787 C C . ASN A 1 338 ? 2.570 -5.867 -15.867 1.00 63.62 338 ASN A C 1
ATOM 2789 O O . ASN A 1 338 ? 1.803 -4.907 -15.915 1.00 63.62 338 ASN A O 1
ATOM 2793 N N . LEU A 1 339 ? 2.166 -7.122 -15.723 1.00 72.56 339 LEU A N 1
ATOM 2794 C CA . LEU A 1 339 ? 0.778 -7.495 -15.517 1.00 72.56 339 LEU A CA 1
ATOM 2795 C C . LEU A 1 339 ? 0.688 -8.393 -14.295 1.00 72.56 339 LEU A C 1
ATOM 2797 O O . LEU A 1 339 ? 1.307 -9.453 -14.243 1.00 72.56 339 LEU A O 1
ATOM 2801 N N . SER A 1 340 ? -0.097 -7.960 -13.317 1.00 73.38 340 SER A N 1
ATOM 2802 C CA . SER A 1 340 ? -0.397 -8.753 -12.140 1.00 73.38 340 SER A CA 1
ATOM 2803 C C . SER A 1 340 ? -1.888 -9.073 -12.111 1.00 73.38 340 SER A C 1
ATOM 2805 O O . SER A 1 340 ? -2.737 -8.188 -12.217 1.00 73.38 340 SER A O 1
ATOM 2807 N N . LEU A 1 341 ? -2.179 -10.364 -11.997 1.00 73.38 341 LEU A N 1
ATOM 2808 C CA . LEU A 1 341 ? -3.498 -10.991 -11.883 1.00 73.38 341 LEU A CA 1
ATOM 2809 C C . LEU A 1 341 ? -3.566 -11.887 -10.635 1.00 73.38 341 LEU A C 1
ATOM 2811 O O . LEU A 1 341 ? -4.405 -12.785 -10.533 1.00 73.38 341 LEU A O 1
ATOM 2815 N N . THR A 1 342 ? -2.655 -11.650 -9.700 1.00 78.06 342 THR A N 1
ATOM 2816 C CA . THR A 1 342 ? -2.463 -12.386 -8.457 1.00 78.06 342 THR A CA 1
ATOM 2817 C C . THR A 1 342 ? -3.727 -12.398 -7.599 1.00 78.06 342 THR A C 1
ATOM 2819 O O . THR A 1 342 ? -4.489 -11.431 -7.593 1.00 78.06 342 THR A O 1
ATOM 2822 N N . ASN A 1 343 ? -3.943 -13.488 -6.860 1.00 72.19 343 ASN A N 1
ATOM 2823 C CA . ASN A 1 343 ? -5.006 -13.596 -5.855 1.00 72.19 343 ASN A CA 1
ATOM 2824 C C . ASN A 1 343 ? -6.419 -13.342 -6.420 1.00 72.19 343 ASN A C 1
ATOM 2826 O O . ASN A 1 343 ? -7.238 -12.593 -5.883 1.00 72.19 343 ASN A O 1
ATOM 2830 N N . ASN A 1 344 ? -6.716 -13.973 -7.556 1.00 77.88 344 ASN A N 1
ATOM 2831 C CA . ASN A 1 344 ? -8.049 -13.991 -8.156 1.00 77.88 344 ASN A CA 1
ATOM 2832 C C . ASN A 1 344 ? -8.666 -15.396 -8.098 1.00 77.88 344 ASN A C 1
ATOM 2834 O O . ASN A 1 344 ? -8.246 -16.276 -7.351 1.00 77.88 344 ASN A O 1
ATOM 2838 N N . GLN A 1 345 ? -9.748 -15.612 -8.844 1.00 83.81 345 GLN A N 1
ATOM 2839 C CA . GLN A 1 345 ? -10.434 -16.901 -8.945 1.00 83.81 345 GLN A CA 1
ATOM 2840 C C . GLN A 1 345 ? -10.341 -17.477 -10.360 1.00 83.81 345 GLN A C 1
ATOM 2842 O O . GLN A 1 345 ? -11.222 -18.239 -10.764 1.00 83.81 345 GLN A O 1
ATOM 2847 N N . LEU A 1 346 ? -9.293 -17.119 -11.109 1.00 87.75 346 LEU A N 1
ATOM 2848 C CA . LEU A 1 346 ? -9.109 -17.560 -12.486 1.00 87.75 346 LEU A CA 1
ATOM 2849 C C . LEU A 1 346 ? -8.957 -19.074 -12.517 1.00 87.75 346 LEU A C 1
ATOM 2851 O O . LEU A 1 346 ? -8.205 -19.638 -11.728 1.00 87.75 346 LEU A O 1
ATOM 2855 N N . THR A 1 347 ? -9.684 -19.728 -13.418 1.00 92.06 347 THR A N 1
ATOM 2856 C CA . THR A 1 347 ? -9.703 -21.198 -13.529 1.00 92.06 347 THR A CA 1
ATOM 2857 C C . THR A 1 347 ? -8.920 -21.721 -14.730 1.00 92.06 347 THR A C 1
ATOM 2859 O O . THR A 1 347 ? -8.445 -22.861 -14.703 1.00 92.06 347 THR A O 1
ATOM 2862 N N . SER A 1 348 ? -8.717 -20.876 -15.740 1.00 91.50 348 SER A N 1
ATOM 2863 C CA . SER A 1 348 ? -8.008 -21.205 -16.974 1.00 91.50 348 SER A CA 1
ATOM 2864 C C . SER A 1 348 ? -7.310 -19.985 -17.576 1.00 91.50 348 SER A C 1
ATOM 2866 O O . SER A 1 348 ? -7.789 -18.861 -17.412 1.00 91.50 348 SER A O 1
ATOM 2868 N N . ILE A 1 349 ? -6.245 -20.213 -18.345 1.00 94.69 349 ILE A N 1
ATOM 2869 C CA . ILE A 1 349 ? -5.607 -19.193 -19.193 1.00 94.69 349 ILE A CA 1
ATOM 2870 C C . ILE A 1 349 ? -5.883 -19.533 -20.663 1.00 94.69 349 ILE A C 1
ATOM 2872 O O . ILE A 1 349 ? -5.442 -20.577 -21.148 1.00 94.69 349 ILE A O 1
ATOM 2876 N N . SER A 1 350 ? -6.617 -18.661 -21.364 1.00 91.31 350 SER A N 1
ATOM 2877 C CA . SER A 1 350 ? -6.899 -18.817 -22.802 1.00 91.31 350 SER A CA 1
ATOM 2878 C C . SER A 1 350 ? -5.652 -18.537 -23.650 1.00 91.31 350 SER A C 1
ATOM 2880 O O . SER A 1 350 ? -4.769 -17.787 -23.242 1.00 91.31 350 SER A O 1
ATOM 2882 N N . GLY A 1 351 ? -5.589 -19.113 -24.853 1.00 90.62 351 GLY A N 1
ATOM 2883 C CA . GLY A 1 351 ? -4.479 -18.913 -25.792 1.00 90.62 351 GLY A CA 1
ATOM 2884 C C . GLY A 1 351 ? -4.381 -17.487 -26.346 1.00 90.62 351 GLY A C 1
ATOM 2885 O O . GLY A 1 351 ? -3.344 -17.100 -26.868 1.00 90.62 351 GLY A O 1
ATOM 2886 N N . THR A 1 352 ? -5.453 -16.701 -26.240 1.00 87.12 352 THR A N 1
ATOM 2887 C CA . THR A 1 352 ? -5.563 -15.361 -26.839 1.00 87.12 352 THR A CA 1
ATOM 2888 C C . THR A 1 352 ? -5.491 -14.225 -25.822 1.00 87.12 352 THR A C 1
ATOM 2890 O O . THR A 1 352 ? -5.298 -13.079 -26.215 1.00 87.12 352 THR A O 1
ATOM 2893 N N . VAL A 1 353 ? -5.590 -14.514 -24.519 1.00 82.12 353 VAL A N 1
ATOM 2894 C CA . VAL A 1 353 ? -5.735 -13.477 -23.480 1.00 82.12 353 VAL A CA 1
ATOM 2895 C C . VAL A 1 353 ? -4.535 -12.526 -23.404 1.00 82.12 353 VAL A C 1
ATOM 2897 O O . VAL A 1 353 ? -4.708 -11.342 -23.135 1.00 82.12 353 VAL A O 1
ATOM 2900 N N . PHE A 1 354 ? -3.327 -13.017 -23.692 1.00 88.94 354 PHE A N 1
ATOM 2901 C CA . PHE A 1 354 ? -2.092 -12.222 -23.708 1.00 88.94 354 PHE A CA 1
ATOM 2902 C C . PHE A 1 354 ? -1.561 -11.961 -25.125 1.00 88.94 354 PHE A C 1
ATOM 2904 O O . PHE A 1 354 ? -0.393 -11.610 -25.308 1.00 88.94 354 PHE A O 1
ATOM 2911 N N . GLN A 1 355 ? -2.407 -12.142 -26.141 1.00 86.94 355 GLN A N 1
ATOM 2912 C CA . GLN A 1 355 ? -2.011 -11.969 -27.532 1.00 86.94 355 GLN A CA 1
ATOM 2913 C C . GLN A 1 355 ? -1.527 -10.535 -27.791 1.00 86.94 355 GLN A C 1
ATOM 2915 O O . GLN A 1 355 ? -2.167 -9.562 -27.396 1.00 86.94 355 GLN A O 1
ATOM 2920 N N . GLY A 1 356 ? -0.395 -10.400 -28.484 1.00 81.06 356 GLY A N 1
ATOM 2921 C CA . GLY A 1 356 ? 0.186 -9.103 -28.835 1.00 81.06 356 GLY A CA 1
ATOM 2922 C C . GLY A 1 356 ? 0.979 -8.391 -27.729 1.00 81.06 356 GLY A C 1
ATOM 2923 O O . GLY A 1 356 ? 1.583 -7.355 -28.020 1.00 81.06 356 GLY A O 1
ATOM 2924 N N . LEU A 1 357 ? 1.060 -8.935 -26.508 1.00 82.75 357 LEU A N 1
ATOM 2925 C CA . LEU A 1 357 ? 1.810 -8.352 -25.382 1.00 82.75 357 LEU A CA 1
ATOM 2926 C C . LEU A 1 357 ? 3.329 -8.599 -25.476 1.00 82.75 357 LEU A C 1
ATOM 2928 O O . LEU A 1 357 ? 3.966 -9.126 -24.565 1.00 82.75 357 LEU A O 1
ATOM 2932 N N . LYS A 1 358 ? 3.935 -8.200 -26.596 1.00 87.81 358 LYS A N 1
ATOM 2933 C CA . LYS A 1 358 ? 5.336 -8.508 -26.937 1.00 87.81 358 LYS A CA 1
ATOM 2934 C C . LYS A 1 358 ? 6.369 -7.848 -26.026 1.00 87.81 358 LYS A C 1
ATOM 2936 O O . LYS A 1 358 ? 7.506 -8.306 -25.982 1.00 87.81 358 LYS A O 1
ATOM 2941 N N . THR A 1 359 ? 5.993 -6.776 -25.333 1.00 76.69 359 THR A N 1
ATOM 2942 C CA . THR A 1 359 ? 6.851 -6.032 -24.397 1.00 76.69 359 THR A CA 1
ATOM 2943 C C . THR A 1 359 ? 6.697 -6.484 -22.947 1.00 76.69 359 THR A C 1
ATOM 2945 O O . THR A 1 359 ? 7.371 -5.930 -22.076 1.00 76.69 359 THR A O 1
ATOM 2948 N N . LEU A 1 360 ? 5.802 -7.439 -22.669 1.00 81.12 360 LEU A N 1
ATOM 2949 C CA . LEU A 1 360 ? 5.518 -7.872 -21.307 1.00 81.12 360 LEU A CA 1
ATOM 2950 C C . LEU A 1 360 ? 6.747 -8.551 -20.718 1.00 81.12 360 LEU A C 1
ATOM 2952 O O . LEU A 1 360 ? 7.268 -9.502 -21.289 1.00 81.12 360 LEU A O 1
ATOM 2956 N N . TYR A 1 361 ? 7.193 -8.034 -19.581 1.00 77.12 361 TYR A N 1
ATOM 2957 C CA . TYR A 1 361 ? 8.423 -8.400 -18.893 1.00 77.12 361 TYR A CA 1
ATOM 2958 C C . TYR A 1 361 ? 8.136 -9.206 -17.621 1.00 77.12 361 TYR A C 1
ATOM 2960 O O . TYR A 1 361 ? 8.793 -10.214 -17.370 1.00 77.12 361 TYR A O 1
ATOM 2968 N N . ASN A 1 362 ? 7.115 -8.810 -16.855 1.00 73.62 362 ASN A N 1
ATOM 2969 C CA . ASN A 1 362 ? 6.656 -9.526 -15.666 1.00 73.62 362 ASN A CA 1
ATOM 2970 C C . ASN A 1 362 ? 5.176 -9.896 -15.789 1.00 73.62 362 ASN A C 1
ATOM 2972 O O . ASN A 1 362 ? 4.334 -9.023 -16.024 1.00 73.62 362 ASN A O 1
ATOM 2976 N N . LEU A 1 363 ? 4.860 -11.170 -15.567 1.00 91.38 363 LEU A N 1
ATOM 2977 C CA . LEU A 1 363 ? 3.495 -1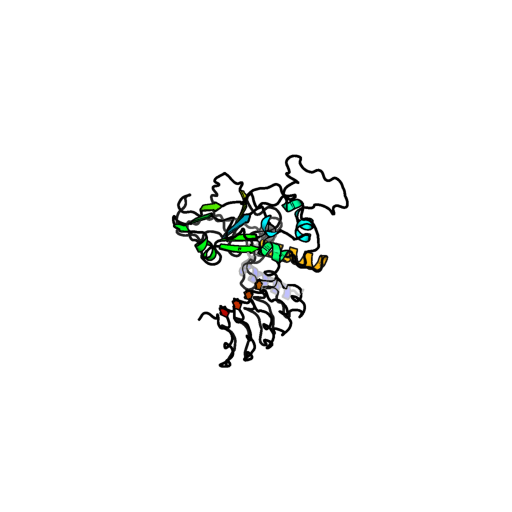1.681 -15.502 1.00 91.38 363 LEU A CA 1
ATOM 2978 C C . LEU A 1 363 ? 3.289 -12.482 -14.214 1.00 91.38 363 LEU A C 1
ATOM 2980 O O . LEU A 1 363 ? 3.874 -13.552 -14.035 1.00 91.38 363 LEU A O 1
ATOM 2984 N N . TYR A 1 364 ? 2.426 -11.976 -13.335 1.00 84.88 364 TYR A N 1
ATOM 2985 C CA . TYR A 1 364 ? 2.090 -12.610 -12.062 1.00 84.88 364 TYR A CA 1
ATOM 2986 C C . TYR A 1 364 ? 0.655 -13.140 -12.091 1.00 84.88 364 TYR A C 1
ATOM 2988 O O . TYR A 1 364 ? -0.296 -12.386 -12.272 1.00 84.88 364 TYR A O 1
ATOM 2996 N N . LEU A 1 365 ? 0.504 -14.452 -11.931 1.00 93.12 365 LEU A N 1
ATOM 2997 C CA . LEU A 1 365 ? -0.758 -15.201 -11.956 1.00 93.12 365 LEU A CA 1
ATOM 2998 C C . LEU A 1 365 ? -0.896 -16.117 -10.727 1.00 93.12 365 LEU A C 1
ATOM 3000 O O . LEU A 1 365 ? -1.745 -17.013 -10.701 1.00 93.12 365 LEU A O 1
ATOM 3004 N N . HIS A 1 366 ? -0.051 -15.924 -9.714 1.00 90.25 366 HIS A N 1
ATOM 3005 C CA . HIS A 1 366 ? -0.044 -16.765 -8.524 1.00 90.25 366 HIS A CA 1
ATOM 3006 C C . HIS A 1 366 ? -1.285 -16.557 -7.647 1.00 90.25 366 HIS A C 1
ATOM 3008 O O . HIS A 1 366 ? -2.035 -15.595 -7.827 1.00 90.25 366 HIS A O 1
ATOM 3014 N N . ASP A 1 367 ? -1.533 -17.497 -6.736 1.00 86.94 367 ASP A N 1
ATOM 3015 C CA . ASP A 1 367 ? -2.686 -17.484 -5.821 1.00 86.94 367 ASP A CA 1
ATOM 3016 C C . ASP A 1 367 ? -4.043 -17.457 -6.547 1.00 86.94 367 ASP A C 1
ATOM 3018 O O . ASP A 1 367 ? -4.993 -16.797 -6.140 1.00 86.94 367 ASP A O 1
ATOM 3022 N N . ASN A 1 368 ? -4.150 -18.186 -7.655 1.00 92.31 368 ASN A N 1
ATOM 3023 C CA . ASN A 1 368 ? -5.396 -18.346 -8.401 1.00 92.31 368 ASN A CA 1
ATOM 3024 C C . ASN A 1 368 ? -5.930 -19.788 -8.289 1.00 92.31 368 ASN A C 1
ATOM 3026 O O . ASN A 1 368 ? -5.503 -20.590 -7.457 1.00 92.31 368 ASN A O 1
ATOM 3030 N N . ARG A 1 369 ? -6.926 -20.141 -9.110 1.00 95.62 369 ARG A N 1
ATOM 3031 C CA . ARG A 1 369 ? -7.498 -21.496 -9.195 1.00 95.62 369 ARG A CA 1
ATOM 3032 C C . ARG A 1 369 ? -7.229 -22.132 -10.557 1.00 95.62 369 ARG A C 1
ATOM 3034 O O . ARG A 1 369 ? -8.025 -22.951 -11.015 1.00 95.62 369 ARG A O 1
ATOM 3041 N N . ILE A 1 370 ? -6.138 -21.738 -11.215 1.00 97.75 370 ILE A N 1
ATOM 3042 C CA . ILE A 1 370 ? -5.860 -22.117 -12.598 1.00 97.75 370 ILE A CA 1
ATOM 3043 C C . ILE A 1 370 ? -5.558 -23.607 -12.626 1.00 97.75 370 ILE A C 1
ATOM 3045 O O . ILE A 1 370 ? -4.654 -24.081 -11.944 1.00 97.75 370 ILE A O 1
ATOM 3049 N N . THR A 1 371 ? -6.342 -24.346 -13.397 1.00 96.19 371 THR A N 1
ATOM 3050 C CA . THR A 1 371 ? -6.169 -25.792 -13.601 1.00 96.19 371 THR A CA 1
ATOM 3051 C C . THR A 1 371 ? -5.752 -26.116 -15.028 1.00 96.19 371 THR A C 1
ATOM 3053 O O . THR A 1 371 ? -5.090 -27.129 -15.248 1.00 96.19 371 THR A O 1
ATOM 3056 N N . GLU A 1 372 ? -6.080 -25.227 -15.969 1.00 94.38 372 GLU A N 1
ATOM 3057 C CA . GLU A 1 372 ? -5.844 -25.386 -17.399 1.00 94.38 372 GLU A CA 1
ATOM 3058 C C . GLU A 1 372 ? -5.077 -24.179 -17.952 1.00 94.38 372 GLU A C 1
ATOM 3060 O O . GLU A 1 372 ? -5.490 -23.027 -17.795 1.00 94.38 372 GLU A O 1
ATOM 3065 N N . VAL A 1 373 ? -3.960 -24.444 -18.626 1.00 96.62 373 VAL A N 1
ATOM 3066 C CA . VAL A 1 373 ? -3.176 -23.434 -19.343 1.00 96.62 373 VAL A CA 1
ATOM 3067 C C . VAL A 1 373 ? -3.146 -23.839 -20.806 1.00 96.62 373 VAL A C 1
ATOM 3069 O O . VAL A 1 373 ? -2.691 -24.932 -21.139 1.00 96.62 373 VAL A O 1
ATOM 3072 N N . ASN A 1 374 ? -3.667 -22.984 -21.683 1.00 96.12 374 ASN A N 1
ATOM 3073 C CA . ASN A 1 374 ? -3.636 -23.253 -23.112 1.00 96.12 374 ASN A CA 1
ATOM 3074 C C . ASN A 1 374 ? -2.188 -23.264 -23.638 1.00 96.12 374 ASN A C 1
ATOM 3076 O O . ASN A 1 374 ? -1.382 -22.424 -23.245 1.00 96.12 374 ASN A O 1
ATOM 3080 N N . ILE A 1 375 ? -1.885 -24.166 -24.575 1.00 95.31 375 ILE A N 1
ATOM 3081 C CA . ILE A 1 375 ? -0.558 -24.317 -25.201 1.00 95.31 375 ILE A CA 1
ATOM 3082 C C . ILE A 1 375 ? -0.024 -23.019 -25.835 1.00 95.31 375 ILE A C 1
ATOM 3084 O O . ILE A 1 375 ? 1.181 -22.811 -25.885 1.00 95.31 375 ILE A O 1
ATOM 3088 N N . HIS A 1 376 ? -0.904 -22.115 -26.274 1.00 95.06 376 HIS A N 1
ATOM 3089 C CA . HIS A 1 376 ? -0.527 -20.844 -26.900 1.00 95.06 376 HIS A CA 1
ATOM 3090 C C . HIS A 1 376 ? -0.629 -19.633 -25.963 1.00 95.06 376 HIS A C 1
ATOM 3092 O O . HIS A 1 376 ? -0.391 -18.512 -26.402 1.00 95.06 376 HIS A O 1
ATOM 3098 N N . ALA A 1 377 ? -0.949 -19.834 -24.679 1.00 94.88 377 ALA A N 1
ATOM 3099 C CA . ALA A 1 377 ? -1.215 -18.750 -23.728 1.00 94.88 377 ALA A CA 1
ATOM 3100 C C . ALA A 1 377 ? -0.092 -17.704 -23.645 1.00 94.88 377 ALA A C 1
ATOM 3102 O O . ALA A 1 377 ? -0.367 -16.524 -23.441 1.00 94.88 377 ALA A O 1
ATOM 3103 N N . PHE A 1 378 ? 1.163 -18.126 -23.816 1.00 96.62 378 PHE A N 1
ATOM 3104 C CA . PHE A 1 378 ? 2.337 -17.264 -23.666 1.00 96.62 378 PHE A CA 1
ATOM 3105 C C . PHE A 1 378 ? 3.091 -17.015 -24.979 1.00 96.62 378 PHE A C 1
ATOM 3107 O O . PHE A 1 378 ? 4.143 -16.384 -24.964 1.00 96.62 378 PHE A O 1
ATOM 3114 N N . GLN A 1 379 ? 2.566 -17.474 -26.118 1.00 93.50 379 GLN A N 1
ATOM 3115 C CA . GLN A 1 379 ? 3.305 -17.539 -27.385 1.00 93.50 379 GLN A CA 1
ATOM 3116 C C . GLN A 1 379 ? 3.857 -16.182 -27.864 1.00 93.50 379 GLN A C 1
ATOM 3118 O O . GLN A 1 379 ? 4.925 -16.127 -28.470 1.00 93.50 379 GLN A O 1
ATOM 3123 N N . ASP A 1 380 ? 3.144 -15.087 -27.586 1.00 92.69 380 ASP A N 1
ATOM 3124 C CA . ASP A 1 380 ? 3.521 -13.737 -28.024 1.00 92.69 380 ASP A CA 1
ATOM 3125 C C . ASP A 1 380 ? 4.397 -12.973 -27.011 1.00 92.69 380 ASP A C 1
ATOM 3127 O O . ASP A 1 380 ? 4.820 -11.851 -27.301 1.00 92.69 380 ASP A O 1
ATOM 3131 N N . LEU A 1 381 ? 4.704 -13.552 -25.844 1.00 95.00 381 LEU A N 1
ATOM 3132 C CA . LEU A 1 381 ? 5.420 -12.887 -24.747 1.00 95.00 381 LEU A CA 1
ATOM 3133 C C . LEU A 1 381 ? 6.947 -12.880 -24.951 1.00 95.00 381 LEU A C 1
ATOM 3135 O O . LEU A 1 381 ? 7.715 -13.336 -24.109 1.00 95.00 381 LEU A O 1
ATOM 3139 N N . ALA A 1 382 ? 7.402 -12.349 -26.085 1.00 91.00 382 ALA A N 1
ATOM 3140 C CA . ALA A 1 382 ? 8.795 -12.438 -26.534 1.00 91.00 382 ALA A CA 1
ATOM 3141 C C . ALA A 1 382 ? 9.831 -11.740 -25.626 1.00 91.00 382 ALA A C 1
ATOM 3143 O O . ALA A 1 382 ? 11.020 -12.033 -25.739 1.00 91.00 382 ALA A O 1
ATOM 3144 N N . ALA A 1 383 ? 9.403 -10.807 -24.769 1.00 90.06 383 ALA A N 1
ATOM 3145 C CA . ALA A 1 383 ? 10.263 -10.081 -23.830 1.00 90.06 383 ALA A CA 1
ATOM 3146 C C . ALA A 1 383 ? 10.106 -10.535 -22.367 1.00 90.06 383 ALA A C 1
ATOM 3148 O O . ALA A 1 383 ? 10.670 -9.895 -21.476 1.00 90.06 383 ALA A O 1
ATOM 3149 N N . ILE A 1 384 ? 9.341 -11.604 -22.104 1.00 95.88 384 ILE A N 1
ATOM 3150 C CA . ILE A 1 384 ? 9.041 -12.027 -20.734 1.00 95.88 384 ILE A CA 1
ATOM 3151 C C . ILE A 1 384 ? 10.308 -12.464 -20.015 1.00 95.88 384 ILE A C 1
ATOM 3153 O O . ILE A 1 384 ? 11.150 -13.171 -20.570 1.00 95.88 384 ILE A O 1
ATOM 3157 N N . ASN A 1 385 ? 10.435 -12.042 -18.767 1.00 92.56 385 ASN A N 1
ATOM 3158 C CA . ASN A 1 385 ? 11.578 -12.337 -17.921 1.00 92.56 385 ASN A CA 1
ATOM 3159 C C . ASN A 1 385 ? 11.153 -13.067 -16.650 1.00 92.56 385 ASN A C 1
ATOM 3161 O O . ASN A 1 385 ? 11.796 -14.048 -16.284 1.00 92.56 385 ASN A O 1
ATOM 3165 N N . ASN A 1 386 ? 10.033 -12.658 -16.047 1.00 86.69 386 ASN A N 1
ATOM 3166 C CA . ASN A 1 386 ? 9.476 -13.307 -14.865 1.00 86.69 386 ASN A CA 1
ATOM 3167 C C . ASN A 1 386 ? 8.035 -13.758 -15.120 1.00 86.69 386 ASN A C 1
ATOM 3169 O O . ASN A 1 386 ? 7.167 -12.946 -15.454 1.00 86.69 386 ASN A O 1
ATOM 3173 N N . LEU A 1 387 ? 7.783 -15.051 -14.925 1.00 96.88 387 LEU A N 1
ATOM 3174 C CA . LEU A 1 387 ? 6.460 -15.659 -15.016 1.00 96.88 387 LEU A CA 1
ATOM 3175 C C . LEU A 1 387 ? 6.162 -16.415 -13.724 1.00 96.88 387 LEU A C 1
ATOM 3177 O O . LEU A 1 387 ? 6.832 -17.396 -13.402 1.00 96.88 387 LEU A O 1
ATOM 3181 N N . ASN A 1 388 ? 5.132 -15.975 -13.003 1.00 94.94 388 ASN A N 1
ATOM 3182 C CA . ASN A 1 388 ? 4.724 -16.606 -11.757 1.00 94.94 388 ASN A CA 1
ATOM 3183 C C . ASN A 1 388 ? 3.343 -17.256 -11.872 1.00 94.94 388 ASN A C 1
ATOM 3185 O O . ASN A 1 388 ? 2.332 -16.568 -11.982 1.00 94.94 388 ASN A O 1
ATOM 3189 N N . LEU A 1 389 ? 3.315 -18.585 -11.814 1.00 97.06 389 LEU A N 1
ATOM 3190 C CA . LEU A 1 389 ? 2.122 -19.436 -11.827 1.00 97.06 389 LEU A CA 1
ATOM 3191 C C . LEU A 1 389 ? 1.992 -20.235 -10.518 1.00 97.06 389 LEU A C 1
ATOM 3193 O O . LEU A 1 389 ? 1.260 -21.229 -10.460 1.00 97.06 389 LEU A O 1
ATOM 3197 N N . ALA A 1 390 ? 2.713 -19.839 -9.470 1.00 95.19 390 ALA A N 1
ATOM 3198 C CA . ALA A 1 390 ? 2.732 -20.541 -8.198 1.00 95.19 390 ALA A CA 1
ATOM 3199 C C . ALA A 1 390 ? 1.359 -20.558 -7.509 1.00 95.19 390 ALA A C 1
ATOM 3201 O O . ALA A 1 390 ? 0.482 -19.750 -7.802 1.00 95.19 390 ALA A O 1
ATOM 3202 N N . ASN A 1 391 ? 1.177 -21.495 -6.580 1.00 95.19 391 ASN A N 1
ATOM 3203 C CA . ASN A 1 391 ? -0.037 -21.644 -5.774 1.00 95.19 391 ASN A CA 1
ATOM 3204 C C . ASN A 1 391 ? -1.333 -21.624 -6.607 1.00 95.19 391 ASN A C 1
ATOM 3206 O O . ASN A 1 391 ? -2.246 -20.829 -6.387 1.00 95.19 391 ASN A O 1
ATOM 3210 N N . ASN A 1 392 ? -1.380 -22.502 -7.605 1.00 97.56 392 ASN A N 1
ATOM 3211 C CA . ASN A 1 392 ? -2.533 -22.731 -8.466 1.00 97.56 392 ASN A CA 1
ATOM 3212 C C . ASN A 1 392 ? -2.948 -24.217 -8.416 1.00 97.56 392 ASN A C 1
ATOM 3214 O O . ASN A 1 392 ? -2.460 -25.019 -7.617 1.00 97.56 392 ASN A O 1
ATOM 3218 N N . GLY A 1 393 ? -3.907 -24.606 -9.255 1.00 96.56 393 GLY A N 1
ATOM 3219 C CA . GLY A 1 393 ? -4.415 -25.974 -9.364 1.00 96.56 393 GLY A CA 1
ATOM 3220 C C . GLY A 1 393 ? -3.847 -26.770 -10.540 1.00 96.56 393 GLY A C 1
ATOM 3221 O O . GLY A 1 393 ? -4.454 -27.777 -10.903 1.00 96.56 393 GLY A O 1
ATOM 3222 N N . ILE A 1 394 ? -2.742 -26.339 -11.157 1.00 97.56 394 ILE A N 1
ATOM 3223 C CA . ILE A 1 394 ? -2.261 -26.895 -12.429 1.00 97.56 394 ILE A CA 1
ATOM 3224 C C . ILE A 1 394 ? -1.828 -28.348 -12.221 1.00 97.56 394 ILE A C 1
ATOM 3226 O O . ILE A 1 394 ? -1.039 -28.649 -11.322 1.00 97.56 394 ILE A O 1
ATOM 3230 N N . THR A 1 395 ? -2.357 -29.254 -13.044 1.00 94.31 395 THR A N 1
ATOM 3231 C CA . THR A 1 395 ? -2.084 -30.702 -12.957 1.00 94.31 395 THR A CA 1
ATOM 3232 C C . THR A 1 395 ? -1.182 -31.205 -14.077 1.00 94.31 395 THR A C 1
ATOM 3234 O O . THR A 1 395 ? -0.358 -32.091 -13.852 1.00 94.31 395 THR A O 1
ATOM 3237 N N . VAL A 1 396 ? -1.316 -30.626 -15.268 1.00 92.06 396 VAL A N 1
ATOM 3238 C CA . VAL A 1 396 ? -0.534 -30.947 -16.459 1.00 92.06 396 VAL A CA 1
ATOM 3239 C C . VAL A 1 396 ? -0.231 -29.641 -17.180 1.00 92.06 396 VAL A C 1
ATOM 3241 O O . VAL A 1 396 ? -1.084 -28.759 -17.260 1.00 92.06 396 VAL A O 1
ATOM 3244 N N . LEU A 1 397 ? 0.984 -29.537 -17.702 1.00 95.12 397 LEU A N 1
ATOM 3245 C CA . LEU A 1 397 ? 1.381 -28.507 -18.647 1.00 95.12 397 LEU A CA 1
ATOM 3246 C C . LEU A 1 397 ? 1.777 -29.189 -19.952 1.00 95.12 397 LEU A C 1
ATOM 3248 O O . LEU A 1 397 ? 2.412 -30.246 -19.930 1.00 95.12 397 LEU A O 1
ATOM 3252 N N . ASP A 1 398 ? 1.383 -28.591 -21.070 1.00 94.19 398 ASP A N 1
ATOM 3253 C CA . ASP A 1 398 ? 1.791 -29.063 -22.388 1.00 94.19 398 ASP A CA 1
ATOM 3254 C C . ASP A 1 398 ? 3.304 -28.857 -22.588 1.00 94.19 398 ASP A C 1
ATOM 3256 O O . ASP A 1 398 ? 3.884 -27.915 -22.042 1.00 94.19 398 ASP A O 1
ATOM 3260 N N . ALA A 1 399 ? 3.946 -29.735 -23.362 1.00 93.31 399 ALA A N 1
ATOM 3261 C CA . ALA A 1 399 ? 5.384 -29.686 -23.615 1.00 93.31 399 ALA A CA 1
ATOM 3262 C C . ALA A 1 399 ? 5.814 -28.397 -24.334 1.00 93.31 399 ALA A C 1
ATOM 3264 O O . ALA A 1 399 ? 6.948 -27.959 -24.155 1.00 93.31 399 ALA A O 1
ATOM 3265 N N . ASP A 1 400 ? 4.910 -27.770 -25.092 1.00 94.69 400 ASP A N 1
ATOM 3266 C CA . ASP A 1 400 ? 5.196 -26.547 -25.844 1.00 94.69 400 ASP A CA 1
ATOM 3267 C C . ASP A 1 400 ? 4.583 -25.280 -25.203 1.00 94.69 400 ASP A C 1
ATOM 3269 O O . ASP A 1 400 ? 4.638 -24.203 -25.792 1.00 94.69 400 ASP A O 1
ATOM 3273 N N . VAL A 1 401 ? 4.039 -25.349 -23.976 1.00 95.81 401 VAL A N 1
ATOM 3274 C CA . VAL A 1 401 ? 3.372 -24.192 -23.330 1.00 95.81 401 VAL A CA 1
ATOM 3275 C C . VAL A 1 401 ? 4.293 -22.977 -23.125 1.00 95.81 401 VAL A C 1
ATOM 3277 O O . VAL A 1 401 ? 3.832 -21.837 -23.110 1.00 95.81 401 VAL A O 1
ATOM 3280 N N . PHE A 1 402 ? 5.599 -23.211 -22.976 1.00 96.06 402 PHE A N 1
ATOM 3281 C CA . PHE A 1 402 ? 6.623 -22.170 -22.820 1.00 96.06 402 PHE A CA 1
ATOM 3282 C C . PHE A 1 402 ? 7.473 -21.975 -24.082 1.00 96.06 402 PHE A C 1
ATOM 3284 O O . PHE A 1 402 ? 8.573 -21.417 -24.022 1.00 96.06 402 PHE A O 1
ATOM 3291 N N . GLN A 1 403 ? 6.995 -22.457 -25.230 1.00 94.38 403 GLN A N 1
ATOM 3292 C CA . GLN A 1 403 ? 7.714 -22.339 -26.490 1.00 94.38 403 GLN A CA 1
ATOM 3293 C C . GLN A 1 403 ? 8.007 -20.867 -26.817 1.00 94.38 403 GLN A C 1
ATOM 3295 O O . GLN A 1 403 ? 7.123 -20.013 -26.783 1.00 94.38 403 GLN A O 1
ATOM 3300 N N . GLY A 1 404 ? 9.262 -20.574 -27.170 1.00 91.38 404 GLY A N 1
ATOM 3301 C CA . GLY A 1 404 ? 9.691 -19.236 -27.589 1.00 91.38 404 GLY A CA 1
ATOM 3302 C C . GLY A 1 404 ? 9.990 -18.237 -26.464 1.00 91.38 404 GLY A C 1
ATOM 3303 O O . GLY A 1 404 ? 10.439 -17.133 -26.768 1.00 91.38 404 GLY A O 1
ATOM 3304 N N . LEU A 1 405 ? 9.832 -18.603 -25.186 1.00 96.25 405 LEU A N 1
ATOM 3305 C CA . LEU A 1 405 ? 10.141 -17.728 -24.044 1.00 96.25 405 LEU A CA 1
ATOM 3306 C C . LEU A 1 405 ? 11.653 -17.674 -23.734 1.00 96.25 405 LEU A C 1
ATOM 3308 O O . LEU A 1 405 ? 12.100 -17.953 -22.623 1.00 96.25 405 LEU A O 1
ATOM 3312 N N . THR A 1 406 ? 12.469 -17.319 -24.728 1.00 95.38 406 THR A N 1
ATOM 3313 C CA . THR A 1 406 ? 13.941 -17.412 -24.657 1.00 95.38 406 THR A CA 1
ATOM 3314 C C . THR A 1 406 ? 14.591 -16.446 -23.661 1.00 95.38 406 THR A C 1
ATOM 3316 O O . THR A 1 406 ? 15.740 -16.655 -23.273 1.00 95.38 406 THR A O 1
ATOM 3319 N N . THR A 1 407 ? 13.877 -15.387 -23.267 1.00 95.38 407 THR A N 1
ATOM 3320 C CA . THR A 1 407 ? 14.325 -14.344 -22.324 1.00 95.38 407 THR A CA 1
ATOM 3321 C C . THR A 1 407 ? 13.894 -14.596 -20.879 1.00 95.38 407 THR A C 1
ATOM 3323 O O . THR A 1 407 ? 14.261 -13.815 -19.998 1.00 95.38 407 THR A O 1
ATOM 3326 N N . LEU A 1 408 ? 13.109 -15.652 -20.636 1.00 97.12 408 LEU A N 1
ATOM 3327 C CA . LEU A 1 408 ? 12.565 -15.958 -19.320 1.00 97.12 408 LEU A CA 1
ATOM 3328 C C . LEU A 1 408 ? 13.695 -16.388 -18.382 1.00 97.12 408 LEU A C 1
ATOM 3330 O O . LEU A 1 408 ? 14.351 -17.401 -18.614 1.00 97.12 408 LEU A O 1
ATOM 3334 N N . GLU A 1 409 ? 13.913 -15.609 -17.328 1.00 94.69 409 GLU A N 1
ATOM 3335 C CA . GLU A 1 409 ? 14.931 -15.866 -16.310 1.00 94.69 409 GLU A CA 1
ATOM 3336 C C . GLU A 1 409 ? 14.344 -16.545 -15.076 1.00 94.69 409 GLU A C 1
ATOM 3338 O O . GLU A 1 409 ? 15.008 -17.400 -14.492 1.00 94.69 409 GLU A O 1
ATOM 3343 N N . THR A 1 410 ? 13.105 -16.207 -14.709 1.00 93.81 410 THR A N 1
ATOM 3344 C CA . THR A 1 410 ? 12.439 -16.738 -13.516 1.00 93.81 410 THR A CA 1
ATOM 3345 C C . THR A 1 410 ? 11.092 -17.346 -13.884 1.00 93.81 410 THR A C 1
ATOM 3347 O O . THR A 1 410 ? 10.208 -16.665 -14.409 1.00 93.81 410 THR A O 1
ATOM 3350 N N . LEU A 1 411 ? 10.924 -18.630 -13.569 1.00 96.38 411 LEU A N 1
ATOM 3351 C CA . LEU A 1 411 ? 9.669 -19.359 -13.717 1.00 96.38 411 LEU A CA 1
ATOM 3352 C C . LEU A 1 411 ? 9.280 -19.985 -12.380 1.00 96.38 411 LEU A C 1
ATOM 3354 O O . LEU A 1 411 ? 9.937 -20.907 -11.899 1.00 96.38 411 LEU A O 1
ATOM 3358 N N . GLU A 1 412 ? 8.184 -19.507 -11.805 1.00 94.12 412 GLU A N 1
ATOM 3359 C CA . GLU A 1 412 ? 7.662 -20.005 -10.536 1.00 94.12 412 GLU A CA 1
ATOM 3360 C C . GLU A 1 412 ? 6.438 -20.894 -10.768 1.00 94.12 412 GLU A C 1
ATOM 3362 O O . GLU A 1 412 ? 5.404 -20.458 -11.275 1.00 94.12 412 GLU A O 1
ATOM 3367 N N . LEU A 1 413 ? 6.566 -22.169 -10.397 1.00 94.56 413 LEU A N 1
ATOM 3368 C CA . LEU A 1 413 ? 5.536 -23.204 -10.555 1.00 94.56 413 LEU A CA 1
ATOM 3369 C C . LEU A 1 413 ? 5.223 -23.940 -9.243 1.00 94.56 413 LEU A C 1
ATOM 3371 O O . LEU A 1 413 ? 4.441 -24.897 -9.236 1.00 94.56 413 LEU A O 1
ATOM 3375 N N . GLN A 1 414 ? 5.828 -23.525 -8.129 1.00 92.88 414 GLN A N 1
ATOM 3376 C CA . GLN A 1 414 ? 5.664 -24.161 -6.826 1.00 92.88 414 GLN A CA 1
ATOM 3377 C C . GLN A 1 414 ? 4.206 -24.148 -6.346 1.00 92.88 414 GLN A C 1
ATOM 3379 O O . GLN A 1 414 ? 3.397 -23.327 -6.769 1.00 92.88 414 GLN A O 1
ATOM 3384 N N . ALA A 1 415 ? 3.867 -25.066 -5.438 1.00 94.31 415 ALA A N 1
ATOM 3385 C CA . ALA A 1 415 ? 2.521 -25.188 -4.867 1.00 94.31 415 ALA A CA 1
ATOM 3386 C C . ALA A 1 415 ? 1.393 -25.409 -5.905 1.00 94.31 415 ALA A C 1
ATOM 3388 O O . ALA A 1 415 ? 0.241 -25.070 -5.660 1.00 94.31 415 ALA A O 1
ATOM 3389 N N . ASN A 1 416 ? 1.715 -26.025 -7.046 1.00 97.00 416 ASN A N 1
ATOM 3390 C CA . ASN A 1 416 ? 0.738 -26.608 -7.972 1.00 97.00 416 ASN A CA 1
ATOM 3391 C C . ASN A 1 416 ? 0.491 -28.099 -7.670 1.00 97.00 416 ASN A C 1
ATOM 3393 O O . ASN A 1 416 ? 0.996 -28.649 -6.690 1.00 97.00 416 ASN A O 1
ATOM 3397 N N . ARG A 1 417 ? -0.296 -28.779 -8.514 1.00 95.62 417 ARG A N 1
ATOM 3398 C CA . ARG A 1 417 ? -0.690 -30.193 -8.355 1.00 95.62 417 ARG A CA 1
ATOM 3399 C C . ARG A 1 417 ? -0.121 -31.102 -9.446 1.00 95.62 417 ARG A C 1
ATOM 3401 O O . ARG A 1 417 ? -0.699 -32.146 -9.748 1.00 95.62 417 ARG A O 1
ATOM 3408 N N . MET A 1 418 ? 0.992 -30.701 -10.052 1.00 92.88 418 MET A N 1
ATOM 3409 C CA . MET A 1 418 ? 1.615 -31.449 -11.140 1.00 92.88 418 MET A CA 1
ATOM 3410 C C . MET A 1 418 ? 2.236 -32.747 -10.622 1.00 92.88 418 MET A C 1
ATOM 3412 O O . MET A 1 418 ? 3.041 -32.734 -9.693 1.00 92.88 418 MET A O 1
ATOM 3416 N N . THR A 1 419 ? 1.874 -33.875 -11.234 1.00 88.50 419 THR A N 1
ATOM 3417 C CA . THR A 1 419 ? 2.438 -35.199 -10.906 1.00 88.50 419 THR A CA 1
ATOM 3418 C C . THR A 1 419 ? 3.515 -35.645 -11.889 1.00 88.50 419 THR A C 1
ATOM 3420 O O . THR A 1 419 ? 4.278 -36.561 -11.596 1.00 88.50 419 THR A O 1
ATOM 3423 N N . MET A 1 420 ? 3.554 -35.026 -13.067 1.00 86.81 420 MET A N 1
ATOM 3424 C CA . MET A 1 420 ? 4.513 -35.300 -14.129 1.00 86.81 420 MET A CA 1
ATOM 3425 C C . MET A 1 420 ? 4.811 -34.014 -14.898 1.00 86.81 420 MET A C 1
ATOM 3427 O O . MET A 1 420 ? 3.943 -33.154 -15.028 1.00 86.81 420 MET A O 1
ATOM 3431 N N . LEU A 1 421 ? 6.033 -33.910 -15.412 1.00 87.19 421 LEU A N 1
ATOM 3432 C CA . LEU A 1 421 ? 6.479 -32.846 -16.305 1.00 87.19 421 LEU A CA 1
ATOM 3433 C C . LEU A 1 421 ? 7.122 -33.497 -17.528 1.00 87.19 421 LEU A C 1
ATOM 3435 O O . LEU A 1 421 ? 7.854 -34.481 -17.383 1.00 87.19 421 LEU A O 1
ATOM 3439 N N . ASP A 1 422 ? 6.837 -32.968 -18.718 1.00 91.50 422 ASP A N 1
ATOM 3440 C CA . ASP A 1 422 ? 7.521 -33.413 -19.930 1.00 91.50 422 ASP A CA 1
ATOM 3441 C C . ASP A 1 422 ? 9.005 -33.032 -19.857 1.00 91.50 422 ASP A C 1
ATOM 3443 O O . ASP A 1 422 ? 9.359 -31.942 -19.407 1.00 91.50 422 ASP A O 1
ATOM 3447 N N . ALA A 1 423 ? 9.887 -33.922 -20.312 1.00 88.50 423 ALA A N 1
ATOM 3448 C CA . ALA A 1 423 ? 11.328 -33.686 -20.283 1.00 88.50 423 ALA A CA 1
ATOM 3449 C C . ALA A 1 423 ? 11.762 -32.490 -21.153 1.00 88.50 423 ALA A C 1
ATOM 3451 O O . ALA A 1 423 ? 12.834 -31.932 -20.928 1.00 88.50 423 ALA A O 1
ATOM 3452 N N . ASN A 1 424 ? 10.947 -32.099 -22.136 1.00 90.62 424 ASN A N 1
ATOM 3453 C CA . ASN A 1 424 ? 11.252 -31.030 -23.083 1.00 90.62 424 ASN A CA 1
ATOM 3454 C C . ASN A 1 424 ? 10.555 -29.705 -22.765 1.00 90.62 424 ASN A C 1
ATOM 3456 O O . ASN A 1 424 ? 10.781 -28.738 -23.487 1.00 90.62 424 ASN A O 1
ATOM 3460 N N . ILE A 1 425 ? 9.767 -29.628 -21.687 1.00 92.38 425 ILE A N 1
ATOM 3461 C CA . ILE A 1 425 ? 8.959 -28.438 -21.367 1.00 92.38 425 ILE A CA 1
ATOM 3462 C C . ILE A 1 425 ? 9.790 -27.155 -21.181 1.00 92.38 425 ILE A C 1
ATOM 3464 O O . ILE A 1 425 ? 9.294 -26.047 -21.359 1.00 92.38 425 ILE A O 1
ATOM 3468 N N . PHE A 1 426 ? 11.078 -27.298 -20.858 1.00 92.56 426 PHE A N 1
ATOM 3469 C CA . PHE A 1 426 ? 12.006 -26.185 -20.649 1.00 92.56 426 PHE A CA 1
ATOM 3470 C C . PHE A 1 426 ? 13.021 -26.003 -21.790 1.00 92.56 426 PHE A C 1
ATOM 3472 O O . PHE A 1 426 ? 13.967 -25.234 -21.640 1.00 92.56 426 PHE A O 1
ATOM 3479 N N . ARG A 1 427 ? 12.867 -26.703 -22.926 1.00 92.75 427 ARG A N 1
ATOM 3480 C CA . ARG A 1 427 ? 13.880 -26.749 -24.003 1.00 92.75 427 ARG A CA 1
ATOM 3481 C C . ARG A 1 427 ? 14.285 -25.365 -24.521 1.00 92.75 427 ARG A C 1
ATOM 3483 O O . ARG A 1 427 ? 15.460 -25.151 -24.805 1.00 92.75 427 ARG A O 1
ATOM 3490 N N . ASP A 1 428 ? 13.324 -24.454 -24.643 1.00 92.31 428 ASP A N 1
ATOM 3491 C CA . ASP A 1 428 ? 13.536 -23.132 -25.242 1.00 92.31 428 ASP A CA 1
ATOM 3492 C C . ASP A 1 428 ? 13.838 -22.044 -24.185 1.00 92.31 428 ASP A C 1
ATOM 3494 O O . ASP A 1 428 ? 14.142 -20.906 -24.541 1.00 92.31 428 ASP A O 1
ATOM 3498 N N . LEU A 1 429 ? 13.814 -22.383 -22.888 1.00 94.06 429 LEU A N 1
ATOM 3499 C CA . LEU A 1 429 ? 14.061 -21.458 -21.774 1.00 94.06 429 LEU A CA 1
ATOM 3500 C C . LEU A 1 429 ? 15.562 -21.248 -21.526 1.00 94.06 429 LEU A C 1
ATOM 3502 O O . LEU A 1 429 ? 16.104 -21.572 -20.471 1.00 94.06 429 LEU A O 1
ATOM 3506 N N . THR A 1 430 ? 16.263 -20.716 -22.524 1.00 93.50 430 THR A N 1
ATOM 3507 C CA . THR A 1 430 ? 17.732 -20.624 -22.520 1.00 93.50 430 THR A CA 1
ATOM 3508 C C . THR A 1 430 ? 18.316 -19.667 -21.480 1.00 93.50 430 THR A C 1
ATOM 3510 O O . THR A 1 430 ? 19.492 -19.792 -21.147 1.00 93.50 430 THR A O 1
ATOM 3513 N N . ALA A 1 431 ? 17.525 -18.707 -20.992 1.00 93.44 431 ALA A N 1
ATOM 3514 C CA . ALA A 1 431 ? 17.938 -17.723 -19.990 1.00 93.44 431 ALA A CA 1
ATOM 3515 C C . ALA A 1 431 ? 17.546 -18.109 -18.552 1.00 93.44 431 ALA A C 1
ATOM 3517 O O . ALA A 1 431 ? 17.871 -17.369 -17.622 1.00 93.44 431 ALA A O 1
ATOM 3518 N N . LEU A 1 432 ? 16.870 -19.249 -18.360 1.00 93.62 432 LEU A N 1
ATOM 3519 C CA . LEU A 1 432 ? 16.308 -19.631 -17.068 1.00 93.62 432 LEU A CA 1
ATOM 3520 C C . LEU A 1 432 ? 17.414 -19.820 -16.026 1.00 93.62 432 LEU A C 1
ATOM 3522 O O . LEU A 1 432 ? 18.345 -20.608 -16.215 1.00 93.62 432 LEU A O 1
ATOM 3526 N N . LYS A 1 433 ? 17.299 -19.096 -14.913 1.00 87.06 433 LYS A N 1
ATOM 3527 C CA . LYS A 1 433 ? 18.215 -19.193 -13.778 1.00 87.06 433 LYS A CA 1
ATOM 3528 C C . LYS A 1 433 ? 17.721 -20.295 -12.840 1.00 87.06 433 LYS A C 1
ATOM 3530 O O . LYS A 1 433 ? 16.537 -20.355 -12.518 1.00 87.06 433 LYS A O 1
ATOM 3535 N N . THR A 1 434 ? 18.632 -21.182 -12.446 1.00 62.81 434 THR A N 1
ATOM 3536 C CA . THR A 1 434 ? 18.377 -22.299 -11.517 1.00 62.81 434 THR A CA 1
ATOM 3537 C C . THR A 1 434 ? 18.607 -21.923 -10.071 1.00 62.81 434 THR A C 1
ATOM 3539 O O . THR A 1 434 ? 19.641 -21.253 -9.831 1.00 62.81 434 THR A O 1
#

Secondary structure (DSSP, 8-state):
--HHHHHHHHHHHHHHHHH-SSTTGGGGSS--HHHHHHHHHHHHHHHHHHHHHHHHHHHHHHT------------SSEEPPEEEEEES--SBHHHHTT-HHHHHHHH----TTS------TT--TTSGGGT---S-----HHHHHHS-THHHHTSEEEEEETTEEEETTGGGGTEEEEEETTEEEEEESSSS--EE---SGGGS-EEEE---STTB---S----SEEEEEE-TTS----TTT-SEEE-TTS-------------PPTTSBSSSS-BPPPSEETTEE--HHHHHHHHHHHHHHHHHSS--GGGTTTSSTTS--S---TTTTTT-TT--EEE--SS---EE-SSTTTT-TT--EEE--SS---EE-TTTTTT-TT--EEE--SS------TTTTTT-TT--EEE-TTS--S---TTTTTT-TT---

Radius of gyration: 34.74 Å; chains: 1; bounding box: 91×72×100 Å

pLDDT: mean 75.21, std 17.13, range [34.16, 98.25]

Foldseek 3Di:
DDPVVVVVVVVVLQVCLVPDPDPLSVQCPPDDPVSNVVSVVVSVVVVVVVVVVVVVVVVVVVVQDDDDDDDDDDDQKDWFFKKKKDFLQQAFLVLCQPAPVCCCPFAVPDPCPDPDPDDDPVDPCVPVSNVPDDDHDPDDPLLSLVSGPCPLPNWFAWKDAQQDIDGSVRLVQFWDWAQAPSGIMIMGCQRHIHMFRDDDPNNHIGTDTHSCPVRGDDHPDPDGFMWMATHHPQADQDDPDDRTDTDHPPDDDDDDDDDDDDDFDAPPHPPDPPHGDDDLADPRDGNDPRNVVVLVVQVVCCVVPVDGDPSCVAVRQEQPQDQDDDLCNCVVVLQAAHHANHQHAHAEQDLRNCPNVCNHAYYHDANYAHQYYDLNRCVNPQNYAEDAHEQYAHAADDLNSCPNNCNHAYYHHYNYNHPDYDPNSCVNPNNHDD